Protein AF-A0A9N9BKL9-F1 (afdb_monomer_lite)

Sequence (669 aa):
MTVKQLESCEKKSRILLFSSIKIFQRNLDNLIPYDQMPFKNIQLVLSTKKLIDRSINEFRQRSFDVDIPLDIADVICKNFSDTIKSQVAELKEINELSLNSTEQEYSRTCKQLLAEYVVKLYNSLRGEPEMFETIITKCTADIMKKYDKKIASYPEFIIKEHYHVFKNKLNSKNKKFRIEYNAYLKQYMKDFKKKVKAIHKNVFHEYKLEVNVKIPNIPMSLRELDILLYDRKDKYHSLFDTKTAALSGQREASKAYIQRRKNILVESINEEQENMSRYNQDASKECCNNIWDKKVQPICDKVKKGDYDSLEKFQKELNTFEHSYRNEALGPEIDTVWKKRFKAIDSWKANIKRSFMAVPYNHKNIETIYNEIMKSTLTPIDRMAEHLGLAWAGSGHYRRTARGYTWDCTRKDVNHKNKLPSYVLYDFKSGLKDLITSDPIIEYVNPREIDISIYGPYPTDTTITRKVDYSVTEQLIWECSKKFSFNQEASASYKQGVKEIWEASISLKFGFSQELFNKDGGTKTITRTESAVSDIFIPAGKRVQVTSISYDQSVTINYIAIFNVSASLRMEGVLLWGAESPEKNYHQDFQEGGTGNHWSHDFGDITEIYDQMMQNREPWLWDECKRDNPELTSILGQLKDPKKYEFIVSGKFNGVNGVRVEDKVKILR

Structure (mmCIF, N/CA/C/O backbone):
data_AF-A0A9N9BKL9-F1
#
_entry.id   AF-A0A9N9BKL9-F1
#
loop_
_atom_site.group_PDB
_atom_site.id
_atom_site.type_symbol
_atom_site.label_atom_id
_atom_site.label_alt_id
_atom_site.label_comp_id
_atom_site.label_asym_id
_atom_site.label_entity_id
_atom_site.label_seq_id
_atom_site.pdbx_PDB_ins_code
_atom_site.Cartn_x
_atom_site.Cartn_y
_atom_site.Cartn_z
_atom_site.occupancy
_atom_site.B_iso_or_equiv
_atom_site.auth_seq_id
_atom_site.auth_comp_id
_atom_site.auth_asym_id
_atom_site.auth_atom_id
_atom_site.pdbx_PDB_model_num
ATOM 1 N N . MET A 1 1 ? -32.324 50.263 73.103 1.00 51.78 1 MET A N 1
ATOM 2 C CA . MET A 1 1 ? -33.502 50.629 73.929 1.00 51.78 1 MET A CA 1
ATOM 3 C C . MET A 1 1 ? -33.069 51.467 75.122 1.00 51.78 1 MET A C 1
ATOM 5 O O . MET A 1 1 ? -32.036 51.167 75.706 1.00 51.78 1 MET A O 1
ATOM 9 N N . THR A 1 2 ? -33.842 52.487 75.507 1.00 57.00 2 THR A N 1
ATOM 10 C CA . THR A 1 2 ? -33.661 53.164 76.807 1.00 57.00 2 THR A CA 1
ATOM 11 C C . THR A 1 2 ? -34.208 52.284 77.937 1.00 57.00 2 THR A C 1
ATOM 13 O O . THR A 1 2 ? -35.135 51.507 77.716 1.00 57.00 2 THR A O 1
ATOM 16 N N . VAL A 1 3 ? -33.672 52.403 79.158 1.00 55.34 3 VAL A N 1
ATOM 17 C CA . VAL A 1 3 ? -34.114 51.629 80.345 1.00 55.34 3 VAL A CA 1
ATOM 18 C C . VAL A 1 3 ? -35.642 51.680 80.532 1.00 55.34 3 VAL A C 1
ATOM 20 O O . VAL A 1 3 ? -36.274 50.660 80.789 1.00 55.34 3 VAL A O 1
ATOM 23 N N . LYS A 1 4 ? -36.272 52.824 80.232 1.00 58.09 4 LYS A N 1
ATOM 24 C CA . LYS A 1 4 ? -37.736 52.999 80.267 1.00 58.09 4 LYS A CA 1
ATOM 25 C C . LYS A 1 4 ? -38.508 52.137 79.254 1.00 58.09 4 LYS A C 1
ATOM 27 O O . LYS A 1 4 ? -39.652 51.764 79.504 1.00 58.09 4 LYS A O 1
ATOM 32 N N . GLN A 1 5 ? -37.919 51.817 78.101 1.00 51.38 5 GLN A N 1
ATOM 33 C CA . GLN A 1 5 ? -38.531 50.921 77.110 1.00 51.38 5 GLN A CA 1
ATOM 34 C C . GLN A 1 5 ? -38.437 49.453 77.548 1.00 51.38 5 GLN A C 1
ATOM 36 O O . GLN A 1 5 ? -39.375 48.691 77.303 1.00 51.38 5 GLN A O 1
ATOM 41 N N . LEU A 1 6 ? -37.349 49.076 78.232 1.00 52.09 6 LEU A N 1
ATOM 42 C CA . LEU A 1 6 ? -37.159 47.745 78.823 1.00 52.09 6 LEU A CA 1
ATOM 43 C C . LEU A 1 6 ? -38.160 47.510 79.960 1.00 52.09 6 LEU A C 1
ATOM 45 O O . LEU A 1 6 ? -38.879 46.516 79.937 1.00 52.09 6 LEU A O 1
ATOM 49 N N . GLU A 1 7 ? -38.317 48.479 80.863 1.00 61.16 7 GLU A N 1
ATOM 50 C CA . GLU A 1 7 ? -39.308 48.421 81.947 1.00 61.16 7 GLU A CA 1
ATOM 51 C C . GLU A 1 7 ? -40.755 48.358 81.418 1.00 61.16 7 GLU A C 1
ATOM 53 O O . GLU A 1 7 ? -41.599 47.641 81.959 1.00 61.16 7 GLU A O 1
ATOM 58 N N . SER A 1 8 ? -41.060 49.060 80.319 1.00 60.81 8 SER A N 1
ATOM 59 C CA . SER A 1 8 ? -42.380 49.015 79.667 1.00 60.81 8 SER A CA 1
ATOM 60 C C . SER A 1 8 ? -42.676 47.649 79.029 1.00 60.81 8 SER A C 1
ATOM 62 O O . SER A 1 8 ? -43.788 47.125 79.163 1.00 60.81 8 SER A O 1
ATOM 64 N N . CYS A 1 9 ? -41.683 47.035 78.377 1.00 52.88 9 CYS A N 1
ATOM 65 C CA . CYS A 1 9 ? -41.812 45.697 77.793 1.00 52.88 9 CYS A CA 1
ATOM 66 C C . CYS A 1 9 ? -41.892 44.607 78.865 1.00 52.88 9 CYS A C 1
ATOM 68 O O . CYS A 1 9 ? -42.719 43.699 78.750 1.00 52.88 9 CYS A O 1
ATOM 70 N N . GLU A 1 10 ? -41.110 44.722 79.939 1.00 59.16 10 GLU A N 1
ATOM 71 C CA . GLU A 1 10 ? -41.190 43.832 81.095 1.00 59.16 10 GLU A CA 1
ATOM 72 C C . GLU A 1 10 ? -42.573 43.920 81.751 1.00 59.16 10 GLU A C 1
ATOM 74 O O . GLU A 1 10 ? -43.209 42.898 82.011 1.00 59.16 10 GLU A O 1
ATOM 79 N N . LYS A 1 11 ? -43.109 45.133 81.930 1.00 68.50 11 LYS A N 1
ATOM 80 C CA . LYS A 1 11 ? -44.444 45.347 82.501 1.00 68.50 11 LYS A CA 1
ATOM 81 C C . LYS A 1 11 ? -45.552 44.757 81.623 1.00 68.50 11 LYS A C 1
ATOM 83 O O . LYS A 1 11 ? -46.434 44.079 82.147 1.00 68.50 11 LYS A O 1
ATOM 88 N N . LYS A 1 12 ? -45.505 44.942 80.297 1.00 61.44 12 LYS A N 1
ATOM 89 C CA . LYS A 1 12 ? -46.475 44.332 79.360 1.00 61.44 12 LYS A CA 1
ATOM 90 C C . LYS A 1 12 ? -46.374 42.804 79.327 1.00 61.44 12 LYS A C 1
ATOM 92 O O . LYS A 1 12 ? -47.404 42.132 79.312 1.00 61.44 12 LYS A O 1
ATOM 97 N N . SER A 1 13 ? -45.158 42.264 79.382 1.00 54.12 13 SER A N 1
ATOM 98 C CA . SER A 1 13 ? -44.912 40.818 79.426 1.00 54.12 13 SER A CA 1
ATOM 99 C C . SER A 1 13 ? -45.408 40.209 80.736 1.00 54.12 13 SER A C 1
ATOM 101 O O . SER A 1 13 ? -46.102 39.197 80.708 1.00 54.12 13 SER A O 1
ATOM 103 N N . ARG A 1 14 ? -45.169 40.872 81.878 1.00 59.09 14 ARG A N 1
ATOM 104 C CA . ARG A 1 14 ? -45.741 40.486 83.177 1.00 59.09 14 ARG A CA 1
ATOM 105 C C . ARG A 1 14 ? -47.270 40.536 83.154 1.00 59.09 14 ARG A C 1
ATOM 107 O O . ARG A 1 14 ? -47.890 39.616 83.665 1.00 59.09 14 ARG A O 1
ATOM 114 N N . ILE A 1 15 ? -47.898 41.538 82.532 1.00 67.44 15 ILE A N 1
ATOM 115 C CA . ILE A 1 15 ? -49.370 41.619 82.424 1.00 67.44 15 ILE A CA 1
ATOM 116 C C . ILE A 1 15 ? -49.938 40.462 81.589 1.00 67.44 15 ILE A C 1
ATOM 118 O O . ILE A 1 15 ? -50.892 39.813 82.018 1.00 67.44 15 ILE A O 1
ATOM 122 N N . LEU A 1 16 ? -49.341 40.159 80.433 1.00 57.12 16 LEU A N 1
ATOM 123 C CA . LEU A 1 16 ? -49.745 39.017 79.604 1.00 57.12 16 LEU A CA 1
ATOM 124 C C . LEU A 1 16 ? -49.544 37.686 80.343 1.00 57.12 16 LEU A C 1
ATOM 126 O O . LEU A 1 16 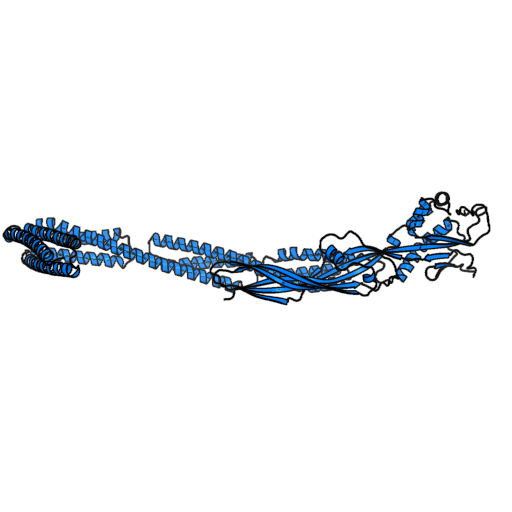? -50.441 36.839 80.338 1.00 57.12 16 LEU A O 1
ATOM 130 N N . LEU A 1 17 ? -48.425 37.540 81.054 1.00 57.09 17 LEU A N 1
ATOM 131 C CA . LEU A 1 17 ? -48.121 36.378 81.887 1.00 57.09 17 LEU A CA 1
ATOM 132 C C . LEU A 1 17 ? -49.145 36.219 83.022 1.00 57.09 17 LEU A C 1
ATOM 134 O O . LEU A 1 17 ? -49.744 35.158 83.157 1.00 57.09 17 LEU A O 1
ATOM 138 N N . PHE A 1 18 ? -49.427 37.280 83.779 1.00 59.16 18 PHE A N 1
ATOM 139 C CA . PHE A 1 18 ? -50.416 37.265 84.860 1.00 59.16 18 PHE A CA 1
ATOM 140 C C . PHE A 1 18 ? -51.839 37.023 84.351 1.00 59.16 18 PHE A C 1
ATOM 142 O O . PHE A 1 18 ? -52.613 36.349 85.025 1.00 59.16 18 PHE A O 1
ATOM 149 N N . SER A 1 19 ? -52.196 37.523 83.164 1.00 61.66 19 SER A N 1
ATOM 150 C CA . SER A 1 19 ? -53.500 37.240 82.551 1.00 61.66 19 SER A CA 1
ATOM 151 C C . SER A 1 19 ? -53.632 35.770 82.139 1.00 61.66 19 SER A C 1
ATOM 153 O O . SER A 1 19 ? -54.660 35.151 82.403 1.00 61.66 19 SER A O 1
ATOM 155 N N . SER A 1 20 ? -52.564 35.179 81.600 1.00 56.69 20 SER A N 1
ATOM 156 C CA . SER A 1 20 ? -52.519 33.765 81.214 1.00 56.69 20 SER A CA 1
ATOM 157 C C . SER A 1 20 ? -52.526 32.847 82.439 1.00 56.69 20 SER A C 1
ATOM 159 O O . SER A 1 20 ? -53.250 31.856 82.455 1.00 56.69 20 SER A O 1
ATOM 161 N N . ILE A 1 21 ? -51.799 33.219 83.500 1.00 56.69 21 ILE A N 1
ATOM 162 C CA . ILE A 1 21 ? -51.806 32.529 84.798 1.00 56.69 21 ILE A CA 1
ATOM 163 C C . ILE A 1 21 ? -53.186 32.630 85.459 1.00 56.69 21 ILE A C 1
ATOM 165 O O . ILE A 1 21 ? -53.684 31.626 85.948 1.00 56.69 21 ILE A O 1
ATOM 169 N N . LYS A 1 22 ? -53.863 33.786 85.408 1.00 61.66 22 LYS A N 1
ATOM 170 C CA . LYS A 1 22 ? -55.242 33.917 85.911 1.00 61.66 22 LYS A CA 1
ATOM 171 C C . LYS A 1 22 ? -56.245 33.087 85.117 1.00 61.66 22 LYS A C 1
ATOM 173 O O . LYS A 1 22 ? -57.156 32.532 85.716 1.00 61.66 22 LYS A O 1
ATOM 178 N N . ILE A 1 23 ? -56.108 32.994 83.793 1.00 61.50 23 ILE A N 1
ATOM 179 C CA . ILE A 1 23 ? -56.952 32.113 82.966 1.00 61.50 23 ILE A CA 1
ATOM 180 C C . ILE A 1 23 ? -56.687 30.646 83.327 1.00 61.50 23 ILE A C 1
ATOM 182 O O . ILE A 1 23 ? -57.629 29.872 83.472 1.00 61.50 23 ILE A O 1
ATOM 186 N N . PHE A 1 24 ? -55.421 30.281 83.530 1.00 57.72 24 PHE A N 1
ATOM 187 C CA . PHE A 1 24 ? -55.012 28.952 83.975 1.00 57.72 24 PHE A CA 1
ATOM 188 C C . PHE A 1 24 ? -55.580 28.603 85.359 1.00 57.72 24 PHE A C 1
ATOM 190 O O . PHE A 1 24 ? -56.231 27.572 85.494 1.00 57.72 24 PHE A O 1
ATOM 197 N N . GLN A 1 25 ? -55.422 29.485 86.350 1.00 54.31 25 GLN A N 1
ATOM 198 C CA . GLN A 1 25 ? -55.983 29.326 87.695 1.00 54.31 25 GLN A CA 1
ATOM 199 C C . GLN A 1 25 ? -57.506 29.279 87.677 1.00 54.31 25 GLN A C 1
ATOM 201 O O . GLN A 1 25 ? -58.076 28.368 88.248 1.00 54.31 25 GLN A O 1
ATOM 206 N N . ARG A 1 26 ? -58.179 30.142 86.912 1.00 59.91 26 ARG A N 1
ATOM 207 C CA . ARG A 1 26 ? -59.643 30.101 86.779 1.00 59.91 26 ARG A CA 1
ATOM 208 C C . ARG A 1 26 ? -60.143 28.805 86.131 1.00 59.91 26 ARG A C 1
ATOM 210 O O . ARG A 1 26 ? -61.238 28.355 86.440 1.00 59.91 26 ARG A O 1
ATOM 217 N N . ASN A 1 27 ? -59.364 28.198 85.236 1.00 55.91 27 ASN A N 1
ATOM 218 C CA . ASN A 1 27 ? -59.682 26.887 84.666 1.00 55.91 27 ASN A CA 1
ATOM 219 C C . ASN A 1 27 ? -59.394 25.738 85.647 1.00 55.91 27 ASN A C 1
ATOM 221 O O . ASN A 1 27 ? -60.125 24.754 85.631 1.00 55.91 27 ASN A O 1
ATOM 225 N N . LEU A 1 28 ? -58.374 25.872 86.500 1.00 54.88 28 LEU A N 1
ATOM 226 C CA . LEU A 1 28 ? -58.079 24.957 87.611 1.00 54.88 28 LEU A CA 1
ATOM 227 C C . LEU A 1 28 ? -59.150 25.020 88.709 1.00 54.88 28 LEU A C 1
ATOM 229 O O . LEU A 1 28 ? -59.608 23.983 89.169 1.00 54.88 28 LEU A O 1
ATOM 233 N N . ASP A 1 29 ? -59.605 26.218 89.069 1.00 53.97 29 ASP A N 1
ATOM 234 C CA . ASP A 1 29 ? -60.645 26.450 90.078 1.00 53.97 29 ASP A CA 1
ATOM 235 C C . ASP A 1 29 ? -62.029 25.968 89.600 1.00 53.97 29 ASP A C 1
ATOM 237 O O . ASP A 1 29 ? -62.905 25.673 90.406 1.00 53.97 29 ASP A O 1
ATOM 241 N N . ASN A 1 30 ? -62.218 25.850 88.280 1.00 55.69 30 ASN A N 1
ATOM 242 C CA . ASN A 1 30 ? -63.410 25.275 87.649 1.00 55.69 30 ASN A CA 1
ATOM 243 C C . ASN A 1 30 ? -63.300 23.755 87.411 1.00 55.69 30 ASN A C 1
ATOM 245 O O . ASN A 1 30 ? -64.164 23.180 86.738 1.00 55.69 30 ASN A O 1
ATOM 249 N N . LEU A 1 31 ? -62.249 23.090 87.909 1.00 53.22 31 LEU A N 1
ATOM 250 C CA . LEU A 1 31 ? -62.169 21.632 87.864 1.00 53.22 31 LEU A CA 1
ATOM 251 C C . LEU A 1 31 ? -63.277 21.044 88.742 1.00 53.22 31 LEU A C 1
ATOM 253 O O . LEU A 1 31 ? -63.382 21.323 89.933 1.00 53.22 31 LEU A O 1
ATOM 257 N N . ILE A 1 32 ? -64.111 20.206 88.133 1.00 52.19 32 ILE A N 1
ATOM 258 C CA . ILE A 1 32 ? -65.119 19.420 88.847 1.00 52.19 32 ILE A CA 1
ATOM 259 C C . ILE A 1 32 ? -64.369 18.406 89.735 1.00 52.19 32 ILE A C 1
ATOM 261 O O . ILE A 1 32 ? -63.353 17.874 89.258 1.00 52.19 32 ILE A O 1
ATOM 265 N N . PRO A 1 33 ? -64.842 18.108 90.970 1.00 55.56 33 PRO A N 1
ATOM 266 C CA . PRO A 1 33 ? -64.301 17.028 91.794 1.00 55.56 33 PRO A CA 1
ATOM 267 C C . PRO A 1 33 ? -64.032 15.781 90.951 1.00 55.56 33 PRO A C 1
ATOM 269 O O . PRO A 1 33 ? -64.856 15.382 90.121 1.00 55.56 33 PRO A O 1
ATOM 272 N N . TYR A 1 34 ? -62.828 15.232 91.099 1.00 44.59 34 TYR A N 1
ATOM 273 C CA . TYR A 1 34 ? -62.240 14.282 90.151 1.00 44.59 34 TYR A CA 1
ATOM 274 C C . TYR A 1 34 ? -63.094 13.012 89.980 1.00 44.59 34 TYR A C 1
ATOM 276 O O . TYR A 1 34 ? -63.165 12.426 88.901 1.00 44.59 34 TYR A O 1
ATOM 284 N N . ASP A 1 35 ? -63.813 12.670 91.037 1.00 44.88 35 ASP A N 1
ATOM 285 C CA . ASP A 1 35 ? -64.757 11.577 91.214 1.00 44.88 35 ASP A CA 1
ATOM 286 C C . ASP A 1 35 ? -66.037 11.705 90.360 1.00 44.88 35 ASP A C 1
ATOM 288 O O . ASP A 1 35 ? -66.773 10.729 90.230 1.00 44.88 35 ASP A O 1
ATOM 292 N N . GLN A 1 36 ? -66.289 12.851 89.706 1.00 46.53 36 GLN A N 1
ATOM 293 C CA . GLN A 1 36 ? -67.480 13.047 88.864 1.00 46.53 36 GLN A CA 1
ATOM 294 C C . GLN A 1 36 ? -67.221 13.055 87.344 1.00 46.53 36 GLN A C 1
ATOM 296 O O . GLN A 1 36 ? -68.094 12.596 86.612 1.00 46.53 36 GLN A O 1
ATOM 301 N N . MET A 1 37 ? -66.076 13.542 86.826 1.00 49.12 37 MET A N 1
ATOM 302 C CA . MET A 1 37 ? -65.782 13.555 85.368 1.00 49.12 37 MET A CA 1
ATOM 303 C C . MET A 1 37 ? -64.269 13.645 85.016 1.00 49.12 37 MET A C 1
ATOM 305 O O . MET A 1 37 ? -63.789 14.705 84.594 1.00 49.12 37 MET A O 1
ATOM 309 N N . PRO A 1 38 ? -63.500 12.541 85.071 1.00 51.06 38 PRO A N 1
ATOM 310 C CA . PRO A 1 38 ? -62.043 12.550 84.849 1.00 51.06 38 PRO A CA 1
ATOM 311 C C . PRO A 1 38 ? -61.618 12.931 83.414 1.00 51.06 38 PRO A C 1
ATOM 313 O O . PRO A 1 38 ? -60.630 13.642 83.210 1.00 51.06 38 PRO A O 1
ATOM 316 N N . PHE A 1 39 ? -62.396 12.558 82.392 1.00 46.53 39 PHE A N 1
ATOM 317 C CA . PHE A 1 39 ? -62.067 12.845 80.985 1.00 46.53 39 PHE A CA 1
ATOM 318 C C . PHE A 1 39 ? -62.176 14.329 80.598 1.00 46.53 39 PHE A C 1
ATOM 320 O O . PHE A 1 39 ? -61.386 14.816 79.780 1.00 46.53 39 PHE A O 1
ATOM 327 N N . LYS A 1 40 ? -63.114 15.074 81.202 1.00 51.44 40 LYS A N 1
ATOM 328 C CA . LYS A 1 40 ? -63.266 16.522 80.965 1.00 51.44 40 LYS A CA 1
ATOM 329 C C . LYS A 1 40 ? -62.047 17.289 81.472 1.00 51.44 40 LYS A C 1
ATOM 331 O O . LYS A 1 40 ? -61.558 18.180 80.781 1.00 51.44 40 LYS A O 1
ATOM 336 N N . ASN A 1 41 ? -61.501 16.870 82.612 1.00 53.19 41 ASN A N 1
ATOM 337 C CA . ASN A 1 41 ? -60.309 17.465 83.210 1.00 53.19 41 ASN A CA 1
ATOM 338 C C . ASN A 1 41 ? -59.051 17.194 82.354 1.00 53.19 41 ASN A C 1
ATOM 340 O O . ASN A 1 41 ? -58.245 18.098 82.144 1.00 53.19 41 ASN A O 1
ATOM 344 N N . ILE A 1 42 ? -58.919 16.010 81.738 1.00 52.56 42 ILE A N 1
ATOM 345 C CA . ILE A 1 42 ? -57.814 15.700 80.805 1.00 52.56 42 ILE A CA 1
ATOM 346 C C . ILE A 1 42 ? -57.912 16.516 79.507 1.00 52.56 42 ILE A C 1
ATOM 348 O O . ILE A 1 42 ? -56.902 17.041 79.026 1.00 52.56 42 ILE A O 1
ATOM 352 N N . GLN A 1 43 ? -59.111 16.658 78.927 1.00 53.81 43 GLN A N 1
ATOM 353 C CA . GLN A 1 43 ? -59.303 17.536 77.767 1.00 53.81 43 GLN A CA 1
ATOM 354 C C . GLN A 1 43 ? -59.006 18.999 78.109 1.00 53.81 43 GLN A C 1
ATOM 356 O O . GLN A 1 43 ? -58.396 19.693 77.290 1.00 53.81 43 GLN A O 1
ATOM 361 N N . LEU A 1 44 ? -59.367 19.456 79.310 1.00 58.69 44 LEU A N 1
ATOM 362 C CA . LEU A 1 44 ? -59.052 20.798 79.797 1.00 58.69 44 LEU A CA 1
ATOM 363 C C . LEU A 1 44 ? -57.533 21.002 79.923 1.00 58.69 44 LEU A C 1
ATOM 365 O O . LEU A 1 44 ? -57.004 21.985 79.415 1.00 58.69 44 LEU A O 1
ATOM 369 N N . VAL A 1 45 ? -56.796 20.037 80.479 1.00 55.84 45 VAL A N 1
ATOM 370 C CA . VAL A 1 45 ? -55.326 20.100 80.600 1.00 55.84 45 VAL A CA 1
ATOM 371 C C . VAL A 1 45 ? -54.633 20.069 79.230 1.00 55.84 45 VAL A C 1
ATOM 373 O O . VAL A 1 45 ? -53.707 20.840 78.978 1.00 55.84 45 VAL A O 1
ATOM 376 N N . LEU A 1 46 ? -55.085 19.223 78.298 1.00 55.66 46 LEU A N 1
ATOM 377 C CA . LEU A 1 46 ? -54.499 19.132 76.952 1.00 55.66 46 LEU A CA 1
ATOM 378 C C . LEU A 1 46 ? -54.816 20.353 76.075 1.00 55.66 46 LEU A C 1
ATOM 380 O O . LEU A 1 46 ? -53.960 20.783 75.295 1.00 55.66 46 LEU A O 1
ATOM 384 N N . SER A 1 47 ? -56.024 20.913 76.185 1.00 60.31 47 SER A N 1
ATOM 385 C CA . SER A 1 47 ? -56.400 22.160 75.502 1.00 60.31 47 SER A CA 1
ATOM 386 C C . SER A 1 47 ? -55.626 23.350 76.067 1.00 60.31 47 SER A C 1
ATOM 388 O O . SER A 1 47 ? -55.095 24.148 75.297 1.00 60.31 47 SER A O 1
ATOM 390 N N . THR A 1 48 ? -55.435 23.387 77.385 1.00 58.66 48 THR A N 1
ATOM 391 C CA . THR A 1 48 ? -54.604 24.374 78.079 1.00 58.66 48 THR A CA 1
ATOM 392 C C . THR A 1 48 ? -53.135 24.275 77.665 1.00 58.66 48 THR A C 1
ATOM 394 O O . THR A 1 48 ? -52.534 25.288 77.322 1.00 58.66 48 THR A O 1
ATOM 397 N N . LYS A 1 49 ? -52.570 23.064 77.551 1.00 59.84 49 LYS A N 1
ATOM 398 C CA . LYS A 1 49 ? -51.211 22.862 77.022 1.00 59.84 49 LYS A CA 1
ATOM 399 C C . LYS A 1 49 ? -51.052 23.409 75.600 1.00 59.84 49 LYS A C 1
ATOM 401 O O . LYS A 1 49 ? -50.083 24.108 75.327 1.00 59.84 49 LYS A O 1
ATOM 406 N N . LYS A 1 50 ? -52.005 23.133 74.700 1.00 63.75 50 LYS A N 1
ATOM 407 C CA . LYS A 1 50 ? -51.980 23.681 73.331 1.00 63.75 50 LYS A CA 1
ATOM 408 C C . LYS A 1 50 ? -52.072 25.207 73.315 1.00 63.75 50 LYS A C 1
ATOM 410 O O . LYS A 1 50 ? -51.418 25.834 72.487 1.00 63.75 50 LYS A O 1
ATOM 415 N N . LEU A 1 51 ? -52.884 25.789 74.200 1.00 60.12 51 LEU A N 1
ATOM 416 C CA . LEU A 1 51 ? -53.011 27.240 74.341 1.00 60.12 51 LEU A CA 1
ATOM 417 C C . LEU A 1 51 ? -51.681 27.853 74.794 1.00 60.12 51 LEU A C 1
ATOM 419 O O . LEU A 1 51 ? -51.234 28.837 74.217 1.00 60.12 51 LEU A O 1
ATOM 423 N N . ILE A 1 52 ? -51.008 27.206 75.745 1.00 60.44 52 ILE A N 1
ATOM 424 C CA . ILE A 1 52 ? -49.709 27.638 76.257 1.00 60.44 52 ILE A CA 1
ATOM 425 C C . ILE A 1 52 ? -48.598 27.490 75.207 1.00 60.44 52 ILE A C 1
ATOM 427 O O . ILE A 1 52 ? -47.850 28.438 74.989 1.00 60.44 52 ILE A O 1
ATOM 431 N N . ASP A 1 53 ? -48.511 26.357 74.502 1.00 61.25 53 ASP A N 1
ATOM 432 C CA . ASP A 1 53 ? -47.534 26.161 73.418 1.00 61.25 53 ASP A CA 1
ATOM 433 C C . ASP A 1 53 ? -47.712 27.222 72.311 1.00 61.25 53 ASP A C 1
ATOM 435 O O . ASP A 1 53 ? -46.739 27.714 71.734 1.00 61.25 53 ASP A O 1
ATOM 439 N N . ARG A 1 54 ? -48.963 27.624 72.040 1.00 65.75 54 ARG A N 1
ATOM 440 C CA . ARG A 1 54 ? -49.283 28.723 71.122 1.00 65.75 54 ARG A CA 1
ATOM 441 C C . ARG A 1 54 ? -48.830 30.075 71.673 1.00 65.75 54 ARG A C 1
ATOM 443 O O . ARG A 1 54 ? -48.174 30.807 70.943 1.00 65.75 54 ARG A O 1
ATOM 450 N N . SER A 1 55 ? -49.093 30.375 72.946 1.00 61.31 55 SER A N 1
ATOM 451 C CA . SER A 1 55 ? -48.637 31.610 73.597 1.00 61.31 55 SER A CA 1
ATOM 452 C C . SER A 1 55 ? -47.110 31.718 73.677 1.00 61.31 55 SER A C 1
ATOM 454 O O . SER A 1 55 ? -46.578 32.807 73.494 1.00 61.31 55 SER A O 1
ATOM 456 N N . ILE A 1 56 ? -46.388 30.609 73.881 1.00 60.66 56 ILE A N 1
ATOM 457 C CA . ILE A 1 56 ? -44.914 30.572 73.850 1.00 60.66 56 ILE A CA 1
ATOM 458 C C . ILE A 1 56 ? -44.397 30.857 72.435 1.00 60.66 56 ILE A C 1
ATOM 460 O O . ILE A 1 56 ? -43.447 31.619 72.267 1.00 60.66 56 ILE A O 1
ATOM 464 N N . ASN A 1 57 ? -45.017 30.274 71.405 1.00 63.25 57 ASN A N 1
ATOM 465 C CA . ASN A 1 57 ? -44.629 30.534 70.017 1.00 63.25 57 ASN A CA 1
ATOM 466 C C . ASN A 1 57 ? -44.971 31.963 69.571 1.00 63.25 57 ASN A C 1
ATOM 468 O O . ASN A 1 57 ? -44.165 32.584 68.886 1.00 63.25 57 ASN A O 1
ATOM 472 N N . GLU A 1 58 ? -46.114 32.509 69.992 1.00 63.41 58 GLU A N 1
ATOM 473 C CA . GLU A 1 58 ? -46.473 33.915 69.761 1.00 63.41 58 GLU A CA 1
ATOM 474 C C . GLU A 1 58 ? -45.538 34.867 70.517 1.00 63.41 58 GLU A C 1
ATOM 476 O O . GLU A 1 58 ? -45.143 35.892 69.968 1.00 63.41 58 GLU A O 1
ATOM 481 N N . PHE A 1 59 ? -45.125 34.520 71.742 1.00 62.56 59 PHE A N 1
ATOM 482 C CA . PHE A 1 59 ? -44.108 35.264 72.485 1.00 62.56 59 PHE A CA 1
ATOM 483 C C . PHE A 1 59 ? -42.771 35.254 71.742 1.00 62.56 59 PHE A C 1
ATOM 485 O O . PHE A 1 59 ? -42.219 36.322 71.512 1.00 62.56 59 PHE A O 1
ATOM 492 N N . ARG A 1 60 ? -42.310 34.083 71.275 1.00 62.34 60 ARG A N 1
ATOM 493 C CA . ARG A 1 60 ? -41.088 33.940 70.465 1.00 62.34 60 ARG A CA 1
ATOM 494 C C . ARG A 1 60 ? -41.139 34.753 69.174 1.00 62.34 60 ARG A C 1
ATOM 496 O O . ARG A 1 60 ? -40.166 35.423 68.846 1.00 62.34 60 ARG A O 1
ATOM 503 N N . GLN A 1 61 ? -42.266 34.722 68.464 1.00 63.12 61 GLN A N 1
ATOM 504 C CA . GLN A 1 61 ? -42.461 35.518 67.249 1.00 63.12 61 GLN A CA 1
ATOM 505 C C . GLN A 1 61 ? -42.462 37.021 67.542 1.00 63.12 61 GLN A C 1
ATOM 507 O O . GLN A 1 61 ? -41.830 37.769 66.812 1.00 63.12 61 GLN A O 1
ATOM 512 N N . ARG A 1 62 ? -43.095 37.469 68.632 1.00 57.59 62 ARG A N 1
ATOM 513 C CA . ARG A 1 62 ? -43.122 38.892 69.008 1.00 57.59 62 ARG A CA 1
ATOM 514 C C . ARG A 1 62 ? -41.819 39.389 69.631 1.00 57.59 62 ARG A C 1
ATOM 516 O O . ARG A 1 62 ? -41.542 40.577 69.556 1.00 57.59 62 ARG A O 1
ATOM 523 N N . SER A 1 63 ? -41.004 38.520 70.228 1.00 56.34 63 SER A N 1
ATOM 524 C CA . SER A 1 63 ? -39.668 38.892 70.716 1.00 56.34 63 SER A CA 1
ATOM 525 C C . SER A 1 63 ? -38.672 39.171 69.585 1.00 56.34 63 SER A C 1
ATOM 527 O O . SER A 1 63 ? -37.731 39.926 69.812 1.00 56.34 63 SER A O 1
ATOM 529 N N . PHE A 1 64 ? -38.909 38.645 68.373 1.00 55.28 64 PHE A N 1
ATOM 530 C CA . PHE A 1 64 ? -38.161 39.036 67.168 1.00 55.28 64 PHE A CA 1
ATOM 531 C C . PHE A 1 64 ? -38.435 40.490 66.743 1.00 55.28 64 PHE A C 1
ATOM 533 O O . PHE A 1 64 ? -37.559 41.109 66.152 1.00 55.28 64 PHE A O 1
ATOM 540 N N . ASP A 1 65 ? -39.596 41.057 67.088 1.00 51.56 65 ASP A N 1
ATOM 541 C CA . ASP A 1 65 ? -39.971 42.433 66.725 1.00 51.56 65 ASP A CA 1
ATOM 542 C C . ASP A 1 65 ? -39.446 43.500 67.715 1.00 51.56 65 ASP A C 1
ATOM 544 O O . ASP A 1 65 ? -39.650 44.695 67.498 1.00 51.56 65 ASP A O 1
ATOM 548 N N . VAL A 1 66 ? -38.808 43.105 68.830 1.00 49.09 66 VAL A N 1
ATOM 549 C CA . VAL A 1 66 ? -38.449 44.015 69.947 1.00 49.09 66 VAL A CA 1
ATOM 550 C C . VAL A 1 66 ? -36.958 43.939 70.345 1.00 49.09 66 VAL A C 1
ATOM 552 O O . VAL A 1 66 ? -36.584 44.429 71.405 1.00 49.09 66 VAL A O 1
ATOM 555 N N . ASP A 1 67 ? -36.079 43.370 69.509 1.00 54.03 67 ASP A N 1
ATOM 556 C CA . ASP A 1 67 ? -34.618 43.285 69.751 1.00 54.03 67 ASP A CA 1
ATOM 557 C C . ASP A 1 67 ? -34.243 42.760 71.158 1.00 54.03 67 ASP A C 1
ATOM 559 O O . ASP A 1 67 ? -33.300 43.222 71.807 1.00 54.03 67 ASP A O 1
ATOM 563 N N . ILE A 1 68 ? -34.993 41.772 71.660 1.00 56.50 68 ILE A N 1
ATOM 564 C CA . ILE A 1 68 ? -34.610 41.053 72.878 1.00 56.50 68 ILE A CA 1
ATOM 565 C C . ILE A 1 68 ? -33.517 40.045 72.492 1.00 56.50 68 ILE A C 1
ATOM 567 O O . ILE A 1 68 ? -33.756 39.229 71.598 1.00 56.50 68 ILE A O 1
ATOM 571 N N . PRO A 1 69 ? -32.346 40.046 73.159 1.00 62.84 69 PRO A N 1
ATOM 572 C CA . PRO A 1 69 ? -31.310 39.047 72.928 1.00 62.84 69 PRO A CA 1
ATOM 573 C C . PRO A 1 69 ? -31.871 37.618 73.025 1.00 62.84 69 PRO A C 1
ATOM 575 O O . PRO A 1 69 ? -32.544 37.254 73.996 1.00 62.84 69 PRO A O 1
ATOM 578 N N . LEU A 1 70 ? -31.636 36.829 71.970 1.00 57.38 70 LEU A N 1
ATOM 579 C CA . LEU A 1 70 ? -32.196 35.482 71.776 1.00 57.38 70 LEU A CA 1
ATOM 580 C C . LEU A 1 70 ? -31.892 34.534 72.945 1.00 57.38 70 LEU A C 1
ATOM 582 O O . LEU A 1 70 ? -32.719 33.695 73.294 1.00 57.38 70 LEU A O 1
ATOM 586 N N . ASP A 1 71 ? -30.741 34.708 73.585 1.00 62.62 71 ASP A N 1
ATOM 587 C CA . ASP A 1 71 ? -30.294 33.947 74.748 1.00 62.62 71 ASP A CA 1
ATOM 588 C C . ASP A 1 71 ? -31.182 34.173 75.984 1.00 62.62 71 ASP A C 1
ATOM 590 O O . ASP A 1 71 ? -31.544 33.212 76.664 1.00 62.62 71 ASP A O 1
ATOM 594 N N . ILE A 1 72 ? -31.623 35.407 76.243 1.00 62.62 72 ILE A N 1
ATOM 595 C CA . ILE A 1 72 ? -32.533 35.721 77.358 1.00 62.62 72 ILE A CA 1
ATOM 596 C C . ILE A 1 72 ? -33.943 35.183 77.077 1.00 62.62 72 ILE A C 1
ATOM 598 O O . ILE A 1 72 ? -34.575 34.588 77.958 1.00 62.62 72 ILE A O 1
ATOM 602 N N . ALA A 1 73 ? -34.436 35.348 75.846 1.00 60.62 73 ALA A N 1
ATOM 603 C CA . ALA A 1 73 ? -35.738 34.822 75.437 1.00 60.62 73 ALA A CA 1
ATOM 604 C C . ALA A 1 73 ? -35.787 33.287 75.542 1.00 60.62 73 ALA A C 1
ATOM 606 O O . ALA A 1 73 ? -36.784 32.726 76.012 1.00 60.62 73 ALA A O 1
ATOM 607 N N . ASP A 1 74 ? -34.699 32.605 75.179 1.00 65.94 74 ASP A N 1
ATOM 608 C CA . ASP A 1 74 ? -34.596 31.155 75.296 1.00 65.94 74 ASP A CA 1
ATOM 609 C C . ASP A 1 74 ? -34.475 30.675 76.743 1.00 65.94 74 ASP A C 1
ATOM 611 O O . ASP A 1 74 ? -35.082 29.656 77.078 1.00 65.94 74 ASP A O 1
ATOM 615 N N . VAL A 1 75 ? -33.796 31.409 77.632 1.00 71.19 75 VAL A N 1
ATOM 616 C CA . VAL A 1 75 ? -33.759 31.079 79.071 1.00 71.19 75 VAL A CA 1
ATOM 617 C C . VAL A 1 75 ? -35.153 31.178 79.698 1.00 71.19 75 VAL A C 1
ATOM 619 O O . VAL A 1 75 ? -35.568 30.265 80.416 1.00 71.19 75 VAL A O 1
ATOM 622 N N . ILE A 1 76 ? -35.919 32.229 79.386 1.00 64.44 76 ILE A N 1
ATOM 623 C CA . ILE A 1 76 ? -37.296 32.393 79.883 1.00 64.44 76 ILE A CA 1
ATOM 624 C C . ILE A 1 76 ? -38.205 31.289 79.326 1.00 64.44 76 ILE A C 1
ATOM 626 O O . ILE A 1 76 ? -38.931 30.645 80.087 1.00 64.44 76 ILE A O 1
ATOM 630 N N . CYS A 1 77 ? -38.130 31.010 78.019 1.00 64.88 77 CYS A N 1
ATOM 631 C CA . CYS A 1 77 ? -38.909 29.938 77.392 1.00 64.88 77 CYS A CA 1
ATOM 632 C C . CYS A 1 77 ? -38.552 28.559 77.958 1.00 64.88 77 CYS A C 1
ATOM 634 O O . CYS A 1 77 ? -39.435 27.718 78.130 1.00 64.88 77 CYS A O 1
ATOM 636 N N . LYS A 1 78 ? -37.273 28.319 78.262 1.00 72.06 78 LYS A N 1
ATOM 637 C CA . LYS A 1 78 ? -36.790 27.063 78.836 1.00 72.06 78 LYS A CA 1
ATOM 638 C C . LYS A 1 78 ? -37.282 26.877 80.269 1.00 72.06 78 LYS A C 1
ATOM 640 O O . LYS A 1 78 ? -37.920 25.865 80.536 1.00 72.06 78 LYS A O 1
ATOM 645 N N . ASN A 1 79 ? -37.103 27.867 81.146 1.00 69.56 79 ASN A N 1
ATOM 646 C CA . ASN A 1 79 ? -37.586 27.795 82.532 1.00 69.56 79 ASN A CA 1
ATOM 647 C C . ASN A 1 79 ? -39.110 27.608 82.598 1.00 69.56 79 ASN A C 1
ATOM 649 O O . ASN A 1 79 ? -39.617 26.821 83.400 1.00 69.56 79 ASN A O 1
ATOM 653 N N . PHE A 1 80 ? -39.848 28.280 81.712 1.00 63.19 80 PHE A N 1
ATOM 654 C CA . PHE A 1 80 ? -41.296 28.129 81.608 1.00 63.19 80 PHE A CA 1
ATOM 655 C C . PHE A 1 80 ? -41.697 26.747 81.070 1.00 63.19 80 PHE A C 1
ATOM 657 O O . PHE A 1 80 ? -42.564 26.081 81.639 1.00 63.19 80 PHE A O 1
ATOM 664 N N . SER A 1 81 ? -41.018 26.267 80.021 1.00 63.78 81 SER A N 1
ATOM 665 C CA . SER A 1 81 ? -41.216 24.915 79.491 1.00 63.78 81 SER A CA 1
ATOM 666 C C . SER A 1 81 ? -40.934 23.845 80.544 1.00 63.78 81 SER A C 1
ATOM 668 O O . SER A 1 81 ? -41.672 22.865 80.611 1.00 63.78 81 SER A O 1
ATOM 670 N N . ASP A 1 82 ? -39.902 24.025 81.362 1.00 72.00 82 ASP A N 1
ATOM 671 C CA . ASP A 1 82 ? -39.494 23.049 82.367 1.00 72.00 82 ASP A CA 1
ATOM 672 C C . ASP A 1 82 ? -40.434 23.061 83.583 1.00 72.00 82 ASP A C 1
ATOM 674 O O . ASP A 1 82 ? -40.832 21.992 84.043 1.00 72.00 82 ASP A O 1
ATOM 678 N N . THR A 1 83 ? -40.929 24.232 84.002 1.00 67.00 83 THR A N 1
ATOM 679 C CA . THR A 1 83 ? -41.981 24.345 85.035 1.00 67.00 83 THR A CA 1
ATOM 680 C C . THR A 1 83 ? -43.271 23.646 84.597 1.00 67.00 83 THR A C 1
ATOM 682 O O . THR A 1 83 ? -43.852 22.866 85.349 1.00 67.00 83 THR A O 1
ATOM 685 N N . ILE A 1 84 ? -43.694 23.844 83.344 1.00 60.53 84 ILE A N 1
ATOM 686 C CA . ILE A 1 84 ? -44.888 23.179 82.803 1.00 60.53 84 ILE A CA 1
ATOM 687 C C . ILE A 1 84 ? -44.663 21.680 82.642 1.00 60.53 84 ILE A C 1
ATOM 689 O O . ILE A 1 84 ? -45.564 20.895 82.924 1.00 60.53 84 ILE A O 1
ATOM 693 N N . LYS A 1 85 ? -43.481 21.249 82.188 1.00 65.44 85 LYS A N 1
ATOM 694 C CA . LYS A 1 85 ? -43.151 19.818 82.137 1.00 65.44 85 LYS A CA 1
ATOM 695 C C . LYS A 1 85 ? -43.230 19.193 83.526 1.00 65.44 85 LYS A C 1
ATOM 697 O O . LYS A 1 85 ? -43.750 18.087 83.611 1.00 65.44 85 LYS A O 1
ATOM 702 N N . SER A 1 86 ? -42.777 19.895 84.567 1.00 66.38 86 SER A N 1
ATOM 703 C CA . SER A 1 86 ? -42.878 19.452 85.962 1.00 66.38 86 SER A CA 1
ATOM 704 C C . SER A 1 86 ? -44.336 19.322 86.408 1.00 66.38 86 SER A C 1
ATOM 706 O O . SER A 1 86 ? -44.742 18.252 86.838 1.00 66.38 86 SER A O 1
ATOM 708 N N . GLN A 1 87 ? -45.168 20.346 86.193 1.00 59.75 87 GLN A N 1
ATOM 709 C CA . GLN A 1 87 ? -46.590 20.305 86.569 1.00 59.75 87 GLN A CA 1
ATOM 710 C C . GLN A 1 87 ? -47.400 19.281 85.755 1.00 59.75 87 GLN A C 1
ATOM 712 O O . GLN A 1 87 ? -48.304 18.630 86.266 1.00 59.75 87 GLN A O 1
ATOM 717 N N . VAL A 1 88 ? -47.074 19.087 84.473 1.00 56.59 88 VAL A N 1
ATOM 718 C CA . VAL A 1 88 ? -47.672 18.029 83.641 1.00 56.59 88 VAL A CA 1
ATOM 719 C C . VAL A 1 88 ? -47.178 16.643 84.065 1.00 56.59 88 VAL A C 1
ATOM 721 O O . VAL A 1 88 ? -47.910 15.672 83.883 1.00 56.59 88 VAL A O 1
ATOM 724 N N . ALA A 1 89 ? -45.956 16.527 84.591 1.00 61.00 89 ALA A N 1
ATOM 725 C CA . ALA A 1 89 ? -45.449 15.286 85.166 1.00 61.00 89 ALA A CA 1
ATOM 726 C C . ALA A 1 89 ? -46.185 14.953 86.471 1.00 61.00 89 ALA A C 1
ATOM 728 O O . ALA A 1 89 ? -46.703 13.847 86.563 1.00 61.00 89 ALA A O 1
ATOM 729 N N . GLU A 1 90 ? -46.368 15.920 87.376 1.00 55.16 90 GLU A N 1
ATOM 730 C CA . GLU A 1 90 ? -47.193 15.763 88.587 1.00 55.16 90 GLU A CA 1
ATOM 731 C C . GLU A 1 90 ? -48.646 15.403 88.243 1.00 55.16 90 GLU A C 1
ATOM 733 O O . GLU A 1 90 ? -49.200 14.456 88.790 1.00 55.16 90 GLU A O 1
ATOM 738 N N . LEU A 1 91 ? -49.269 16.073 87.265 1.00 54.59 91 LEU A N 1
ATOM 739 C CA . LEU A 1 91 ? -50.631 15.739 86.820 1.00 54.59 91 LEU A CA 1
ATOM 740 C C . LEU A 1 91 ? -50.721 14.364 86.143 1.00 54.59 91 LEU A C 1
ATOM 742 O O . LEU A 1 91 ? -51.753 13.701 86.234 1.00 54.59 91 LEU A O 1
ATOM 746 N N . LYS A 1 92 ? -49.666 13.921 85.449 1.00 54.97 92 LYS A N 1
ATOM 747 C CA . LYS A 1 92 ? -49.586 12.557 84.910 1.00 54.97 92 LYS A CA 1
ATOM 748 C C . LYS A 1 92 ? -49.431 11.526 86.013 1.00 54.97 92 LYS A C 1
ATOM 750 O O . LYS A 1 92 ? -50.028 10.467 85.885 1.00 54.97 92 LYS A O 1
ATOM 755 N N . GLU A 1 93 ? -48.664 11.830 87.049 1.00 52.94 93 GLU A N 1
ATOM 756 C CA . GLU A 1 93 ? -48.467 10.967 88.209 1.00 52.94 93 GLU A CA 1
ATOM 757 C C . GLU A 1 93 ? -49.772 10.846 89.010 1.00 52.94 93 GLU A C 1
ATOM 759 O O . GLU A 1 93 ? -50.218 9.736 89.277 1.00 52.94 93 GLU A O 1
ATOM 764 N N . ILE A 1 94 ? -50.492 11.954 89.231 1.00 51.56 94 ILE A N 1
ATOM 765 C CA . ILE A 1 94 ? -51.839 11.969 89.833 1.00 51.56 94 ILE A CA 1
ATOM 766 C C . ILE A 1 94 ? -52.850 11.185 88.976 1.00 51.56 94 ILE A C 1
ATOM 768 O O . ILE A 1 94 ? -53.657 10.431 89.510 1.00 51.56 94 ILE A O 1
ATOM 772 N N . ASN A 1 95 ? -52.795 11.305 87.647 1.00 49.69 95 ASN A N 1
ATOM 773 C CA . ASN A 1 95 ? -53.666 10.562 86.729 1.00 49.69 95 ASN A CA 1
ATOM 774 C C . ASN A 1 95 ? -53.294 9.070 86.621 1.00 49.69 95 ASN A C 1
ATOM 776 O O . ASN A 1 95 ? -54.159 8.228 86.418 1.00 49.69 95 ASN A O 1
ATOM 780 N N . GLU A 1 96 ? -52.015 8.712 86.747 1.00 49.03 96 GLU A N 1
ATOM 781 C CA . GLU A 1 96 ? -51.578 7.313 86.844 1.00 49.03 96 GLU A CA 1
ATOM 782 C C . GLU A 1 96 ? -51.903 6.702 88.215 1.00 49.03 96 GLU A C 1
ATOM 784 O O . GLU A 1 96 ? -52.002 5.484 88.305 1.00 49.03 96 GLU A O 1
ATOM 789 N N . LEU A 1 97 ? -52.146 7.521 89.245 1.00 48.34 97 LEU A N 1
ATOM 790 C CA . LEU A 1 97 ? -52.607 7.100 90.572 1.00 48.34 97 LEU A CA 1
ATOM 791 C C . LEU A 1 97 ? -54.146 7.034 90.702 1.00 48.34 97 LEU A C 1
ATOM 793 O O . LEU A 1 97 ? -54.631 6.286 91.546 1.00 48.34 97 LEU A O 1
ATOM 797 N N . SER A 1 98 ? -54.915 7.759 89.873 1.00 46.88 98 SER A N 1
ATOM 798 C CA . SER A 1 98 ? -56.391 7.853 89.952 1.00 46.88 98 SER A CA 1
ATOM 799 C C . SER A 1 98 ? -57.168 6.954 88.979 1.00 46.88 98 SER A C 1
ATOM 801 O O . SER A 1 98 ? -58.383 6.809 89.113 1.00 46.88 98 SER A O 1
ATOM 803 N N . LEU A 1 99 ? -56.501 6.343 87.994 1.00 50.72 99 LEU A N 1
ATOM 804 C CA . LEU A 1 99 ? -57.117 5.332 87.130 1.00 50.72 99 LEU A CA 1
ATOM 805 C C . LEU A 1 99 ? -57.481 4.109 87.980 1.00 50.72 99 LEU A C 1
ATOM 807 O O . LEU A 1 99 ? -56.597 3.533 88.621 1.00 50.72 99 LEU A O 1
ATOM 811 N N . ASN A 1 100 ? -58.744 3.669 87.936 1.00 58.03 100 ASN A N 1
ATOM 812 C CA . ASN A 1 100 ? -59.135 2.389 88.531 1.00 58.03 100 ASN A CA 1
ATOM 813 C C . ASN A 1 100 ? -58.204 1.284 87.999 1.00 58.03 100 ASN A C 1
ATOM 815 O O . ASN A 1 100 ? -57.808 1.305 86.829 1.00 58.03 100 ASN A O 1
ATOM 819 N N . SER A 1 101 ? -57.842 0.320 88.850 1.00 66.38 101 SER A N 1
ATOM 820 C CA . SER A 1 101 ? -56.849 -0.732 88.554 1.00 66.38 101 SER A CA 1
ATOM 821 C C . SER A 1 101 ? -57.045 -1.394 87.177 1.00 66.38 101 SER A C 1
ATOM 823 O O . SER A 1 101 ? -56.074 -1.681 86.474 1.00 66.38 101 SER A O 1
ATOM 825 N N . THR A 1 102 ? -58.299 -1.529 86.741 1.00 68.25 102 THR A N 1
ATOM 826 C CA . THR A 1 102 ? -58.717 -2.056 85.437 1.00 68.25 102 THR A CA 1
ATOM 827 C C . THR A 1 102 ? -58.261 -1.213 84.232 1.00 68.25 102 THR A C 1
ATOM 829 O O . THR A 1 102 ? -57.817 -1.770 83.227 1.00 68.25 102 THR A O 1
ATOM 832 N N . GLU A 1 103 ? -58.310 0.121 84.296 1.00 68.44 103 GLU A N 1
ATOM 833 C CA . GLU A 1 103 ? -57.872 0.994 83.190 1.00 68.44 103 GLU A CA 1
ATOM 834 C C . GLU A 1 103 ? -56.342 1.057 83.080 1.00 68.44 103 GLU A C 1
ATOM 836 O O . GLU A 1 103 ? -55.785 1.104 81.974 1.00 68.44 103 GLU A O 1
ATOM 841 N N . GLN A 1 104 ? -55.637 0.989 84.214 1.00 72.00 104 GLN A N 1
ATOM 842 C CA . GLN A 1 104 ? -54.176 0.876 84.226 1.00 72.00 104 GLN A CA 1
ATOM 843 C C . GLN A 1 104 ? -53.719 -0.430 83.571 1.00 72.00 104 GLN A C 1
ATOM 845 O O . GLN A 1 104 ? -52.792 -0.436 82.753 1.00 72.00 104 GLN A O 1
ATOM 850 N N . GLU A 1 105 ? -54.391 -1.534 83.893 1.00 77.25 105 GLU A N 1
ATOM 851 C CA . GLU A 1 105 ? -54.124 -2.846 83.314 1.00 77.25 105 GLU A CA 1
ATOM 852 C C . GLU A 1 105 ? -54.426 -2.880 81.807 1.00 77.25 105 GLU A C 1
ATOM 854 O O . GLU A 1 105 ? -53.610 -3.365 81.013 1.00 77.25 105 GLU A O 1
ATOM 859 N N . TYR A 1 106 ? -55.529 -2.261 81.380 1.00 77.50 106 TYR A N 1
ATOM 860 C CA . TYR A 1 106 ? -55.866 -2.097 79.966 1.00 77.50 106 TYR A CA 1
ATOM 861 C C . TYR A 1 106 ? -54.798 -1.280 79.208 1.00 77.50 106 TYR A C 1
ATOM 863 O O . TYR A 1 106 ? -54.328 -1.668 78.129 1.00 77.50 106 TYR A O 1
ATOM 871 N N . SER A 1 107 ? -54.345 -0.164 79.789 1.00 74.00 107 SER A N 1
ATOM 872 C CA . SER A 1 107 ? -53.288 0.687 79.227 1.00 74.00 107 SER A CA 1
ATOM 873 C C . SER A 1 107 ? -51.954 -0.061 79.101 1.00 74.00 107 SER A C 1
ATOM 875 O O . SER A 1 107 ? -51.289 0.027 78.060 1.00 74.00 107 SER A O 1
ATOM 877 N N . ARG A 1 108 ? -51.577 -0.855 80.116 1.00 80.50 108 ARG A N 1
ATOM 878 C CA . ARG A 1 108 ? -50.396 -1.739 80.076 1.00 80.50 108 ARG A CA 1
ATOM 879 C C . ARG A 1 108 ? -50.514 -2.769 78.954 1.00 80.50 108 ARG A C 1
ATOM 881 O O . ARG A 1 108 ? -49.580 -2.907 78.162 1.00 80.50 108 ARG A O 1
ATOM 888 N N . THR A 1 109 ? -51.672 -3.409 78.815 1.00 82.44 109 THR A N 1
ATOM 889 C CA . THR A 1 109 ? -51.942 -4.395 77.759 1.00 82.44 109 THR A CA 1
ATOM 890 C C . THR A 1 109 ? -51.827 -3.787 76.359 1.00 82.44 109 THR A C 1
ATOM 892 O O . THR A 1 109 ? -51.144 -4.340 75.492 1.00 82.44 109 THR A O 1
ATOM 895 N N . CYS A 1 110 ? -52.400 -2.601 76.137 1.00 76.56 110 CYS A N 1
ATOM 896 C CA . CYS A 1 110 ? -52.273 -1.877 74.870 1.00 76.56 110 CYS A CA 1
ATOM 897 C C . CYS A 1 110 ? -50.818 -1.493 74.553 1.00 76.56 110 CYS A C 1
ATOM 899 O O . CYS A 1 110 ? -50.382 -1.615 73.406 1.00 76.56 110 CYS A O 1
ATOM 901 N N . LYS A 1 111 ? -50.049 -1.034 75.554 1.00 81.06 111 LYS A N 1
ATOM 902 C CA . LYS A 1 111 ? -48.618 -0.711 75.392 1.00 81.06 111 LYS A CA 1
ATOM 903 C C . LYS A 1 111 ? -47.808 -1.955 75.004 1.00 81.06 111 LYS A C 1
ATOM 905 O O . LYS A 1 111 ? -46.987 -1.866 74.093 1.00 81.06 111 LYS A O 1
ATOM 910 N N . GLN A 1 112 ? -48.071 -3.104 75.632 1.00 84.94 112 GLN A N 1
ATOM 911 C CA . GLN A 1 112 ? -47.413 -4.377 75.310 1.00 84.94 112 GLN A CA 1
ATOM 912 C C . GLN A 1 112 ? -47.726 -4.851 73.887 1.00 84.94 112 GLN A C 1
ATOM 914 O O . GLN A 1 112 ? -46.807 -5.190 73.147 1.00 84.94 112 GLN A O 1
ATOM 919 N N . LEU A 1 113 ? -48.997 -4.821 73.468 1.00 82.38 113 LEU A N 1
ATOM 920 C CA . LEU A 1 113 ? -49.393 -5.221 72.112 1.00 82.38 113 LEU A CA 1
ATOM 921 C C . LEU A 1 113 ? -48.786 -4.307 71.039 1.00 82.38 113 LEU A C 1
ATOM 923 O O . LEU A 1 113 ? -48.330 -4.789 70.005 1.00 82.38 113 LEU A O 1
ATOM 927 N N . LEU A 1 114 ? -48.714 -2.994 71.289 1.00 79.69 114 LEU A N 1
ATOM 928 C CA . LEU A 1 114 ? -48.029 -2.062 70.387 1.00 79.69 114 LEU A CA 1
ATOM 929 C C . LEU A 1 114 ? -46.517 -2.310 70.332 1.00 79.69 114 LEU A C 1
ATOM 931 O O . LEU A 1 114 ? -45.923 -2.162 69.266 1.00 79.69 114 LEU A O 1
ATOM 935 N N . ALA A 1 115 ? -45.883 -2.672 71.449 1.00 79.19 115 ALA A N 1
ATOM 936 C CA . ALA A 1 115 ? -44.471 -3.045 71.457 1.00 79.19 115 ALA A CA 1
ATOM 937 C C . ALA A 1 115 ? -44.237 -4.339 70.660 1.00 79.19 115 ALA A C 1
ATOM 939 O O . ALA A 1 115 ? -43.343 -4.381 69.817 1.00 79.19 115 ALA A O 1
ATOM 940 N N . GLU A 1 116 ? -45.088 -5.352 70.847 1.00 85.62 116 GLU A N 1
ATOM 941 C CA . GLU A 1 116 ? -45.041 -6.606 70.089 1.00 85.62 116 GLU A CA 1
ATOM 942 C C . GLU A 1 116 ? -45.239 -6.368 68.583 1.00 85.62 116 GLU A C 1
ATOM 944 O O . GLU A 1 116 ? -44.502 -6.917 67.764 1.00 85.62 116 GLU A O 1
ATOM 949 N N . TYR A 1 117 ? -46.187 -5.500 68.214 1.00 83.94 117 TYR A N 1
ATOM 950 C CA . TYR A 1 117 ? -46.425 -5.100 66.827 1.00 83.94 117 TYR A CA 1
ATOM 951 C C . TYR A 1 117 ? -45.175 -4.507 66.179 1.00 83.94 117 TYR A C 1
ATOM 953 O O . TYR A 1 117 ? -44.781 -4.897 65.081 1.00 83.94 117 TYR A O 1
ATOM 961 N N . VAL A 1 118 ? -44.528 -3.577 66.883 1.00 77.31 118 VAL A N 1
ATOM 962 C CA . VAL A 1 118 ? -43.310 -2.919 66.413 1.00 77.31 118 VAL A CA 1
ATOM 963 C C . VAL A 1 118 ? -42.185 -3.941 66.235 1.00 77.31 118 VAL A C 1
ATOM 965 O O . VAL A 1 118 ? -41.544 -3.955 65.187 1.00 77.31 118 VAL A O 1
ATOM 968 N N . VAL A 1 119 ? -41.987 -4.845 67.199 1.00 80.69 119 VAL A N 1
ATOM 969 C CA . VAL A 1 119 ? -40.994 -5.928 67.090 1.00 80.69 119 VAL A CA 1
ATOM 970 C C . VAL A 1 119 ? -41.288 -6.829 65.886 1.00 80.69 119 VAL A C 1
ATOM 972 O O . VAL A 1 119 ? -40.375 -7.145 65.127 1.00 80.69 119 VAL A O 1
ATOM 975 N N . LYS A 1 120 ? -42.553 -7.192 65.646 1.00 83.12 120 LYS A N 1
ATOM 976 C CA . LYS A 1 120 ? -42.959 -7.990 64.477 1.00 83.12 120 LYS A CA 1
ATOM 977 C C . LYS A 1 120 ? -42.702 -7.287 63.149 1.00 83.12 120 LYS A C 1
ATOM 979 O O . LYS A 1 120 ? -42.184 -7.923 62.231 1.00 83.12 120 LYS A O 1
ATOM 984 N N . LEU A 1 121 ? -43.005 -5.993 63.050 1.00 79.75 121 LEU A N 1
ATOM 985 C CA . LEU A 1 121 ? -42.715 -5.200 61.854 1.00 79.75 121 LEU A CA 1
ATOM 986 C C . LEU A 1 121 ? -41.210 -5.180 61.543 1.00 79.75 121 LEU A C 1
ATOM 988 O O . LEU A 1 121 ? -40.813 -5.431 60.406 1.00 79.75 121 LEU A O 1
ATOM 992 N N . TYR A 1 122 ? -40.358 -4.947 62.547 1.00 76.88 122 TYR A N 1
ATOM 993 C CA . TYR A 1 122 ? -38.904 -4.930 62.346 1.00 76.88 122 TYR A CA 1
ATOM 994 C C . TYR A 1 122 ? -38.296 -6.320 62.130 1.00 76.88 122 TYR A C 1
ATOM 996 O O . TYR A 1 122 ? -37.335 -6.447 61.376 1.00 76.88 122 TYR A O 1
ATOM 1004 N N . ASN A 1 123 ? -38.844 -7.376 62.730 1.00 77.62 123 ASN A N 1
ATOM 1005 C CA . ASN A 1 123 ? -38.395 -8.739 62.440 1.00 77.62 123 ASN A CA 1
ATOM 1006 C C . ASN A 1 123 ? -38.766 -9.154 61.010 1.00 77.62 123 ASN A C 1
ATOM 1008 O O . ASN A 1 123 ? -37.970 -9.809 60.344 1.00 77.62 123 ASN A O 1
ATOM 1012 N N . SER A 1 124 ? -39.909 -8.687 60.499 1.00 76.06 124 SER A N 1
ATOM 1013 C CA . SER A 1 124 ? -40.322 -8.914 59.106 1.00 76.06 124 SER A CA 1
ATOM 1014 C C . SER A 1 124 ? -39.420 -8.196 58.090 1.00 76.06 124 SER A C 1
ATOM 1016 O O . SER A 1 124 ? -39.341 -8.614 56.942 1.00 76.06 124 SER A O 1
ATOM 1018 N N . LEU A 1 125 ? -38.687 -7.155 58.507 1.00 68.12 125 LEU A N 1
ATOM 1019 C CA . LEU A 1 125 ? -37.653 -6.499 57.692 1.00 68.12 125 LEU A CA 1
ATOM 1020 C C . LEU A 1 125 ? -36.349 -7.303 57.574 1.00 68.12 125 LEU A C 1
ATOM 1022 O O . LEU A 1 125 ? -35.549 -7.008 56.690 1.00 68.12 125 LEU A O 1
ATOM 1026 N N . ARG A 1 126 ? -36.097 -8.264 58.474 1.00 65.81 126 ARG A N 1
ATOM 1027 C CA . ARG A 1 126 ? -34.866 -9.076 58.464 1.00 65.81 126 ARG A CA 1
ATOM 1028 C C . ARG A 1 126 ? -34.930 -10.261 57.493 1.00 65.81 126 ARG A C 1
ATOM 1030 O O . ARG A 1 126 ? -33.893 -10.863 57.238 1.00 65.81 126 ARG A O 1
ATOM 1037 N N . GLY A 1 127 ? -36.116 -10.597 56.981 1.00 62.69 127 GLY A N 1
ATOM 1038 C CA . GLY A 1 127 ? -36.321 -11.624 55.956 1.00 62.69 127 GLY A CA 1
ATOM 1039 C C . GLY A 1 127 ? -36.247 -11.072 54.528 1.00 62.69 127 GLY A C 1
ATOM 1040 O O . GLY A 1 127 ? -35.906 -9.907 54.313 1.00 62.69 127 GLY A O 1
ATOM 1041 N N . GLU A 1 128 ? -36.588 -11.901 53.536 1.00 57.31 128 GLU A N 1
ATOM 1042 C CA . GLU A 1 128 ? -36.736 -11.421 52.159 1.00 57.31 128 GLU A CA 1
ATOM 1043 C C . GLU A 1 128 ? -37.800 -10.309 52.094 1.00 57.31 128 GLU A C 1
ATOM 1045 O O . GLU A 1 128 ? -38.871 -10.439 52.690 1.00 57.31 128 GLU A O 1
ATOM 1050 N N . PRO A 1 129 ? -37.526 -9.187 51.405 1.00 56.16 129 PRO A N 1
ATOM 1051 C CA . PRO A 1 129 ? -38.356 -7.996 51.501 1.00 56.16 129 PRO A CA 1
ATOM 1052 C C . PRO A 1 129 ? -39.679 -8.159 50.737 1.00 56.16 129 PRO A C 1
ATOM 1054 O O . PRO A 1 129 ? -39.796 -7.698 49.595 1.00 56.16 129 PRO A O 1
ATOM 1057 N N . GLU A 1 130 ? -40.693 -8.728 51.398 1.00 63.62 130 GLU A N 1
ATOM 1058 C CA . GLU A 1 130 ? -42.097 -8.692 50.967 1.00 63.62 130 GLU A CA 1
ATOM 1059 C C . GLU A 1 130 ? -42.558 -7.238 50.710 1.00 63.62 130 GLU A C 1
ATOM 1061 O O . GLU A 1 130 ? -41.953 -6.254 51.171 1.00 63.62 130 GLU A O 1
ATOM 1066 N N . MET A 1 131 ? -43.637 -7.072 49.936 1.00 71.94 131 MET A N 1
ATOM 1067 C CA . MET A 1 131 ? -44.247 -5.756 49.741 1.00 71.94 131 MET A CA 1
ATOM 1068 C C . MET A 1 131 ? -44.704 -5.183 51.086 1.00 71.94 131 MET A C 1
ATOM 1070 O O . MET A 1 131 ? -45.290 -5.884 51.907 1.00 71.94 131 MET A O 1
ATOM 1074 N N . PHE A 1 132 ? -44.454 -3.887 51.291 1.00 74.50 132 PHE A N 1
ATOM 1075 C CA . PHE A 1 132 ? -44.828 -3.155 52.505 1.00 74.50 132 PHE A CA 1
ATOM 1076 C C . PHE A 1 132 ? -46.271 -3.432 52.940 1.00 74.50 132 PHE A C 1
ATOM 1078 O O . PHE A 1 132 ? -46.518 -3.724 54.107 1.00 74.50 132 PHE A O 1
ATOM 1085 N N . GLU A 1 133 ? -47.203 -3.388 51.985 1.00 76.06 133 GLU A N 1
ATOM 1086 C CA . GLU A 1 133 ? -48.629 -3.600 52.238 1.00 76.06 133 GLU A CA 1
ATOM 1087 C C . GLU A 1 133 ? -48.923 -5.019 52.733 1.00 76.06 133 GLU A C 1
ATOM 1089 O O . GLU A 1 133 ? -49.756 -5.202 53.616 1.00 76.06 133 GLU A O 1
ATOM 1094 N N . THR A 1 134 ? -48.191 -6.024 52.250 1.00 80.81 134 THR A N 1
ATOM 1095 C CA . THR A 1 134 ? -48.316 -7.410 52.714 1.00 80.81 134 THR A CA 1
ATOM 1096 C C . THR A 1 134 ? -47.863 -7.547 54.167 1.00 80.81 134 THR A C 1
ATOM 1098 O O . THR A 1 134 ? -48.579 -8.136 54.977 1.00 80.81 134 THR A O 1
ATOM 1101 N N . ILE A 1 135 ? -46.720 -6.946 54.517 1.00 81.06 135 ILE A N 1
ATOM 1102 C CA . ILE A 1 135 ? -46.164 -6.968 55.878 1.00 81.06 135 ILE A CA 1
ATOM 1103 C C . ILE A 1 135 ? -47.107 -6.249 56.847 1.00 81.06 135 ILE A C 1
ATOM 1105 O O . ILE A 1 135 ? -47.488 -6.806 57.876 1.00 81.06 135 ILE A O 1
ATOM 1109 N N . ILE A 1 136 ? -47.532 -5.030 56.499 1.00 81.69 136 ILE A N 1
ATOM 1110 C CA . ILE A 1 136 ? -48.463 -4.237 57.309 1.00 81.69 136 ILE A CA 1
ATOM 1111 C C . ILE A 1 136 ? -49.773 -4.991 57.505 1.00 81.69 136 ILE A C 1
ATOM 1113 O O . ILE A 1 136 ? -50.238 -5.087 58.638 1.00 81.69 136 ILE A O 1
ATOM 1117 N N . THR A 1 137 ? -50.354 -5.542 56.436 1.00 83.19 137 THR A N 1
ATOM 1118 C CA . THR A 1 137 ? -51.641 -6.247 56.497 1.00 83.19 137 THR A CA 1
ATOM 1119 C C . THR A 1 137 ? -51.548 -7.478 57.394 1.00 83.19 137 THR A C 1
ATOM 1121 O O . THR A 1 137 ? -52.364 -7.624 58.303 1.00 83.19 137 THR A O 1
ATOM 1124 N N . LYS A 1 138 ? -50.516 -8.319 57.218 1.00 84.69 138 LYS A N 1
ATOM 1125 C CA . LYS A 1 138 ? -50.284 -9.511 58.052 1.00 84.69 138 LYS A CA 1
ATOM 1126 C C . LYS A 1 138 ? -50.076 -9.142 59.525 1.00 84.69 138 LYS A C 1
ATOM 1128 O O . LYS A 1 138 ? -50.760 -9.679 60.395 1.00 84.69 138 LYS A O 1
ATOM 1133 N N . CYS A 1 139 ? -49.164 -8.210 59.818 1.00 84.19 139 CYS A N 1
ATOM 1134 C CA . CYS A 1 139 ? -48.853 -7.826 61.196 1.00 84.19 139 CYS A CA 1
ATOM 1135 C C . CYS A 1 139 ? -50.025 -7.100 61.877 1.00 84.19 139 CYS A C 1
ATOM 1137 O O . CYS A 1 139 ? -50.253 -7.297 63.070 1.00 84.19 139 CYS A O 1
ATOM 1139 N N . THR A 1 140 ? -50.772 -6.275 61.133 1.00 84.56 140 THR A N 1
ATOM 1140 C CA . THR A 1 140 ? -51.954 -5.565 61.645 1.00 84.56 140 THR A CA 1
ATOM 1141 C C . THR A 1 140 ? -53.068 -6.551 61.970 1.00 84.56 140 THR A C 1
ATOM 1143 O O . THR A 1 140 ? -53.609 -6.495 63.069 1.00 84.56 140 THR A O 1
ATOM 1146 N N . ALA A 1 141 ? -53.381 -7.482 61.063 1.00 86.06 141 ALA A N 1
ATOM 1147 C CA . ALA A 1 141 ? -54.413 -8.492 61.290 1.00 86.06 141 ALA A CA 1
ATOM 1148 C C . ALA A 1 141 ? -54.110 -9.361 62.522 1.00 86.06 141 ALA A C 1
ATOM 1150 O O . ALA A 1 141 ? -54.986 -9.585 63.355 1.00 86.06 141 ALA A O 1
ATOM 1151 N N . ASP A 1 142 ? -52.857 -9.795 62.679 1.00 86.00 142 ASP A N 1
ATOM 1152 C CA . ASP A 1 142 ? -52.431 -10.605 63.822 1.00 86.00 142 ASP A CA 1
ATOM 1153 C C . ASP A 1 142 ? -52.530 -9.839 65.154 1.00 86.00 142 ASP A C 1
ATOM 1155 O O . ASP A 1 142 ? -53.060 -10.351 66.142 1.00 86.00 142 ASP A O 1
ATOM 1159 N N . ILE A 1 143 ? -52.094 -8.577 65.188 1.00 86.81 143 ILE A N 1
ATOM 1160 C CA . ILE A 1 143 ? -52.184 -7.761 66.406 1.00 86.81 143 ILE A CA 1
ATOM 1161 C C . ILE A 1 143 ? -53.618 -7.370 66.741 1.00 86.81 143 ILE A C 1
ATOM 1163 O O . ILE A 1 143 ? -53.965 -7.385 67.919 1.00 86.81 143 ILE A O 1
ATOM 1167 N N . MET A 1 144 ? -54.460 -7.080 65.748 1.00 85.56 144 MET A N 1
ATOM 1168 C CA . MET A 1 144 ? -55.883 -6.823 65.982 1.00 85.56 144 MET A CA 1
ATOM 1169 C C . MET A 1 144 ? -56.576 -8.065 66.549 1.00 85.56 144 MET A C 1
ATOM 1171 O O . MET A 1 144 ? -57.253 -7.964 67.564 1.00 85.56 144 MET A O 1
ATOM 1175 N N . LYS A 1 145 ? -56.286 -9.260 66.019 1.00 89.25 145 LYS A N 1
ATOM 1176 C CA . LYS A 1 145 ? -56.796 -10.526 66.570 1.00 89.25 145 LYS A CA 1
ATOM 1177 C C . LYS A 1 145 ? -56.368 -10.749 68.027 1.00 89.25 145 LYS A C 1
ATOM 1179 O O . LYS A 1 145 ? -57.158 -11.213 68.850 1.00 89.25 145 LYS A O 1
ATOM 1184 N N . LYS A 1 146 ? -55.113 -10.430 68.369 1.00 86.94 146 LYS A N 1
ATOM 1185 C CA . LYS A 1 146 ? -54.613 -10.503 69.755 1.00 86.94 146 LYS A CA 1
ATOM 1186 C C . LYS A 1 146 ? -55.243 -9.455 70.664 1.00 86.94 146 LYS A C 1
ATOM 1188 O O . LYS A 1 146 ? -55.491 -9.750 71.831 1.00 86.94 146 LYS A O 1
ATOM 1193 N N . TYR A 1 147 ? -55.464 -8.257 70.136 1.00 85.69 147 TYR A N 1
ATOM 1194 C CA . TYR A 1 147 ? -56.146 -7.177 70.827 1.00 85.69 147 TYR A CA 1
ATOM 1195 C C . TYR A 1 147 ? -57.574 -7.609 71.168 1.00 85.69 147 TYR A C 1
ATOM 1197 O O . TYR A 1 147 ? -57.872 -7.714 72.353 1.00 85.69 147 TYR A O 1
ATOM 1205 N N . ASP A 1 148 ? -58.378 -8.011 70.178 1.00 86.06 148 ASP A N 1
ATOM 1206 C CA . ASP A 1 148 ? -59.773 -8.445 70.352 1.00 86.06 148 ASP A CA 1
ATOM 1207 C C . ASP A 1 148 ? -59.904 -9.564 71.400 1.00 86.06 148 ASP A C 1
ATOM 1209 O O . ASP A 1 148 ? -60.770 -9.518 72.273 1.00 86.06 148 ASP A O 1
ATOM 1213 N N . LYS A 1 149 ? -58.978 -10.535 71.393 1.00 87.31 149 LYS A N 1
ATOM 1214 C CA . LYS A 1 149 ? -58.943 -11.622 72.385 1.00 87.31 149 LYS A CA 1
ATOM 1215 C C . LYS A 1 149 ? -58.662 -11.135 73.810 1.00 87.31 149 LYS A C 1
ATOM 1217 O O . LYS A 1 149 ? -59.236 -11.668 74.753 1.00 87.31 149 LYS A O 1
ATOM 1222 N N . LYS A 1 150 ? -57.744 -10.179 73.984 1.00 83.31 150 LYS A N 1
ATOM 1223 C CA . LYS A 1 150 ? -57.367 -9.661 75.310 1.00 83.31 150 LYS A CA 1
ATOM 1224 C C . LYS A 1 150 ? -58.381 -8.665 75.861 1.00 83.31 150 LYS A C 1
ATOM 1226 O O . LYS A 1 150 ? -58.482 -8.545 77.074 1.00 83.31 150 LYS A O 1
ATOM 1231 N N . ILE A 1 151 ? -59.096 -7.944 74.998 1.00 80.06 151 ILE A N 1
ATOM 1232 C CA . ILE A 1 151 ? -60.031 -6.906 75.438 1.00 80.06 151 ILE A CA 1
ATOM 1233 C C . ILE A 1 151 ? -61.435 -7.431 75.756 1.00 80.06 151 ILE A C 1
ATOM 1235 O O . ILE A 1 151 ? -62.186 -6.738 76.430 1.00 80.06 151 ILE A O 1
ATOM 1239 N N . ALA A 1 152 ? -61.773 -8.657 75.341 1.00 81.19 152 ALA A N 1
ATOM 1240 C CA . ALA A 1 152 ? -63.080 -9.279 75.581 1.00 81.19 152 ALA A CA 1
ATOM 1241 C C . ALA A 1 152 ? -63.467 -9.405 77.071 1.00 81.19 152 ALA A C 1
ATOM 1243 O O . ALA A 1 152 ? -64.640 -9.579 77.381 1.00 81.19 152 ALA A O 1
ATOM 1244 N N . SER A 1 153 ? -62.500 -9.312 77.990 1.00 77.75 153 SER A N 1
ATOM 1245 C CA . SER A 1 153 ? -62.720 -9.346 79.441 1.00 77.75 153 SER A CA 1
ATOM 1246 C C . SER A 1 153 ? -62.993 -7.974 80.076 1.00 77.75 153 SER A C 1
ATOM 1248 O O . SER A 1 153 ? -63.167 -7.906 81.290 1.00 77.75 153 SER A O 1
ATOM 1250 N N . TYR A 1 154 ? -62.987 -6.882 79.302 1.00 79.75 154 TYR A N 1
ATOM 1251 C CA . TYR A 1 154 ? -63.170 -5.520 79.814 1.00 79.75 154 TYR A CA 1
ATOM 1252 C C . TYR A 1 154 ? -64.596 -4.990 79.560 1.00 79.75 154 TYR A C 1
ATOM 1254 O O . TYR A 1 154 ? -65.242 -5.397 78.595 1.00 79.75 154 TYR A O 1
ATOM 1262 N N . PRO A 1 155 ? -65.098 -4.050 80.384 1.00 78.81 155 PRO A N 1
ATOM 1263 C CA . PRO A 1 155 ? -66.390 -3.398 80.165 1.00 78.81 155 PRO A CA 1
ATOM 1264 C C . PRO A 1 155 ? -66.502 -2.684 78.805 1.00 78.81 155 PRO A C 1
ATOM 1266 O O . PRO A 1 155 ? -65.566 -2.021 78.353 1.00 78.81 155 PRO A O 1
ATOM 1269 N N . GLU A 1 156 ? -67.681 -2.751 78.179 1.00 75.38 156 GLU A N 1
ATOM 1270 C CA . GLU A 1 156 ? -67.919 -2.275 76.804 1.00 75.38 156 GLU A CA 1
ATOM 1271 C C . GLU A 1 156 ? -67.620 -0.777 76.596 1.00 75.38 156 GLU A C 1
ATOM 1273 O O . GLU A 1 156 ? -67.147 -0.375 75.529 1.00 75.38 156 GLU A O 1
ATOM 1278 N N . PHE A 1 157 ? -67.845 0.058 77.616 1.00 71.44 157 PHE A N 1
ATOM 1279 C CA . PHE A 1 157 ? -67.569 1.495 77.535 1.00 71.44 157 PHE A CA 1
ATOM 1280 C C . PHE A 1 157 ? -66.061 1.792 77.424 1.00 71.44 157 PHE A C 1
ATOM 1282 O O . PHE A 1 157 ? -65.661 2.590 76.576 1.00 71.44 157 PHE A O 1
ATOM 1289 N N . ILE A 1 158 ? -65.219 1.067 78.176 1.00 70.56 158 ILE A N 1
ATOM 1290 C CA . ILE A 1 158 ? -63.748 1.154 78.105 1.00 70.56 158 ILE A CA 1
ATOM 1291 C C . ILE A 1 158 ? -63.273 0.699 76.720 1.00 70.56 158 ILE A C 1
ATOM 1293 O O . ILE A 1 158 ? -62.411 1.328 76.103 1.00 70.56 158 ILE A O 1
ATOM 1297 N N . ILE A 1 159 ? -63.873 -0.369 76.186 1.00 77.25 159 ILE A N 1
ATOM 1298 C CA . ILE A 1 159 ? -63.536 -0.889 74.858 1.00 77.25 159 ILE A CA 1
ATOM 1299 C C . ILE A 1 159 ? -63.801 0.165 73.776 1.00 77.25 159 ILE A C 1
ATOM 1301 O O . ILE A 1 159 ? -62.894 0.477 73.001 1.00 77.25 159 ILE A O 1
ATOM 1305 N N . LYS A 1 160 ? -65.010 0.741 73.719 1.00 76.38 160 LYS A N 1
ATOM 1306 C CA . LYS A 1 160 ? -65.384 1.712 72.672 1.00 76.38 160 LYS A CA 1
ATOM 1307 C C . LYS A 1 160 ? -64.508 2.962 72.701 1.00 76.38 160 LYS A C 1
ATOM 1309 O O . LYS A 1 160 ? -64.044 3.410 71.651 1.00 76.38 160 LYS A O 1
ATOM 1314 N N . GLU A 1 161 ? -64.237 3.497 73.887 1.00 73.31 161 GLU A N 1
ATOM 1315 C CA . GLU A 1 161 ? -63.468 4.732 74.035 1.00 73.31 161 GLU A CA 1
ATOM 1316 C C . GLU A 1 161 ? -61.982 4.532 73.700 1.00 73.31 161 GLU A C 1
ATOM 1318 O O . GLU A 1 161 ? -61.364 5.332 72.987 1.00 73.31 161 GLU A O 1
ATOM 1323 N N . HIS A 1 162 ? -61.401 3.405 74.114 1.00 75.19 162 HIS A N 1
ATOM 1324 C CA . HIS A 1 162 ? -59.982 3.156 73.904 1.00 75.19 162 HIS A CA 1
ATOM 1325 C C . HIS A 1 162 ? -59.632 2.451 72.584 1.00 75.19 162 HIS A C 1
ATOM 1327 O O . HIS A 1 162 ? -58.468 2.517 72.167 1.00 75.19 162 HIS A O 1
ATOM 1333 N N . TYR A 1 163 ? -60.590 1.831 71.890 1.00 80.12 163 TYR A N 1
ATOM 1334 C CA . TYR A 1 163 ? -60.374 1.208 70.577 1.00 80.12 163 TYR A CA 1
ATOM 1335 C C . TYR A 1 163 ? -59.866 2.217 69.545 1.00 80.12 163 TYR A C 1
ATOM 1337 O O . TYR A 1 163 ? -58.847 2.001 68.880 1.00 80.12 163 TYR A O 1
ATOM 1345 N N . HIS A 1 164 ? -60.527 3.373 69.451 1.00 77.00 164 HIS A N 1
ATOM 1346 C CA . HIS A 1 164 ? -60.128 4.440 68.533 1.00 77.00 164 HIS A CA 1
ATOM 1347 C C . HIS A 1 164 ? -58.727 4.973 68.855 1.00 77.00 164 HIS A C 1
ATOM 1349 O O . HIS A 1 164 ? -57.930 5.228 67.949 1.00 77.00 164 HIS A O 1
ATOM 1355 N N . VAL A 1 165 ? -58.384 5.074 70.142 1.00 79.44 165 VAL A N 1
ATOM 1356 C CA . VAL A 1 165 ? -57.052 5.493 70.598 1.00 79.44 165 VAL A CA 1
ATOM 1357 C C . VAL A 1 165 ? -55.984 4.466 70.208 1.00 79.44 165 VAL A C 1
ATOM 1359 O O . VAL A 1 165 ? -54.917 4.851 69.721 1.00 79.44 165 VAL A O 1
ATOM 1362 N N . PHE A 1 166 ? -56.253 3.169 70.382 1.00 80.31 166 PHE A N 1
ATOM 1363 C CA . PHE A 1 166 ? -55.342 2.093 69.985 1.00 80.31 166 PHE A CA 1
ATOM 1364 C C . PHE A 1 166 ? -55.139 2.060 68.465 1.00 80.31 166 PHE A C 1
ATOM 1366 O O . PHE A 1 166 ? -53.998 2.097 68.001 1.00 80.31 166 PHE A O 1
ATOM 1373 N N . LYS A 1 167 ? -56.225 2.110 67.685 1.00 83.00 167 LYS A N 1
ATOM 1374 C CA . LYS A 1 167 ? -56.191 2.137 66.214 1.00 83.00 167 LYS A CA 1
ATOM 1375 C C . LYS A 1 167 ? -55.429 3.350 65.672 1.00 83.00 167 LYS A C 1
ATOM 1377 O O . LYS A 1 167 ? -54.601 3.210 64.774 1.00 83.00 167 LYS A O 1
ATOM 1382 N N . ASN A 1 168 ? -55.622 4.532 66.259 1.00 82.94 168 ASN A N 1
ATOM 1383 C CA . ASN A 1 168 ? -54.870 5.734 65.885 1.00 82.94 168 ASN A CA 1
ATOM 1384 C C . ASN A 1 168 ? -53.371 5.608 66.203 1.00 82.94 168 ASN A C 1
ATOM 1386 O O . ASN A 1 168 ? -52.529 6.009 65.393 1.00 82.94 168 ASN A O 1
ATOM 1390 N N . LYS A 1 169 ? -53.012 5.013 67.349 1.00 84.62 169 LYS A N 1
ATOM 1391 C CA . LYS A 1 169 ? -51.610 4.720 67.691 1.00 84.62 169 LYS A CA 1
ATOM 1392 C C . LYS A 1 169 ? -50.997 3.702 66.727 1.00 84.62 169 LYS A C 1
ATOM 1394 O O . LYS A 1 169 ? -49.864 3.912 66.294 1.00 84.62 169 LYS A O 1
ATOM 1399 N N . LEU A 1 170 ? -51.739 2.662 66.349 1.00 83.75 170 LEU A N 1
ATOM 1400 C CA . LEU A 1 170 ? -51.323 1.672 65.355 1.00 83.75 170 LEU A CA 1
ATOM 1401 C C . LEU A 1 170 ? -51.062 2.334 63.990 1.00 83.75 170 LEU A C 1
ATOM 1403 O O . LEU A 1 170 ? -49.977 2.191 63.432 1.00 83.75 170 LEU A O 1
ATOM 1407 N N . ASN A 1 171 ? -51.992 3.163 63.504 1.00 83.38 171 ASN A N 1
ATOM 1408 C CA . ASN A 1 171 ? -51.844 3.915 62.252 1.00 83.38 171 ASN A CA 1
ATOM 1409 C C . ASN A 1 171 ? -50.633 4.861 62.271 1.00 83.38 171 ASN A C 1
ATOM 1411 O O . ASN A 1 171 ? -49.896 4.962 61.288 1.00 83.38 171 ASN A O 1
ATOM 1415 N N . SER A 1 172 ? -50.387 5.535 63.397 1.00 84.12 172 SER A N 1
ATOM 1416 C CA . SER A 1 172 ? -49.203 6.381 63.577 1.00 84.12 172 SER A CA 1
ATOM 1417 C C . SER A 1 172 ? -47.902 5.569 63.499 1.00 84.12 172 SER A C 1
ATOM 1419 O O . SER A 1 172 ? -46.958 5.968 62.811 1.00 84.12 172 SER A O 1
ATOM 1421 N N . LYS A 1 173 ? -47.863 4.382 64.124 1.00 84.69 173 LYS A N 1
ATOM 1422 C CA . LYS A 1 173 ? -46.732 3.447 64.009 1.00 84.69 173 LYS A CA 1
ATOM 1423 C C . LYS A 1 173 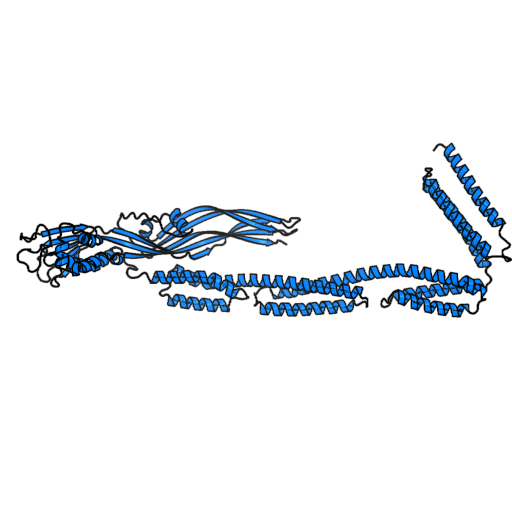? -46.553 2.945 62.573 1.00 84.69 173 LYS A C 1
ATOM 1425 O O . LYS A 1 173 ? -45.419 2.936 62.105 1.00 84.69 173 LYS A O 1
ATOM 1430 N N . ASN A 1 174 ? -47.635 2.650 61.848 1.00 82.94 174 ASN A N 1
ATOM 1431 C CA . ASN A 1 174 ? -47.596 2.265 60.429 1.00 82.94 174 ASN A CA 1
ATOM 1432 C C . ASN A 1 174 ? -46.995 3.364 59.561 1.00 82.94 174 ASN A C 1
ATOM 1434 O O . ASN A 1 174 ? -46.123 3.098 58.738 1.00 82.94 174 ASN A O 1
ATOM 1438 N N . LYS A 1 175 ? -47.415 4.616 59.775 1.00 85.12 175 LYS A N 1
ATOM 1439 C CA . LYS A 1 175 ? -46.868 5.772 59.059 1.00 85.12 175 LYS A CA 1
ATOM 1440 C C . LYS A 1 175 ? -45.372 5.941 59.331 1.00 85.12 175 LYS A C 1
ATOM 1442 O O . LYS A 1 175 ? -44.611 6.133 58.386 1.00 85.12 175 LYS A O 1
ATOM 1447 N N . LYS A 1 176 ? -44.944 5.838 60.595 1.00 86.56 176 LYS A N 1
ATOM 1448 C CA . LYS A 1 176 ? -43.521 5.907 60.966 1.00 86.56 176 LYS A CA 1
ATOM 1449 C C . LYS A 1 176 ? -42.720 4.770 60.321 1.00 86.56 176 LYS A C 1
ATOM 1451 O O . LYS A 1 176 ? -41.710 5.033 59.675 1.00 86.56 176 LYS A O 1
ATOM 1456 N N . PHE A 1 177 ? -43.215 3.537 60.414 1.00 82.31 177 PHE A N 1
ATOM 1457 C CA . PHE A 1 177 ? -42.587 2.369 59.802 1.00 82.31 177 PHE A CA 1
ATOM 1458 C C . PHE A 1 177 ? -42.498 2.493 58.275 1.00 82.31 177 PHE A C 1
ATOM 1460 O O . PHE A 1 177 ? -41.469 2.159 57.706 1.00 82.31 177 PHE A O 1
ATOM 1467 N N . ARG A 1 178 ? -43.509 3.059 57.599 1.00 83.69 178 ARG A N 1
ATOM 1468 C CA . ARG A 1 178 ? -43.468 3.334 56.150 1.00 83.69 178 ARG A CA 1
ATOM 1469 C C . ARG A 1 178 ? -42.307 4.239 55.753 1.00 83.69 178 ARG A C 1
ATOM 1471 O O . ARG A 1 178 ? -41.653 3.990 54.745 1.00 83.69 178 ARG A O 1
ATOM 1478 N N . ILE A 1 179 ? -42.060 5.292 56.531 1.00 83.56 179 ILE A N 1
ATOM 1479 C CA . ILE A 1 179 ? -40.958 6.231 56.280 1.00 83.56 179 ILE A CA 1
ATOM 1480 C C . ILE A 1 179 ? -39.616 5.505 56.411 1.00 83.56 179 ILE A C 1
ATOM 1482 O O . ILE A 1 179 ? -38.779 5.592 55.513 1.00 83.56 179 ILE A O 1
ATOM 1486 N N . GLU A 1 180 ? -39.433 4.750 57.492 1.00 83.94 180 GLU A N 1
ATOM 1487 C CA . GLU A 1 180 ? -38.201 4.000 57.751 1.00 83.94 180 GLU A CA 1
ATOM 1488 C C . GLU A 1 180 ? -37.979 2.877 56.730 1.00 83.94 180 GLU A C 1
ATOM 1490 O O . GLU A 1 180 ? -36.874 2.714 56.219 1.00 83.94 180 GLU A O 1
ATOM 1495 N N . TYR A 1 181 ? -39.039 2.165 56.351 1.00 81.62 181 TYR A N 1
ATOM 1496 C CA . TYR A 1 181 ? -39.029 1.147 55.305 1.00 81.62 181 TYR A CA 1
ATOM 1497 C C . TYR A 1 181 ? -38.627 1.729 53.945 1.00 81.62 181 TYR A C 1
ATOM 1499 O O . TYR A 1 181 ? -37.780 1.170 53.252 1.00 81.62 181 TYR A O 1
ATOM 1507 N N . ASN A 1 182 ? -39.177 2.885 53.565 1.00 81.69 182 ASN A N 1
ATOM 1508 C CA . ASN A 1 182 ? -38.796 3.565 52.327 1.00 81.69 182 ASN A CA 1
ATOM 1509 C C . ASN A 1 182 ? -37.333 4.034 52.356 1.00 81.69 182 ASN A C 1
ATOM 1511 O O . ASN A 1 182 ? -36.635 3.928 51.345 1.00 81.69 182 ASN A O 1
ATOM 1515 N N . ALA A 1 183 ? -36.852 4.528 53.502 1.00 83.81 183 ALA A N 1
ATOM 1516 C CA . ALA A 1 183 ? -35.449 4.893 53.681 1.00 83.81 183 ALA A CA 1
ATOM 1517 C C . ALA A 1 183 ? -34.531 3.666 53.548 1.00 83.81 183 ALA A C 1
ATOM 1519 O O . ALA A 1 183 ? -33.550 3.711 52.800 1.00 83.81 183 ALA A O 1
ATOM 1520 N N . TYR A 1 184 ? -34.899 2.552 54.187 1.00 84.31 184 TYR A N 1
ATOM 1521 C CA . TYR A 1 184 ? -34.215 1.267 54.060 1.00 84.31 184 TYR A CA 1
ATOM 1522 C C . TYR A 1 184 ? -34.183 0.787 52.604 1.00 84.31 184 TYR A C 1
ATOM 1524 O O . TYR A 1 184 ? -33.112 0.475 52.093 1.00 84.31 184 TYR A O 1
ATOM 1532 N N . LEU A 1 185 ? -35.313 0.809 51.890 1.00 81.75 185 LEU A N 1
ATOM 1533 C CA . LEU A 1 185 ? -35.374 0.421 50.478 1.00 81.75 185 LEU A CA 1
ATOM 1534 C C . LEU A 1 185 ? -34.495 1.293 49.584 1.00 81.75 185 LEU A C 1
ATOM 1536 O O . LEU A 1 185 ? -33.836 0.784 48.677 1.00 81.75 185 LEU A O 1
ATOM 1540 N N . LYS A 1 186 ? -34.470 2.607 49.825 1.00 85.88 186 LYS A N 1
ATOM 1541 C CA . LYS A 1 186 ? -33.615 3.530 49.074 1.00 85.88 186 LYS A CA 1
ATOM 1542 C C . LYS A 1 186 ? -32.138 3.191 49.281 1.00 85.88 186 LYS A C 1
ATOM 1544 O O . LYS A 1 186 ? -31.382 3.171 48.308 1.00 85.88 186 LYS A O 1
ATOM 1549 N N . GLN A 1 187 ? -31.742 2.890 50.518 1.00 86.00 187 GLN A N 1
ATOM 1550 C CA . GLN A 1 187 ? -30.378 2.484 50.847 1.00 86.00 187 GLN A CA 1
ATOM 1551 C C . GLN A 1 187 ? -30.038 1.102 50.264 1.00 86.00 187 GLN A C 1
ATOM 1553 O O . GLN A 1 187 ? -29.028 0.971 49.576 1.00 86.00 187 GLN A O 1
ATOM 1558 N N . TYR A 1 188 ? -30.925 0.114 50.409 1.00 86.50 188 TYR A N 1
ATOM 1559 C CA . TYR A 1 188 ? -30.796 -1.207 49.788 1.00 86.50 188 TYR A CA 1
ATOM 1560 C C . TYR A 1 188 ? -30.589 -1.099 48.272 1.00 86.50 188 TYR A C 1
ATOM 1562 O O . TYR A 1 188 ? -29.636 -1.658 47.734 1.00 86.50 188 TYR A O 1
ATOM 1570 N N . MET A 1 189 ? -31.420 -0.317 47.572 1.00 86.44 189 MET A N 1
ATOM 1571 C CA . MET A 1 189 ? -31.282 -0.122 46.125 1.00 86.44 189 MET A CA 1
ATOM 1572 C C . MET A 1 189 ? -29.980 0.591 45.753 1.00 86.44 189 MET A C 1
ATOM 1574 O O . MET A 1 189 ? -29.409 0.304 44.701 1.00 86.44 189 MET A O 1
ATOM 1578 N N . LYS A 1 190 ? -29.489 1.516 46.585 1.00 89.62 190 LYS A N 1
ATOM 1579 C CA . LYS A 1 190 ? -28.193 2.177 46.380 1.00 89.62 190 LYS A CA 1
ATOM 1580 C C . LYS A 1 190 ? -27.048 1.163 46.453 1.00 89.62 190 LYS A C 1
ATOM 1582 O O . LYS A 1 190 ? -26.218 1.121 45.542 1.00 89.62 190 LYS A O 1
ATOM 1587 N N . ASP A 1 191 ? -27.044 0.316 47.478 1.00 88.50 191 ASP A N 1
ATOM 1588 C CA . ASP A 1 191 ? -26.003 -0.693 47.690 1.00 88.50 191 ASP A CA 1
ATOM 1589 C C . ASP A 1 191 ? -26.075 -1.816 46.648 1.00 88.50 191 ASP A C 1
ATOM 1591 O O . ASP A 1 191 ? -25.051 -2.211 46.086 1.00 88.50 191 ASP A O 1
ATOM 1595 N N . PHE A 1 192 ? -27.285 -2.253 46.293 1.00 88.81 192 PHE A N 1
ATOM 1596 C CA . PHE A 1 192 ? -27.533 -3.191 45.200 1.00 88.81 192 PHE A CA 1
ATOM 1597 C C . PHE A 1 192 ? -26.983 -2.662 43.869 1.00 88.81 192 PHE A C 1
ATOM 1599 O O . PHE A 1 192 ? -26.175 -3.326 43.215 1.00 88.81 192 PHE A O 1
ATOM 1606 N N . LYS A 1 193 ? -27.333 -1.422 43.489 1.00 91.00 193 LYS A N 1
ATOM 1607 C CA . LYS A 1 193 ? -26.824 -0.791 42.260 1.00 91.00 193 LYS A CA 1
ATOM 1608 C C . LYS A 1 193 ? -25.298 -0.693 42.256 1.00 91.00 193 LYS A C 1
ATOM 1610 O O . LYS A 1 193 ? -24.692 -0.888 41.200 1.00 91.00 193 LYS A O 1
ATOM 1615 N N . LYS A 1 194 ? -24.676 -0.401 43.407 1.00 93.50 194 LYS A N 1
ATOM 1616 C CA . LYS A 1 194 ? -23.212 -0.354 43.566 1.00 93.50 194 LYS A CA 1
ATOM 1617 C C . LYS A 1 194 ? -22.579 -1.727 43.318 1.00 93.50 194 LYS A C 1
ATOM 1619 O O . LYS A 1 194 ? -21.635 -1.809 42.535 1.00 93.50 194 LYS A O 1
ATOM 1624 N N . LYS A 1 195 ? -23.127 -2.798 43.907 1.00 92.75 195 LYS A N 1
ATOM 1625 C CA . LYS A 1 195 ? -22.644 -4.178 43.711 1.00 92.75 195 LYS A CA 1
ATOM 1626 C C . LYS A 1 195 ? -22.769 -4.635 42.254 1.00 92.75 195 LYS A C 1
ATOM 1628 O O . LYS A 1 195 ? -21.783 -5.079 41.676 1.00 92.75 195 LYS A O 1
ATOM 1633 N N . VAL A 1 196 ? -23.928 -4.437 41.618 1.00 91.94 196 VAL A N 1
ATOM 1634 C CA . VAL A 1 196 ? -24.132 -4.806 40.201 1.00 91.94 196 VAL A CA 1
ATOM 1635 C C . VAL A 1 196 ? -23.203 -4.009 39.270 1.00 91.94 196 VAL A C 1
ATOM 1637 O O . VAL A 1 196 ? -22.663 -4.560 38.312 1.00 91.94 196 VAL A O 1
ATOM 1640 N N . LYS A 1 197 ? -22.953 -2.717 39.548 1.00 93.31 197 LYS A N 1
ATOM 1641 C CA . LYS A 1 197 ? -21.961 -1.925 38.791 1.00 93.31 197 LYS A CA 1
ATOM 1642 C C . LYS A 1 197 ? -20.546 -2.492 38.918 1.00 93.31 197 LYS A C 1
ATOM 1644 O O . LYS A 1 197 ? -19.842 -2.529 37.911 1.00 93.31 197 LYS A O 1
ATOM 1649 N N . ALA A 1 198 ? -20.149 -2.923 40.115 1.00 93.50 198 ALA A N 1
ATOM 1650 C CA . ALA A 1 198 ? -18.845 -3.538 40.346 1.00 93.50 198 ALA A CA 1
ATOM 1651 C C . ALA A 1 198 ? -18.705 -4.871 39.594 1.00 93.50 198 ALA A C 1
ATOM 1653 O O . ALA A 1 198 ? -17.705 -5.066 38.911 1.00 93.50 198 ALA A O 1
ATOM 1654 N N . ILE A 1 199 ? -19.735 -5.730 39.623 1.00 93.62 199 ILE A N 1
ATOM 1655 C CA . ILE A 1 199 ? -19.758 -6.982 38.844 1.00 93.62 199 ILE A CA 1
ATOM 1656 C C . ILE A 1 199 ? -19.581 -6.691 37.355 1.00 93.62 199 ILE A C 1
ATOM 1658 O O . ILE A 1 199 ? -18.679 -7.247 36.743 1.00 93.62 199 ILE A O 1
ATOM 1662 N N . HIS A 1 200 ? -20.379 -5.779 36.789 1.00 95.25 200 HIS A N 1
ATOM 1663 C CA . HIS A 1 200 ? -20.250 -5.374 35.386 1.00 95.25 200 HIS A CA 1
ATOM 1664 C C . HIS A 1 200 ? -18.822 -4.932 35.040 1.00 95.25 200 HIS A C 1
ATOM 1666 O O . HIS A 1 200 ? -18.258 -5.387 34.052 1.00 95.25 200 HIS A O 1
ATOM 1672 N N . LYS A 1 201 ? -18.235 -4.039 35.852 1.00 94.44 201 LYS A N 1
ATOM 1673 C CA . LYS A 1 201 ? -16.879 -3.523 35.619 1.00 94.44 201 LYS A CA 1
ATOM 1674 C C . LYS A 1 201 ? -15.845 -4.652 35.632 1.00 94.44 201 LYS A C 1
ATOM 1676 O O . LYS A 1 201 ? -14.988 -4.679 34.759 1.00 94.44 201 LYS A O 1
ATOM 1681 N N . ASN A 1 202 ? -15.941 -5.571 36.591 1.00 94.31 202 ASN A N 1
ATOM 1682 C CA . ASN A 1 202 ? -14.994 -6.674 36.731 1.00 94.31 202 ASN A CA 1
ATOM 1683 C C . ASN A 1 202 ? -15.136 -7.693 35.594 1.00 94.31 202 ASN A C 1
ATOM 1685 O O . ASN A 1 202 ? -14.137 -8.052 34.990 1.00 94.31 202 ASN A O 1
ATOM 1689 N N . VAL A 1 203 ? -16.365 -8.096 35.253 1.00 94.56 203 VAL A N 1
ATOM 1690 C CA . VAL A 1 203 ? -16.640 -9.031 34.145 1.00 94.56 203 VAL A CA 1
ATOM 1691 C C . VAL A 1 203 ? -16.126 -8.466 32.819 1.00 94.56 203 VAL A C 1
ATOM 1693 O O . VAL A 1 203 ? -15.437 -9.166 32.086 1.00 94.56 203 VAL A O 1
ATOM 1696 N N . PHE A 1 204 ? -16.391 -7.188 32.534 1.00 95.44 204 PHE A N 1
ATOM 1697 C CA . PHE A 1 204 ? -15.886 -6.555 31.316 1.00 95.44 204 PHE A CA 1
ATOM 1698 C C . PHE A 1 204 ? -14.356 -6.419 31.311 1.00 95.44 204 PHE A C 1
ATOM 1700 O O . PHE A 1 204 ? -13.717 -6.616 30.283 1.00 95.44 204 PHE A O 1
ATOM 1707 N N . HIS A 1 205 ? -13.747 -6.112 32.459 1.00 92.81 205 HIS A N 1
ATOM 1708 C CA . HIS A 1 205 ? -12.291 -6.049 32.574 1.00 92.81 205 HIS A CA 1
ATOM 1709 C C . HIS A 1 205 ? -11.629 -7.416 32.344 1.00 92.81 205 HIS A C 1
ATOM 1711 O O . HIS A 1 205 ? -10.647 -7.495 31.612 1.00 92.81 205 HIS A O 1
ATOM 1717 N N . GLU A 1 206 ? -12.188 -8.486 32.915 1.00 92.44 206 GLU A N 1
ATOM 1718 C CA . GLU A 1 206 ? -11.734 -9.860 32.685 1.00 92.44 206 GLU A CA 1
ATOM 1719 C C . GLU A 1 206 ? -11.844 -10.236 31.195 1.00 92.44 206 GLU A C 1
ATOM 1721 O O . GLU A 1 206 ? -10.890 -10.781 30.644 1.00 92.44 206 GLU A O 1
ATOM 1726 N N . TYR A 1 207 ? -12.951 -9.876 30.528 1.00 93.12 207 TYR A N 1
ATOM 1727 C CA . TYR A 1 207 ? -13.116 -10.053 29.080 1.00 93.12 207 TYR A CA 1
ATOM 1728 C C . TYR A 1 207 ? -12.006 -9.345 28.292 1.00 93.12 207 TYR A C 1
ATOM 1730 O O . TYR A 1 207 ? -11.324 -9.979 27.486 1.00 93.12 207 TYR A O 1
ATOM 1738 N N . LYS A 1 208 ? -11.760 -8.056 28.573 1.00 90.88 208 LYS A N 1
ATOM 1739 C CA . LYS A 1 208 ? -10.687 -7.297 27.912 1.00 90.88 208 LYS A CA 1
ATOM 1740 C C . LYS A 1 208 ? -9.325 -7.954 28.095 1.00 90.88 208 LYS A C 1
ATOM 1742 O O . LYS A 1 208 ? -8.556 -8.016 27.143 1.00 90.88 208 LYS A O 1
ATOM 1747 N N . LEU A 1 209 ? -8.999 -8.417 29.300 1.00 88.25 209 LEU A N 1
ATOM 1748 C CA . LEU A 1 209 ? -7.716 -9.073 29.557 1.00 88.25 209 LEU A CA 1
ATOM 1749 C C . LEU A 1 209 ? -7.577 -10.368 28.750 1.00 88.25 209 LEU A C 1
ATOM 1751 O O . LEU A 1 209 ? -6.550 -10.574 28.114 1.00 88.25 209 LEU A O 1
ATOM 1755 N N . GLU A 1 210 ? -8.601 -11.221 28.734 1.00 87.31 210 GLU A N 1
ATOM 1756 C CA . GLU A 1 210 ? -8.532 -12.509 28.036 1.00 87.31 210 GLU A CA 1
ATOM 1757 C C . GLU A 1 210 ? -8.408 -12.346 26.513 1.00 87.31 210 GLU A C 1
ATOM 1759 O O . GLU A 1 210 ? -7.663 -13.090 25.871 1.00 87.31 210 GLU A O 1
ATOM 1764 N N . VAL A 1 211 ? -9.100 -11.359 25.942 1.00 85.44 211 VAL A N 1
ATOM 1765 C CA . VAL A 1 211 ? -9.048 -11.068 24.505 1.00 85.44 211 VAL A CA 1
ATOM 1766 C C . VAL A 1 211 ? -7.715 -10.405 24.121 1.00 85.44 211 VAL A C 1
ATOM 1768 O O . VAL A 1 211 ? -7.086 -10.818 23.148 1.00 85.44 211 VAL A O 1
ATOM 1771 N N . ASN A 1 212 ? -7.206 -9.471 24.934 1.00 80.69 212 ASN A N 1
ATOM 1772 C CA . ASN A 1 212 ? -5.925 -8.798 24.674 1.00 80.69 212 ASN A CA 1
ATOM 1773 C C . ASN A 1 212 ? -4.693 -9.700 24.867 1.00 80.69 212 ASN A C 1
ATOM 1775 O O . ASN A 1 212 ? -3.681 -9.489 24.208 1.00 80.69 212 ASN A O 1
ATOM 1779 N N . VAL A 1 213 ? -4.746 -10.704 25.752 1.00 76.12 213 VAL A N 1
ATOM 1780 C CA . VAL A 1 213 ? -3.614 -11.625 25.989 1.00 76.12 213 VAL A CA 1
ATOM 1781 C C . VAL A 1 213 ? -3.446 -12.650 24.861 1.00 76.12 213 VAL A C 1
ATOM 1783 O O . VAL A 1 213 ? -2.333 -13.124 24.642 1.00 76.12 213 VAL A O 1
ATOM 1786 N N . LYS A 1 214 ? -4.513 -12.994 24.123 1.00 63.38 214 LYS A N 1
ATOM 1787 C CA . LYS A 1 214 ? -4.455 -13.998 23.040 1.00 63.38 214 LYS A CA 1
ATOM 1788 C C . LYS A 1 214 ? -4.228 -13.430 21.640 1.00 63.38 214 LYS A C 1
ATOM 1790 O O . LYS A 1 214 ? -3.658 -14.131 20.813 1.00 63.38 214 LYS A O 1
ATOM 1795 N N . ILE A 1 215 ? -4.613 -12.182 21.387 1.00 63.12 215 ILE A N 1
ATOM 1796 C CA . ILE A 1 215 ? -4.431 -11.532 20.082 1.00 63.12 215 ILE A CA 1
ATOM 1797 C C . ILE A 1 215 ? -3.026 -10.895 19.851 1.00 63.12 215 ILE A C 1
ATOM 1799 O O . ILE A 1 215 ? -2.779 -10.426 18.743 1.00 63.12 215 ILE A O 1
ATOM 1803 N N . PRO A 1 216 ? -2.032 -10.868 20.772 1.00 52.72 216 PRO A N 1
ATOM 1804 C CA . PRO A 1 216 ? -1.031 -9.814 20.685 1.00 52.72 216 PRO A CA 1
ATOM 1805 C C . PRO A 1 216 ? 0.124 -10.016 19.696 1.00 52.72 216 PRO A C 1
ATOM 1807 O O . PRO A 1 216 ? 0.960 -9.131 19.672 1.00 52.72 216 PRO A O 1
ATOM 1810 N N . ASN A 1 217 ? 0.238 -11.078 18.884 1.00 59.84 217 ASN A N 1
ATOM 1811 C CA . ASN A 1 217 ? 1.449 -11.214 18.040 1.00 59.84 217 ASN A CA 1
ATOM 1812 C C . ASN A 1 217 ? 1.271 -11.804 16.640 1.00 59.84 217 ASN A C 1
ATOM 1814 O O . ASN A 1 217 ? 2.162 -11.633 15.811 1.00 59.84 217 ASN A O 1
ATOM 1818 N N . ILE A 1 218 ? 0.183 -12.521 16.364 1.00 74.44 218 ILE A N 1
ATOM 1819 C CA . ILE A 1 218 ? 0.013 -13.201 15.080 1.00 74.44 218 ILE A CA 1
ATOM 1820 C C . ILE A 1 218 ? -1.374 -12.852 14.549 1.00 74.44 218 ILE A C 1
ATOM 1822 O O . ILE A 1 218 ? -2.361 -13.247 15.174 1.00 74.44 218 ILE A O 1
ATOM 1826 N N . PRO A 1 219 ? -1.471 -12.101 13.438 1.00 82.00 219 PRO A N 1
ATOM 1827 C CA . PRO A 1 219 ? -2.756 -11.823 12.829 1.00 82.00 219 PRO A CA 1
ATOM 1828 C C . PRO A 1 219 ? -3.403 -13.135 12.394 1.00 82.00 219 PRO A C 1
ATOM 1830 O O . PRO A 1 219 ? -2.761 -14.008 11.814 1.00 82.00 219 PRO A O 1
ATOM 1833 N N . MET A 1 220 ? -4.684 -13.274 12.697 1.00 86.06 220 MET A N 1
ATOM 1834 C CA . MET A 1 220 ? -5.461 -14.486 12.449 1.00 86.06 220 MET A CA 1
ATOM 1835 C C . MET A 1 220 ? -6.551 -14.216 11.415 1.00 86.06 220 MET A C 1
ATOM 1837 O O . MET A 1 220 ? -6.871 -13.056 11.124 1.00 86.06 220 MET A O 1
ATOM 1841 N N . SER A 1 221 ? -7.103 -15.267 10.806 1.00 86.50 221 SER A N 1
ATOM 1842 C CA . SER A 1 221 ? -8.184 -15.078 9.835 1.00 86.50 221 SER A CA 1
ATOM 1843 C C . SER A 1 221 ? -9.415 -14.462 10.514 1.00 86.50 221 SER A C 1
ATOM 1845 O O . SER A 1 221 ? -9.664 -14.701 11.698 1.00 86.50 221 SER A O 1
ATOM 1847 N N . LEU A 1 222 ? -10.212 -13.683 9.768 1.00 82.44 222 LEU A N 1
ATOM 1848 C CA . LEU A 1 222 ? -11.445 -13.081 10.308 1.00 82.44 222 LEU A CA 1
ATOM 1849 C C . LEU A 1 222 ? -12.372 -14.142 10.907 1.00 82.44 222 LEU A C 1
ATOM 1851 O O . LEU A 1 222 ? -12.900 -13.952 11.992 1.00 82.44 222 LEU A O 1
ATOM 1855 N N . ARG A 1 223 ? -12.476 -15.304 10.256 1.00 84.44 223 ARG A N 1
ATOM 1856 C CA . ARG A 1 223 ? -13.289 -16.420 10.742 1.00 84.44 223 ARG A CA 1
ATOM 1857 C C . ARG A 1 223 ? -12.817 -16.949 12.097 1.00 84.44 223 ARG A C 1
ATOM 1859 O O . ARG A 1 223 ? -13.643 -17.218 12.961 1.00 84.44 223 ARG A O 1
ATOM 1866 N N . GLU A 1 224 ? -11.513 -17.135 12.285 1.00 87.31 224 GLU A N 1
ATOM 1867 C CA . GLU A 1 224 ? -10.973 -17.604 13.568 1.00 87.31 224 GLU A CA 1
ATOM 1868 C C . GLU A 1 224 ? -11.152 -16.555 14.666 1.00 87.31 224 GLU A C 1
ATOM 1870 O O . GLU A 1 224 ? -11.462 -16.908 15.806 1.00 87.31 224 GLU A O 1
ATOM 1875 N N . LEU A 1 225 ? -10.977 -15.272 14.325 1.00 87.50 225 LEU A N 1
ATOM 1876 C CA . LEU A 1 225 ? -11.198 -14.170 15.254 1.00 87.50 225 LEU A CA 1
ATOM 1877 C C . LEU A 1 225 ? -12.668 -14.110 15.680 1.00 87.50 225 LEU A C 1
ATOM 1879 O O . LEU A 1 225 ? -12.943 -14.041 16.874 1.00 87.50 225 LEU A O 1
ATOM 1883 N N . ASP A 1 226 ? -13.600 -14.207 14.732 1.00 87.06 226 ASP A N 1
ATOM 1884 C CA . ASP A 1 226 ? -15.039 -14.193 14.997 1.00 87.06 226 ASP A CA 1
ATOM 1885 C C . ASP A 1 226 ? -15.454 -15.345 15.914 1.00 87.06 226 ASP A C 1
ATOM 1887 O O . ASP A 1 226 ? -16.159 -15.120 16.898 1.00 87.06 226 ASP A O 1
ATOM 1891 N N . ILE A 1 227 ? -14.968 -16.566 15.651 1.00 89.12 227 ILE A N 1
ATOM 1892 C CA . ILE A 1 227 ? -15.223 -17.736 16.508 1.00 89.12 227 ILE A CA 1
ATOM 1893 C C . ILE A 1 227 ? -14.707 -17.476 17.927 1.00 89.12 227 ILE A C 1
ATOM 1895 O O . ILE A 1 227 ? -15.440 -17.652 18.901 1.00 89.12 227 ILE A O 1
ATOM 1899 N N . LEU A 1 228 ? -13.465 -16.999 18.057 1.00 88.50 228 LEU A N 1
ATOM 1900 C CA . LEU A 1 228 ? -12.866 -16.711 19.356 1.00 88.50 228 LEU A CA 1
ATOM 1901 C C . LEU A 1 228 ? -13.651 -15.631 20.112 1.00 88.50 228 LEU A C 1
ATOM 1903 O O . LEU A 1 228 ? -13.941 -15.795 21.297 1.00 88.50 228 LEU A O 1
ATOM 1907 N N . LEU A 1 229 ? -14.006 -14.533 19.448 1.00 90.38 229 LEU A N 1
ATOM 1908 C CA . LEU A 1 229 ? -14.738 -13.422 20.050 1.00 90.38 229 LEU A CA 1
ATOM 1909 C C . LEU A 1 229 ? -16.163 -13.828 20.449 1.00 90.38 229 LEU A C 1
ATOM 1911 O O . LEU A 1 229 ? -16.632 -13.405 21.512 1.00 90.38 229 LEU A O 1
ATOM 1915 N N . TYR A 1 230 ? -16.830 -14.660 19.647 1.00 91.69 230 TYR A N 1
ATOM 1916 C CA . TYR A 1 230 ? -18.166 -15.181 19.930 1.00 91.69 230 TYR A CA 1
ATOM 1917 C C . TYR A 1 230 ? -18.166 -16.111 21.153 1.00 91.69 230 TYR A C 1
ATOM 1919 O O . TYR A 1 230 ? -18.901 -15.864 22.112 1.00 91.69 230 TYR A O 1
ATOM 1927 N N . ASP A 1 231 ? -17.257 -17.090 21.200 1.00 91.31 231 ASP A N 1
ATOM 1928 C CA . ASP A 1 231 ? -17.119 -18.012 22.336 1.00 91.31 231 ASP A CA 1
ATOM 1929 C C . ASP A 1 231 ? -16.848 -17.266 23.655 1.00 91.31 231 ASP A C 1
ATOM 1931 O O . ASP A 1 231 ? -17.358 -17.622 24.725 1.00 91.31 231 ASP A O 1
ATOM 1935 N N . ARG A 1 232 ? -16.045 -16.191 23.609 1.00 92.06 232 ARG A N 1
ATOM 1936 C CA . ARG A 1 232 ? -15.789 -15.355 24.793 1.00 92.06 232 ARG A CA 1
ATOM 1937 C C . ARG A 1 232 ? -17.007 -14.544 25.201 1.00 92.06 232 ARG A C 1
ATOM 1939 O O . ARG A 1 232 ? -17.287 -14.458 26.397 1.00 92.06 232 ARG A O 1
ATOM 1946 N N . LYS A 1 233 ? -17.734 -13.960 24.252 1.00 92.88 233 LYS A N 1
ATOM 1947 C CA . LYS A 1 233 ? -18.949 -13.193 24.542 1.00 92.88 233 LYS A CA 1
ATOM 1948 C C . LYS A 1 233 ? -19.953 -14.028 25.338 1.00 92.88 233 LYS A C 1
ATOM 1950 O O . LYS A 1 233 ? -20.390 -13.590 26.405 1.00 92.88 233 LYS A O 1
ATOM 1955 N N . ASP A 1 234 ? -20.224 -15.253 24.898 1.00 93.06 234 ASP A N 1
ATOM 1956 C CA . ASP A 1 234 ? -21.162 -16.152 25.576 1.00 93.06 234 ASP A CA 1
ATOM 1957 C C . ASP A 1 234 ? -20.679 -16.553 26.978 1.00 93.06 234 ASP A C 1
ATOM 1959 O O . ASP A 1 234 ? -21.441 -16.480 27.951 1.00 93.06 234 ASP A O 1
ATOM 1963 N N . LYS A 1 235 ? -19.383 -16.864 27.126 1.00 95.06 235 LYS A N 1
ATOM 1964 C CA . LYS A 1 235 ? -18.755 -17.133 28.432 1.00 95.06 235 LYS A CA 1
ATOM 1965 C C . LYS A 1 235 ? -18.972 -15.981 29.421 1.00 95.06 235 LYS A C 1
ATOM 1967 O O . LYS A 1 235 ? -19.357 -16.214 30.569 1.00 95.06 235 LYS A O 1
ATOM 1972 N N . TYR A 1 236 ? -18.730 -14.737 29.007 1.00 95.06 236 TYR A N 1
ATOM 1973 C CA . TYR A 1 236 ? -18.813 -13.581 29.908 1.00 95.06 236 TYR A CA 1
ATOM 1974 C C . TYR A 1 236 ? -20.246 -13.099 30.160 1.00 95.06 236 TYR A C 1
ATOM 1976 O O . TYR A 1 236 ? -20.528 -12.591 31.249 1.00 95.06 236 TYR A O 1
ATOM 1984 N N . HIS A 1 237 ? -21.174 -13.333 29.228 1.00 93.75 237 HIS A N 1
ATOM 1985 C CA . HIS A 1 237 ? -22.607 -13.195 29.491 1.00 93.75 237 HIS A CA 1
ATOM 1986 C C . HIS A 1 237 ? -23.069 -14.160 30.589 1.00 93.75 237 HIS A C 1
ATOM 1988 O O . HIS A 1 237 ? -23.676 -13.726 31.570 1.00 93.75 237 HIS A O 1
ATOM 1994 N N . SER A 1 238 ? -22.709 -15.443 30.477 1.00 94.25 238 SER A N 1
ATOM 1995 C CA . SER A 1 238 ? -23.034 -16.457 31.489 1.00 94.25 238 SER A CA 1
ATOM 1996 C C . SER A 1 238 ? -22.405 -16.138 32.854 1.00 94.25 238 SER A C 1
ATOM 1998 O O . SER A 1 238 ? -23.045 -16.273 33.903 1.00 94.25 238 SER A O 1
ATOM 2000 N N . LEU A 1 239 ? -21.171 -15.618 32.864 1.00 94.12 239 LEU A N 1
ATOM 2001 C CA . LEU A 1 239 ? -20.495 -15.190 34.091 1.00 94.12 239 LEU A CA 1
ATOM 2002 C C . LEU A 1 239 ? -21.204 -14.010 34.771 1.00 94.12 239 LEU A C 1
ATOM 2004 O O . LEU A 1 239 ? -21.303 -13.978 36.002 1.00 94.12 239 LEU A O 1
ATOM 2008 N N . PHE A 1 240 ? -21.699 -13.041 33.995 1.00 95.50 240 PHE A N 1
ATOM 2009 C CA . PHE A 1 240 ? -22.493 -11.933 34.526 1.00 95.50 240 PHE A CA 1
ATOM 2010 C C . PHE A 1 240 ? -23.801 -12.433 35.147 1.00 95.50 240 PHE A C 1
ATOM 2012 O O . PHE A 1 240 ? -24.129 -12.041 36.271 1.00 95.50 240 PHE A O 1
ATOM 2019 N N . ASP A 1 241 ? -24.512 -13.328 34.459 1.00 93.25 241 ASP A N 1
ATOM 2020 C CA . ASP A 1 241 ? -25.754 -13.925 34.958 1.00 93.25 241 ASP A CA 1
ATOM 2021 C C . ASP A 1 241 ? -25.504 -14.702 36.260 1.00 93.25 241 ASP A C 1
ATOM 2023 O O . ASP A 1 241 ? -26.174 -14.463 37.263 1.00 93.25 241 ASP A O 1
ATOM 2027 N N . THR A 1 242 ? -24.459 -15.531 36.308 1.00 93.56 242 THR A N 1
ATOM 2028 C CA . THR A 1 242 ? -24.076 -16.296 37.509 1.00 93.56 242 THR A CA 1
ATOM 2029 C C . THR A 1 242 ? -23.730 -15.379 38.689 1.00 93.56 242 THR A C 1
ATOM 2031 O O . THR A 1 242 ? -24.242 -15.556 39.796 1.00 93.56 242 THR A O 1
ATOM 2034 N N . LYS A 1 243 ? -22.896 -14.347 38.469 1.00 92.94 243 LYS A N 1
ATOM 2035 C CA . LYS A 1 243 ? -22.500 -13.398 39.530 1.00 92.94 243 LYS A CA 1
ATOM 2036 C C . LYS A 1 243 ? -23.684 -12.550 40.019 1.00 92.94 243 LYS A C 1
ATOM 2038 O O . LYS A 1 243 ? -23.695 -12.135 41.178 1.00 92.94 243 LYS A O 1
ATOM 2043 N N . THR A 1 244 ? -24.672 -12.273 39.167 1.00 91.62 244 THR A N 1
ATOM 2044 C CA . THR A 1 244 ? -25.861 -11.485 39.540 1.00 91.62 244 THR A CA 1
ATOM 2045 C C . THR A 1 244 ? -27.003 -12.325 40.111 1.00 91.62 244 THR A C 1
ATOM 2047 O O . THR A 1 244 ? -27.763 -11.797 40.922 1.00 91.62 244 THR A O 1
ATOM 2050 N N . ALA A 1 245 ? -27.085 -13.624 39.804 1.00 88.19 245 ALA A N 1
ATOM 2051 C CA . ALA A 1 245 ? -28.042 -14.550 40.414 1.00 88.19 245 ALA A CA 1
ATOM 2052 C C . ALA A 1 245 ? -27.892 -14.603 41.946 1.00 88.19 245 ALA A C 1
ATOM 2054 O O . ALA A 1 245 ? -28.887 -14.590 42.670 1.00 88.19 245 ALA A O 1
ATOM 2055 N N . ALA A 1 246 ? -26.654 -14.521 42.448 1.00 83.44 246 ALA A N 1
ATOM 2056 C CA . ALA A 1 246 ? -26.350 -14.438 43.880 1.00 83.44 246 ALA A CA 1
ATOM 2057 C C . ALA A 1 246 ? -26.813 -13.125 44.552 1.00 83.44 246 ALA A C 1
ATOM 2059 O O . ALA A 1 246 ? -26.835 -13.025 45.776 1.00 83.44 246 ALA A O 1
ATOM 2060 N N . LEU A 1 247 ? -27.167 -12.098 43.769 1.00 82.06 247 LEU A N 1
ATOM 2061 C CA . LEU A 1 247 ? -27.693 -10.823 44.268 1.00 82.06 247 LEU A CA 1
ATOM 2062 C C . LEU A 1 247 ? -29.224 -10.753 44.235 1.00 82.06 247 LEU A C 1
ATOM 2064 O O . LEU A 1 247 ? -29.775 -9.700 44.567 1.00 82.06 247 LEU A O 1
ATOM 2068 N N . SER A 1 248 ? -29.904 -11.811 43.786 1.00 59.25 248 SER A N 1
ATOM 2069 C CA . SER A 1 248 ? -31.331 -11.773 43.473 1.00 59.25 248 SER A CA 1
ATOM 2070 C C . SER A 1 248 ? -32.195 -11.461 44.703 1.00 59.25 248 SER A C 1
ATOM 2072 O O . SER A 1 248 ? -32.542 -12.311 45.509 1.00 59.25 248 SER A O 1
ATOM 2074 N N . GLY A 1 249 ? -32.589 -10.193 44.835 1.00 59.94 249 GLY A N 1
ATOM 2075 C CA . GLY A 1 249 ? -33.818 -9.831 45.532 1.00 59.94 249 GLY A CA 1
ATOM 2076 C C . GLY A 1 249 ? -34.990 -10.000 44.567 1.00 59.94 249 GLY A C 1
ATOM 2077 O O . GLY A 1 249 ? -34.898 -9.553 43.424 1.00 59.94 249 GLY A O 1
ATOM 2078 N N . GLN A 1 250 ? -36.106 -10.582 45.015 1.00 57.62 250 GLN A N 1
ATOM 2079 C CA . GLN A 1 250 ? -37.292 -10.900 44.195 1.00 57.62 250 GLN A CA 1
ATOM 2080 C C . GLN A 1 250 ? -37.987 -9.694 43.515 1.00 57.62 250 GLN A C 1
ATOM 2082 O O . GLN A 1 250 ? -39.007 -9.849 42.847 1.00 57.62 250 GLN A O 1
ATOM 2087 N N . ARG A 1 251 ? -37.470 -8.469 43.663 1.00 70.75 251 ARG A N 1
ATOM 2088 C CA . ARG A 1 251 ? -38.140 -7.243 43.216 1.00 70.75 251 ARG A CA 1
ATOM 2089 C C . ARG A 1 251 ? -37.903 -6.938 41.745 1.00 70.75 251 ARG A C 1
ATOM 2091 O O . ARG A 1 251 ? -36.763 -6.881 41.287 1.00 70.75 251 ARG A O 1
ATOM 2098 N N . GLU A 1 252 ? -38.979 -6.566 41.060 1.00 79.88 252 GLU A N 1
ATOM 2099 C CA . GLU A 1 252 ? -38.963 -6.150 39.652 1.00 79.88 252 GLU A CA 1
ATOM 2100 C C . GLU A 1 252 ? -37.975 -5.012 39.361 1.00 79.88 252 GLU A C 1
ATOM 2102 O O . GLU A 1 252 ? -37.241 -5.058 38.378 1.00 79.88 252 GLU A O 1
ATOM 2107 N N . ALA A 1 253 ? -37.843 -4.033 40.263 1.00 77.88 253 ALA A N 1
ATOM 2108 C CA . ALA A 1 253 ? -36.874 -2.945 40.096 1.00 77.88 253 ALA A CA 1
ATOM 2109 C C . ALA A 1 253 ? -35.407 -3.429 40.088 1.00 77.88 253 ALA A C 1
ATOM 2111 O O . ALA A 1 253 ? -34.566 -2.850 39.394 1.00 77.88 253 ALA A O 1
ATOM 2112 N N . SER A 1 254 ? -35.091 -4.483 40.849 1.00 84.25 254 SER A N 1
ATOM 2113 C CA . SER A 1 254 ? -33.760 -5.098 40.873 1.00 84.25 254 SER A CA 1
ATOM 2114 C C . SER A 1 254 ? -33.501 -5.884 39.588 1.00 84.25 254 SER A C 1
ATOM 2116 O O . SER A 1 254 ? -32.443 -5.706 38.980 1.00 84.25 254 SER A O 1
ATOM 2118 N N . LYS A 1 255 ? -34.486 -6.673 39.132 1.00 88.19 255 LYS A N 1
ATOM 2119 C CA . LYS A 1 255 ? -34.429 -7.421 37.863 1.00 88.19 255 LYS A CA 1
ATOM 2120 C C . LYS A 1 255 ? -34.244 -6.487 36.665 1.00 88.19 255 LYS A C 1
ATOM 2122 O O . LYS A 1 255 ? -33.311 -6.670 35.887 1.00 88.19 255 LYS A O 1
ATOM 2127 N N . ALA A 1 256 ? -35.046 -5.424 36.575 1.00 87.88 256 ALA A N 1
ATOM 2128 C CA . ALA A 1 256 ? -34.945 -4.427 35.510 1.00 87.88 256 ALA A CA 1
ATOM 2129 C C . ALA A 1 256 ? -33.569 -3.737 35.483 1.00 87.88 256 ALA A C 1
ATOM 2131 O O . ALA A 1 256 ? -33.009 -3.485 34.415 1.00 87.88 256 ALA A O 1
ATOM 2132 N N . TYR A 1 257 ? -32.982 -3.454 36.653 1.00 89.75 257 TYR A N 1
ATOM 2133 C CA . TYR A 1 257 ? -31.644 -2.865 36.721 1.00 89.75 257 TYR A CA 1
ATOM 2134 C C . TYR A 1 257 ? -30.536 -3.849 36.313 1.00 89.75 257 TYR A C 1
ATOM 2136 O O . TYR A 1 257 ? -29.608 -3.436 35.615 1.00 89.75 257 TYR A O 1
ATOM 2144 N N . ILE A 1 258 ? -30.625 -5.127 36.709 1.00 91.06 258 ILE A N 1
ATOM 2145 C CA . ILE A 1 258 ? -29.706 -6.180 36.237 1.00 91.06 258 ILE A CA 1
ATOM 2146 C C . ILE A 1 258 ? -29.791 -6.289 34.714 1.00 91.06 258 ILE A C 1
ATOM 2148 O O . ILE A 1 258 ? -28.758 -6.195 34.056 1.00 91.06 258 ILE A O 1
ATOM 2152 N N . GLN A 1 259 ? -31.002 -6.377 34.154 1.00 92.56 259 GLN A N 1
ATOM 2153 C CA . GLN A 1 259 ? -31.203 -6.477 32.709 1.00 92.56 259 GLN A CA 1
ATOM 2154 C C . GLN A 1 259 ? -30.615 -5.273 31.964 1.00 92.56 259 GLN A C 1
ATOM 2156 O O . GLN A 1 259 ? -29.878 -5.440 30.996 1.00 92.56 259 GLN A O 1
ATOM 2161 N N . ARG A 1 260 ? -30.846 -4.046 32.452 1.00 93.06 260 ARG A N 1
ATOM 2162 C CA . ARG A 1 260 ? -30.236 -2.846 31.860 1.00 93.06 260 ARG A CA 1
ATOM 2163 C C . ARG A 1 260 ? -28.706 -2.911 31.872 1.00 93.06 260 ARG A C 1
ATOM 2165 O O . ARG A 1 260 ? -28.068 -2.474 30.921 1.00 93.06 260 ARG A O 1
ATOM 2172 N N . ARG A 1 261 ? -28.097 -3.425 32.946 1.00 93.81 261 ARG A N 1
ATOM 2173 C CA . ARG A 1 261 ? -26.633 -3.568 33.034 1.00 93.81 261 ARG A CA 1
ATOM 2174 C C . ARG A 1 261 ? -26.100 -4.700 32.161 1.00 93.81 261 ARG A C 1
ATOM 2176 O O . ARG A 1 261 ? -24.997 -4.547 31.653 1.00 93.81 261 ARG A O 1
ATOM 2183 N N . LYS A 1 262 ? -26.874 -5.766 31.954 1.00 94.19 262 LYS A N 1
ATOM 2184 C CA . LYS A 1 262 ? -26.565 -6.823 30.986 1.00 94.19 262 LYS A CA 1
ATOM 2185 C C . LYS A 1 262 ? -26.521 -6.269 29.563 1.00 94.19 262 LYS A C 1
ATOM 2187 O O . LYS A 1 262 ? -25.551 -6.512 28.863 1.00 94.19 262 LYS A O 1
ATOM 2192 N N . ASN A 1 263 ? -27.502 -5.453 29.173 1.00 94.31 263 ASN A N 1
ATOM 2193 C CA . ASN A 1 263 ? -27.515 -4.826 27.847 1.00 94.31 263 ASN A CA 1
ATOM 2194 C C . ASN A 1 263 ? -26.283 -3.924 27.630 1.00 94.31 263 ASN A C 1
ATOM 2196 O O . ASN A 1 263 ? -25.610 -4.056 26.617 1.00 94.31 263 ASN A O 1
ATOM 2200 N N . ILE A 1 264 ? -25.923 -3.095 28.620 1.00 94.31 264 ILE A N 1
ATOM 2201 C CA . ILE A 1 264 ? -24.711 -2.252 28.552 1.00 94.31 264 ILE A CA 1
ATOM 2202 C C . ILE A 1 264 ? -23.433 -3.104 28.439 1.00 94.31 264 ILE A C 1
ATOM 2204 O O . ILE A 1 264 ? -22.497 -2.717 27.741 1.00 94.31 264 ILE A O 1
ATOM 2208 N N . LEU A 1 265 ? -23.377 -4.261 29.114 1.00 94.12 265 LEU A N 1
ATOM 2209 C CA . LEU A 1 265 ? -22.252 -5.191 28.983 1.00 94.12 265 LEU A CA 1
ATOM 2210 C C . LEU A 1 265 ? -22.145 -5.726 27.552 1.00 94.12 265 LEU A C 1
ATOM 2212 O O . LEU A 1 265 ? -21.048 -5.746 27.007 1.00 94.12 265 LEU A O 1
ATOM 2216 N N . VAL A 1 266 ? -23.272 -6.132 26.957 1.00 93.75 266 VAL A N 1
ATOM 2217 C CA . VAL A 1 266 ? -23.331 -6.640 25.578 1.00 93.75 266 VAL A CA 1
ATOM 2218 C C . VAL A 1 266 ? -22.840 -5.576 24.595 1.00 93.75 266 VAL A C 1
ATOM 2220 O O . VAL A 1 266 ? -22.003 -5.875 23.750 1.00 93.75 266 VAL A O 1
ATOM 2223 N N . GLU A 1 267 ? -23.311 -4.334 24.737 1.00 94.19 267 GLU A N 1
ATOM 2224 C CA . GLU A 1 267 ? -22.863 -3.192 23.925 1.00 94.19 267 GLU A CA 1
ATOM 2225 C C . GLU A 1 267 ? -21.351 -2.965 24.065 1.00 94.19 267 GLU A C 1
ATOM 2227 O O . GLU A 1 267 ? -20.647 -2.891 23.062 1.00 94.19 267 GLU A O 1
ATOM 2232 N N . SER A 1 268 ? -20.837 -2.953 25.301 1.00 93.12 268 SER A N 1
ATOM 2233 C CA . SER A 1 268 ? -19.404 -2.754 25.572 1.00 93.12 268 SER A CA 1
ATOM 2234 C C . SER A 1 268 ? -18.539 -3.887 25.000 1.00 93.12 268 SER A C 1
ATOM 2236 O O . SER A 1 268 ? -17.416 -3.651 24.560 1.00 93.12 268 SER A O 1
ATOM 2238 N N . ILE A 1 269 ? -19.036 -5.130 25.023 1.00 93.81 269 ILE A N 1
ATOM 2239 C CA . ILE A 1 269 ? -18.360 -6.287 24.421 1.00 93.81 269 ILE A CA 1
ATOM 2240 C C . ILE A 1 269 ? -18.327 -6.151 22.898 1.00 93.81 269 ILE A C 1
ATOM 2242 O O . ILE A 1 269 ? -17.261 -6.340 22.322 1.00 93.81 269 ILE A O 1
ATOM 2246 N N . ASN A 1 270 ? -19.448 -5.800 22.261 1.00 91.94 270 ASN A N 1
ATOM 2247 C CA . ASN A 1 270 ? -19.512 -5.626 20.807 1.00 91.94 270 ASN A CA 1
ATOM 2248 C C . ASN A 1 270 ? -18.561 -4.513 20.327 1.00 91.94 270 ASN A C 1
ATOM 2250 O O . ASN A 1 270 ? -17.811 -4.725 19.380 1.00 91.94 270 ASN A O 1
ATOM 2254 N N . GLU A 1 271 ? -18.529 -3.366 21.014 1.00 92.00 271 GLU A N 1
ATOM 2255 C CA . GLU A 1 271 ? -17.598 -2.271 20.697 1.00 92.00 271 GLU A CA 1
ATOM 2256 C C . GLU A 1 271 ? -16.133 -2.740 20.774 1.00 92.00 271 GLU A C 1
ATOM 2258 O O . GLU A 1 271 ? -15.317 -2.447 19.899 1.00 92.00 271 GLU A O 1
ATOM 2263 N N . GLU A 1 272 ? -15.788 -3.536 21.790 1.00 90.50 272 GLU A N 1
ATOM 2264 C CA . GLU A 1 272 ? -14.444 -4.101 21.900 1.00 90.50 272 GLU A CA 1
ATOM 2265 C C . GLU A 1 272 ? -14.148 -5.128 20.793 1.00 90.50 272 GLU A C 1
ATOM 2267 O O . GLU A 1 272 ? -13.024 -5.174 20.304 1.00 90.50 272 GLU A O 1
ATOM 2272 N N . GLN A 1 273 ? -15.129 -5.929 20.358 1.00 90.25 273 GLN A N 1
ATOM 2273 C CA . GLN A 1 273 ? -14.970 -6.860 19.229 1.00 90.25 273 GLN A CA 1
ATOM 2274 C C . GLN A 1 273 ? -14.642 -6.119 17.923 1.00 90.25 273 GLN A C 1
ATOM 2276 O O . GLN A 1 273 ? -13.750 -6.537 17.180 1.00 90.25 273 GLN A O 1
ATOM 2281 N N . GLU A 1 274 ? -15.304 -4.989 17.666 1.00 88.62 274 GLU A N 1
ATOM 2282 C CA . GLU A 1 274 ? -15.002 -4.124 16.519 1.00 88.62 274 GLU A CA 1
ATOM 2283 C C . GLU A 1 274 ? -13.593 -3.525 16.611 1.00 88.62 274 GLU A C 1
ATOM 2285 O O . GLU A 1 274 ? -12.865 -3.471 15.616 1.00 88.62 274 GLU A O 1
ATOM 2290 N N . ASN A 1 275 ? -13.176 -3.097 17.807 1.00 85.06 275 ASN A N 1
ATOM 2291 C CA . ASN A 1 275 ? -11.818 -2.599 18.040 1.00 85.06 275 ASN A CA 1
ATOM 2292 C C . ASN A 1 275 ? -10.764 -3.691 17.800 1.00 85.06 275 ASN A C 1
ATOM 2294 O O . ASN A 1 275 ? -9.753 -3.431 17.149 1.00 85.06 275 ASN A O 1
ATOM 2298 N N . MET A 1 276 ? -11.015 -4.922 18.256 1.00 84.81 276 MET A N 1
ATOM 2299 C CA . MET A 1 276 ? -10.110 -6.051 18.021 1.00 84.81 276 MET A CA 1
ATOM 2300 C C . MET A 1 276 ? -10.043 -6.461 16.552 1.00 84.81 276 MET A C 1
ATOM 2302 O O . MET A 1 276 ? -8.969 -6.815 16.069 1.00 84.81 276 MET A O 1
ATOM 2306 N N . SER A 1 277 ? -11.156 -6.370 15.826 1.00 85.12 277 SER A N 1
ATOM 2307 C CA . SER A 1 277 ? -11.190 -6.636 14.384 1.00 85.12 277 SER A CA 1
ATOM 2308 C C . SER A 1 277 ? -10.337 -5.631 13.610 1.00 85.12 277 SER A C 1
ATOM 2310 O O . SER A 1 277 ? -9.533 -6.034 12.770 1.00 85.12 277 SER A O 1
ATOM 2312 N N . ARG A 1 278 ? -10.436 -4.337 13.953 1.00 84.75 278 ARG A N 1
ATOM 2313 C CA . ARG A 1 278 ? -9.576 -3.279 13.393 1.00 84.75 278 ARG A CA 1
ATOM 2314 C C . ARG A 1 278 ? -8.101 -3.513 13.711 1.00 84.75 278 ARG A C 1
ATOM 2316 O O . ARG A 1 278 ? -7.274 -3.505 12.807 1.00 84.75 278 ARG A O 1
ATOM 2323 N N . TYR A 1 279 ? -7.780 -3.814 14.969 1.00 85.50 279 TYR A N 1
ATOM 2324 C CA . TYR A 1 279 ? -6.408 -4.128 15.373 1.00 85.50 279 TYR A CA 1
ATOM 2325 C C . TYR A 1 279 ? -5.834 -5.332 14.605 1.00 85.50 279 TYR A C 1
ATOM 2327 O O . TYR A 1 279 ? -4.696 -5.286 14.143 1.00 85.50 279 TYR A O 1
ATOM 2335 N N . ASN A 1 280 ? -6.625 -6.394 14.412 1.00 86.38 280 ASN A N 1
ATOM 2336 C CA . ASN A 1 280 ? -6.206 -7.574 13.651 1.00 86.38 280 ASN A CA 1
ATOM 2337 C C . ASN A 1 280 ? -5.981 -7.266 12.159 1.00 86.38 280 ASN A C 1
ATOM 2339 O O . ASN A 1 280 ? -5.054 -7.809 11.561 1.00 86.38 280 ASN A O 1
ATOM 2343 N N . GLN A 1 281 ? -6.789 -6.385 11.557 1.00 86.19 281 GLN A N 1
ATOM 2344 C CA . GLN A 1 281 ? -6.574 -5.911 10.183 1.00 86.19 281 GLN A CA 1
ATOM 2345 C C . GLN A 1 281 ? -5.268 -5.121 10.055 1.00 86.19 281 GLN A C 1
ATOM 2347 O O . GLN A 1 281 ? -4.469 -5.408 9.163 1.00 86.19 281 GLN A O 1
ATOM 2352 N N . ASP A 1 282 ? -5.010 -4.181 10.966 1.00 82.88 282 ASP A N 1
ATOM 2353 C CA . ASP A 1 282 ? -3.778 -3.385 10.957 1.00 82.88 282 ASP A CA 1
ATOM 2354 C C . ASP A 1 282 ? -2.535 -4.267 11.154 1.00 82.88 282 ASP A C 1
ATOM 2356 O O . ASP A 1 282 ? -1.580 -4.176 10.378 1.00 82.88 282 ASP A O 1
ATOM 2360 N N . ALA A 1 283 ? -2.579 -5.197 12.115 1.00 81.62 283 ALA A N 1
ATOM 2361 C CA . ALA A 1 283 ? -1.509 -6.168 12.343 1.00 81.62 283 ALA A CA 1
ATOM 2362 C C . ALA A 1 283 ? -1.299 -7.102 11.135 1.00 81.62 283 ALA A C 1
ATOM 2364 O O . ALA A 1 283 ? -0.161 -7.389 10.757 1.00 81.62 283 ALA A O 1
ATOM 2365 N N . SER A 1 284 ? -2.382 -7.552 10.486 1.00 87.19 284 SER A N 1
ATOM 2366 C CA . SER A 1 284 ? -2.320 -8.354 9.255 1.00 87.19 284 SER A CA 1
ATOM 2367 C C . SER A 1 284 ? -1.656 -7.584 8.126 1.00 87.19 284 SER A C 1
ATOM 2369 O O . SER A 1 284 ? -0.758 -8.109 7.469 1.00 87.19 284 SER A O 1
ATOM 2371 N N . LYS A 1 285 ? -2.028 -6.318 7.939 1.00 86.44 285 LYS A N 1
ATOM 2372 C CA . LYS A 1 285 ? -1.437 -5.444 6.929 1.00 86.44 285 LYS A CA 1
ATOM 2373 C C . LYS A 1 285 ? 0.054 -5.228 7.173 1.00 86.44 285 LYS A C 1
ATOM 2375 O O . LYS A 1 285 ? 0.830 -5.296 6.221 1.00 86.44 285 LYS A O 1
ATOM 2380 N N . GLU A 1 286 ? 0.471 -4.979 8.410 1.00 83.38 286 GLU A N 1
ATOM 2381 C CA . GLU A 1 286 ? 1.887 -4.829 8.766 1.00 83.38 286 GLU A CA 1
ATOM 2382 C C . GLU A 1 286 ? 2.673 -6.122 8.499 1.00 83.38 286 GLU A C 1
ATOM 2384 O O . GLU A 1 286 ? 3.675 -6.098 7.783 1.00 83.38 286 GLU A O 1
ATOM 2389 N N . CYS A 1 287 ? 2.172 -7.266 8.977 1.00 86.62 287 CYS A N 1
ATOM 2390 C CA . CYS A 1 287 ? 2.765 -8.585 8.740 1.00 86.62 287 CYS A CA 1
ATOM 2391 C C . CYS A 1 287 ? 2.911 -8.888 7.239 1.00 86.62 287 CYS A C 1
ATOM 2393 O O . CYS A 1 287 ? 3.998 -9.237 6.770 1.00 86.62 287 CYS A O 1
ATOM 2395 N N . CYS A 1 288 ? 1.842 -8.677 6.468 1.00 88.81 288 CYS A N 1
ATOM 2396 C CA . CYS A 1 288 ? 1.822 -8.871 5.023 1.00 88.81 288 CYS A CA 1
ATOM 2397 C C . CYS A 1 288 ? 2.831 -7.966 4.303 1.00 88.81 288 CYS A C 1
ATOM 2399 O O . CYS A 1 288 ? 3.516 -8.434 3.398 1.00 88.81 288 CYS A O 1
ATOM 2401 N N . ASN A 1 289 ? 2.952 -6.690 4.686 1.00 86.19 289 ASN A N 1
ATOM 2402 C CA . ASN A 1 289 ? 3.947 -5.794 4.085 1.00 86.19 289 ASN A CA 1
ATOM 2403 C C . ASN A 1 289 ? 5.378 -6.242 4.409 1.00 86.19 289 ASN A C 1
ATOM 2405 O O . ASN A 1 289 ? 6.194 -6.334 3.500 1.00 86.19 289 ASN A O 1
ATOM 2409 N N . ASN A 1 290 ? 5.665 -6.604 5.662 1.00 84.50 290 ASN A N 1
ATOM 2410 C CA . ASN A 1 290 ? 7.000 -7.052 6.067 1.00 84.50 290 ASN A CA 1
ATOM 2411 C C . ASN A 1 290 ? 7.441 -8.316 5.310 1.00 84.50 290 ASN A C 1
ATOM 2413 O O . ASN A 1 290 ? 8.587 -8.418 4.870 1.00 84.50 290 ASN A O 1
ATOM 2417 N N . ILE A 1 291 ? 6.531 -9.279 5.133 1.00 89.38 291 ILE A N 1
ATOM 2418 C CA . ILE A 1 291 ? 6.810 -10.510 4.380 1.00 89.38 291 ILE A CA 1
ATOM 2419 C C . ILE A 1 291 ? 6.976 -10.204 2.893 1.00 89.38 291 ILE A C 1
ATOM 2421 O O . ILE A 1 291 ? 7.912 -10.714 2.278 1.00 89.38 291 ILE A O 1
ATOM 2425 N N . TRP A 1 292 ? 6.110 -9.357 2.326 1.00 91.25 292 TRP A N 1
ATOM 2426 C CA . TRP A 1 292 ? 6.238 -8.898 0.944 1.00 91.25 292 TRP A CA 1
ATOM 2427 C C . TRP A 1 292 ? 7.617 -8.285 0.699 1.00 91.25 292 TRP A C 1
ATOM 2429 O O . TRP A 1 292 ? 8.349 -8.774 -0.158 1.00 91.25 292 TRP A O 1
ATOM 2439 N N . ASP A 1 293 ? 7.987 -7.264 1.476 1.00 85.38 293 ASP A N 1
ATOM 2440 C CA . ASP A 1 293 ? 9.224 -6.503 1.291 1.00 85.38 293 ASP A CA 1
ATOM 2441 C C . ASP A 1 293 ? 10.449 -7.426 1.428 1.00 85.38 293 ASP A C 1
ATOM 2443 O O . ASP A 1 293 ? 11.327 -7.437 0.565 1.00 85.38 293 AS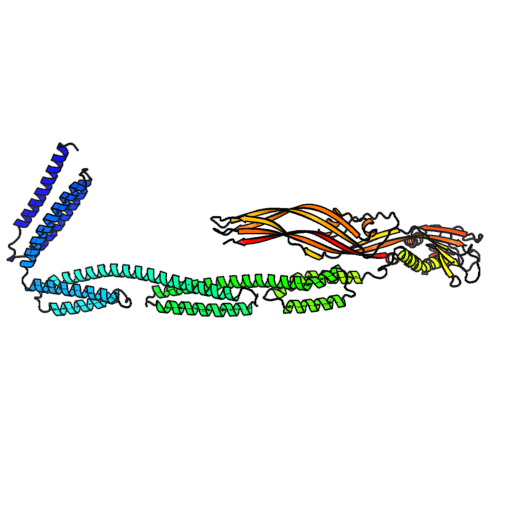P A O 1
ATOM 2447 N N . LYS A 1 294 ? 10.455 -8.322 2.426 1.00 87.94 294 LYS A N 1
ATOM 2448 C CA . LYS A 1 294 ? 11.517 -9.328 2.605 1.00 87.94 294 LYS A CA 1
ATOM 2449 C C . LYS A 1 294 ? 11.669 -10.267 1.402 1.00 87.94 294 LYS A C 1
ATOM 2451 O O . LYS A 1 294 ? 12.785 -10.655 1.061 1.00 87.94 294 LYS A O 1
ATOM 2456 N N . LYS A 1 295 ? 10.557 -10.705 0.807 1.00 89.25 295 LYS A N 1
ATOM 2457 C CA . LYS A 1 295 ? 10.541 -11.753 -0.227 1.00 89.25 295 LYS A CA 1
ATOM 2458 C C . LYS A 1 295 ? 10.684 -11.202 -1.642 1.00 89.25 295 LYS A C 1
ATOM 2460 O O . LYS A 1 295 ? 11.206 -11.907 -2.501 1.00 89.25 295 LYS A O 1
ATOM 2465 N N . VAL A 1 296 ? 10.240 -9.971 -1.886 1.00 89.75 296 VAL A N 1
ATOM 2466 C CA . VAL A 1 296 ? 10.332 -9.319 -3.198 1.00 89.75 296 VAL A CA 1
ATOM 2467 C C . VAL A 1 296 ? 11.721 -8.725 -3.445 1.00 89.75 296 VAL A C 1
ATOM 2469 O O . VAL A 1 296 ? 12.139 -8.644 -4.599 1.00 89.75 296 VAL A O 1
ATOM 2472 N N . GLN A 1 297 ? 12.459 -8.352 -2.389 1.00 83.69 297 GLN A N 1
ATOM 2473 C CA . GLN A 1 297 ? 13.755 -7.678 -2.517 1.00 83.69 297 GLN A CA 1
ATOM 2474 C C . GLN A 1 297 ? 14.758 -8.419 -3.422 1.00 83.69 297 GLN A C 1
ATOM 2476 O O . GLN A 1 297 ? 15.309 -7.778 -4.314 1.00 83.69 297 GLN A O 1
ATOM 2481 N N . PRO A 1 298 ? 14.946 -9.754 -3.322 1.00 88.00 298 PRO A N 1
ATOM 2482 C CA . PRO A 1 298 ? 15.874 -10.467 -4.202 1.00 88.00 298 PRO A CA 1
ATOM 2483 C C . PRO A 1 298 ? 15.488 -10.397 -5.686 1.00 88.00 298 PRO A C 1
ATOM 2485 O O . PRO A 1 298 ? 16.361 -10.378 -6.552 1.00 88.00 298 PRO A O 1
ATOM 2488 N N . ILE A 1 299 ? 14.183 -10.365 -5.985 1.00 88.94 299 ILE A N 1
ATOM 2489 C CA . ILE A 1 299 ? 13.677 -10.190 -7.352 1.00 88.94 299 ILE A CA 1
ATOM 2490 C C . ILE A 1 299 ? 13.966 -8.759 -7.806 1.00 88.94 299 ILE A C 1
ATOM 2492 O O . ILE A 1 299 ? 14.528 -8.568 -8.882 1.00 88.94 299 ILE A O 1
ATOM 2496 N N . CYS A 1 300 ? 13.645 -7.764 -6.973 1.00 80.88 300 CYS A N 1
ATOM 2497 C CA . CYS A 1 300 ? 13.922 -6.356 -7.255 1.00 80.88 300 CYS A CA 1
ATOM 2498 C C . CYS A 1 300 ? 15.409 -6.123 -7.574 1.00 80.88 300 CYS A C 1
ATOM 2500 O O . CYS A 1 300 ? 15.742 -5.526 -8.599 1.00 80.88 300 CYS A O 1
ATOM 2502 N N . ASP A 1 301 ? 16.308 -6.679 -6.759 1.00 80.44 301 ASP A N 1
ATOM 2503 C CA . ASP A 1 301 ? 17.756 -6.563 -6.935 1.00 80.44 301 ASP A CA 1
ATOM 2504 C C . ASP A 1 301 ? 18.223 -7.136 -8.281 1.00 80.44 301 ASP A C 1
ATOM 2506 O O . ASP A 1 301 ? 19.034 -6.514 -8.970 1.00 80.44 301 ASP A O 1
ATOM 2510 N N . LYS A 1 302 ? 17.683 -8.289 -8.699 1.00 83.00 302 LYS A N 1
ATOM 2511 C CA . LYS A 1 302 ? 17.977 -8.881 -10.015 1.00 83.00 302 LYS A CA 1
ATOM 2512 C C . LYS A 1 302 ? 17.431 -8.038 -11.163 1.00 83.00 302 LYS A C 1
ATOM 2514 O O . LYS A 1 302 ? 18.128 -7.849 -12.158 1.00 83.00 302 LYS A O 1
ATOM 2519 N N . VAL A 1 303 ? 16.217 -7.492 -11.031 1.00 78.69 303 VAL A N 1
ATOM 2520 C CA . VAL A 1 303 ? 15.639 -6.581 -12.036 1.00 78.69 303 VAL A CA 1
ATOM 2521 C C . VAL A 1 303 ? 16.511 -5.334 -12.199 1.00 78.69 303 VAL A C 1
ATOM 2523 O O . VAL A 1 303 ? 16.799 -4.936 -13.324 1.00 78.69 303 VAL A O 1
ATOM 2526 N N . LYS A 1 304 ? 16.994 -4.751 -11.096 1.00 70.19 304 LYS A N 1
ATOM 2527 C CA . LYS A 1 304 ? 17.891 -3.582 -11.099 1.00 70.19 304 LYS A CA 1
ATOM 2528 C C . LYS A 1 304 ? 19.260 -3.859 -11.716 1.00 70.19 304 LYS A C 1
ATOM 2530 O O . LYS A 1 304 ? 19.876 -2.968 -12.308 1.00 70.19 304 LYS A O 1
ATOM 2535 N N . LYS A 1 305 ? 19.780 -5.070 -11.530 1.00 73.12 305 LYS A N 1
ATOM 2536 C CA . LYS A 1 305 ? 21.054 -5.496 -12.119 1.00 73.12 305 LYS A CA 1
ATOM 2537 C C . LYS A 1 305 ? 20.918 -5.916 -13.582 1.00 73.12 305 LYS A C 1
ATOM 2539 O O . LYS A 1 305 ? 21.913 -5.898 -14.293 1.00 73.12 305 LYS A O 1
ATOM 2544 N N . GLY A 1 306 ? 19.699 -6.206 -14.042 1.00 70.31 306 GLY A N 1
ATOM 2545 C CA . GLY A 1 306 ? 19.472 -6.794 -15.359 1.00 70.31 306 GLY A CA 1
ATOM 2546 C C . GLY A 1 306 ? 19.892 -8.266 -15.415 1.00 70.31 306 GLY A C 1
ATOM 2547 O O . GLY A 1 306 ? 20.243 -8.754 -16.480 1.00 70.31 306 GLY A O 1
ATOM 2548 N N . ASP A 1 307 ? 19.855 -8.973 -14.280 1.00 78.62 307 ASP A N 1
ATOM 2549 C CA . ASP A 1 307 ? 20.369 -10.346 -14.127 1.00 78.62 307 ASP A CA 1
ATOM 2550 C C . ASP A 1 307 ? 19.427 -11.426 -14.693 1.00 78.62 307 ASP A C 1
ATOM 2552 O O . ASP A 1 307 ? 19.708 -12.624 -14.608 1.00 78.62 307 ASP A O 1
ATOM 2556 N N . TYR A 1 308 ? 18.281 -11.031 -15.249 1.00 80.75 308 TYR A N 1
ATOM 2557 C CA . TYR A 1 308 ? 17.406 -11.958 -15.954 1.00 80.75 308 TYR A CA 1
ATOM 2558 C C . TYR A 1 308 ? 17.901 -12.125 -17.390 1.00 80.75 308 TYR A C 1
ATOM 2560 O O . TYR A 1 308 ? 18.151 -11.145 -18.083 1.00 80.75 308 TYR A O 1
ATOM 2568 N N . ASP A 1 309 ? 17.987 -13.374 -17.850 1.00 77.44 309 ASP A N 1
ATOM 2569 C CA . ASP A 1 309 ? 18.369 -13.754 -19.220 1.00 77.44 309 ASP A CA 1
ATOM 2570 C C . ASP A 1 309 ? 17.165 -14.105 -20.111 1.00 77.44 309 ASP A C 1
ATOM 2572 O O . ASP A 1 309 ? 17.293 -14.234 -21.326 1.00 77.44 309 ASP A O 1
ATOM 2576 N N . SER A 1 310 ? 15.979 -14.245 -19.512 1.00 82.25 310 SER A N 1
ATOM 2577 C CA . SER A 1 310 ? 14.714 -14.453 -20.209 1.00 82.25 310 SER A CA 1
ATOM 2578 C C . SER A 1 310 ? 13.520 -13.998 -19.365 1.00 82.25 310 SER A C 1
ATOM 2580 O O . SER A 1 310 ? 13.557 -13.991 -18.130 1.00 82.25 310 SER A O 1
ATOM 2582 N N . LEU A 1 311 ? 12.412 -13.672 -20.038 1.00 84.75 311 LEU A N 1
ATOM 2583 C CA . LEU A 1 311 ? 11.131 -13.385 -19.381 1.00 84.75 311 LEU A CA 1
ATOM 2584 C C . LEU A 1 311 ? 10.579 -14.616 -18.634 1.00 84.75 311 LEU A C 1
ATOM 2586 O O . LEU A 1 311 ? 9.891 -14.474 -17.624 1.00 84.75 311 LEU A O 1
ATOM 2590 N N . GLU A 1 312 ? 10.896 -15.820 -19.113 1.00 90.12 312 GLU A N 1
ATOM 2591 C CA . GLU A 1 312 ? 10.456 -17.083 -18.517 1.00 90.12 312 GLU A CA 1
ATOM 2592 C C . GLU A 1 312 ? 11.094 -17.320 -17.140 1.00 90.12 312 GLU A C 1
ATOM 2594 O O . GLU A 1 312 ? 10.382 -17.653 -16.188 1.00 90.12 312 GLU A O 1
ATOM 2599 N N . LYS A 1 313 ? 12.405 -17.060 -16.983 1.00 91.12 313 LYS A N 1
ATOM 2600 C CA . LYS A 1 313 ? 13.061 -17.139 -15.665 1.00 91.12 313 LYS A CA 1
ATOM 2601 C C . LYS A 1 313 ? 12.471 -16.150 -14.665 1.00 91.12 313 LYS A C 1
ATOM 2603 O O . LYS A 1 313 ? 12.213 -16.538 -13.526 1.00 91.12 313 LYS A O 1
ATOM 2608 N N . PHE A 1 314 ? 12.207 -14.913 -15.090 1.00 90.50 314 PHE A N 1
ATOM 2609 C CA . PHE A 1 314 ? 11.543 -13.920 -14.242 1.00 90.50 314 PHE A CA 1
ATOM 2610 C C . PHE A 1 314 ? 10.164 -14.407 -13.779 1.00 90.50 314 PHE A C 1
ATOM 2612 O O . PHE A 1 314 ? 9.870 -14.387 -12.586 1.00 90.50 314 PHE A O 1
ATOM 2619 N N . GLN A 1 315 ? 9.340 -14.927 -14.695 1.00 92.38 315 GLN A N 1
ATOM 2620 C CA . GLN A 1 315 ? 8.009 -15.433 -14.355 1.00 92.38 315 GLN A CA 1
ATOM 2621 C C . GLN A 1 315 ? 8.066 -16.627 -13.386 1.00 92.38 315 GLN A C 1
ATOM 2623 O O . GLN A 1 315 ? 7.239 -16.726 -12.480 1.00 92.38 315 GLN A O 1
ATOM 2628 N N . LYS A 1 316 ? 9.046 -17.525 -13.538 1.00 94.06 316 LYS A N 1
ATOM 2629 C CA . LYS A 1 316 ? 9.229 -18.673 -12.638 1.00 94.06 316 LYS A CA 1
ATOM 2630 C C . LYS A 1 316 ? 9.584 -18.243 -11.211 1.00 94.06 316 LYS A C 1
ATOM 2632 O O . LYS A 1 316 ? 9.023 -18.776 -10.250 1.00 94.06 316 LYS A O 1
ATOM 2637 N N . GLU A 1 317 ? 10.489 -17.277 -11.061 1.00 93.81 317 GLU A N 1
ATOM 2638 C CA . GLU A 1 317 ? 10.816 -16.706 -9.749 1.00 93.81 317 GLU A CA 1
ATOM 2639 C C . GLU A 1 317 ? 9.621 -15.968 -9.144 1.00 93.81 317 GLU A C 1
ATOM 2641 O O . GLU A 1 317 ? 9.350 -16.130 -7.957 1.00 93.81 317 GLU A O 1
ATOM 2646 N N . LEU A 1 318 ? 8.847 -15.253 -9.965 1.00 92.50 318 LEU A N 1
ATOM 2647 C CA . LEU A 1 318 ? 7.627 -14.581 -9.529 1.00 92.50 318 LEU A CA 1
ATOM 2648 C C . LEU A 1 318 ? 6.592 -15.548 -8.943 1.00 92.50 318 LEU A C 1
ATOM 2650 O O . LEU A 1 318 ? 6.037 -15.292 -7.878 1.00 92.50 318 LEU A O 1
ATOM 2654 N N . ASN A 1 319 ? 6.361 -16.678 -9.614 1.00 93.06 319 ASN A N 1
ATOM 2655 C CA . ASN A 1 319 ? 5.427 -17.700 -9.142 1.00 93.06 319 ASN A CA 1
ATOM 2656 C C . ASN A 1 319 ? 5.919 -18.336 -7.827 1.00 93.06 319 ASN A C 1
ATOM 2658 O O . ASN A 1 319 ? 5.127 -18.636 -6.935 1.00 93.06 319 ASN A O 1
ATOM 2662 N N . THR A 1 320 ? 7.238 -18.511 -7.687 1.00 94.56 320 THR A N 1
ATOM 2663 C CA . THR A 1 320 ? 7.865 -19.005 -6.448 1.00 94.56 320 THR A CA 1
ATOM 2664 C C . THR A 1 320 ? 7.688 -18.002 -5.306 1.00 94.56 320 THR A C 1
ATOM 2666 O O . THR A 1 320 ? 7.364 -18.386 -4.181 1.00 94.56 320 THR A O 1
ATOM 2669 N N . PHE A 1 321 ? 7.853 -16.711 -5.603 1.00 94.00 321 PHE A N 1
ATOM 2670 C CA . PHE A 1 321 ? 7.592 -15.613 -4.680 1.00 94.00 321 PHE A CA 1
ATOM 2671 C C . PHE A 1 321 ? 6.125 -15.575 -4.247 1.00 94.00 321 PHE A C 1
ATOM 2673 O O . PHE A 1 321 ? 5.872 -15.525 -3.046 1.00 94.00 321 PHE A O 1
ATOM 2680 N N . GLU A 1 322 ? 5.173 -15.674 -5.181 1.00 94.38 322 GLU A N 1
ATOM 2681 C CA . GLU A 1 322 ? 3.742 -15.712 -4.856 1.00 94.38 322 GLU A CA 1
ATOM 2682 C C . GLU A 1 322 ? 3.421 -16.847 -3.889 1.00 94.38 322 GLU A C 1
ATOM 2684 O O . GLU A 1 322 ? 2.786 -16.629 -2.857 1.00 94.38 322 GLU A O 1
ATOM 2689 N N . HIS A 1 323 ? 3.902 -18.052 -4.193 1.00 93.25 323 HIS A N 1
ATOM 2690 C CA . HIS A 1 323 ? 3.651 -19.211 -3.351 1.00 93.25 323 HIS A CA 1
ATOM 2691 C C . HIS A 1 323 ? 4.253 -19.038 -1.949 1.00 93.25 323 HIS A C 1
ATOM 2693 O O . HIS A 1 323 ? 3.577 -19.275 -0.950 1.00 93.25 323 HIS A O 1
ATOM 2699 N N . SER A 1 324 ? 5.497 -18.557 -1.851 1.00 93.06 324 SER A N 1
ATOM 2700 C CA . SER A 1 324 ? 6.139 -18.299 -0.557 1.00 93.06 324 SER A CA 1
ATOM 2701 C C . SER A 1 324 ? 5.440 -17.193 0.235 1.00 93.06 324 SER A C 1
ATOM 2703 O O . SER A 1 324 ? 5.265 -17.346 1.441 1.00 93.06 324 SER A O 1
ATOM 2705 N N . TYR A 1 325 ? 5.029 -16.106 -0.420 1.00 93.94 325 TYR A N 1
ATOM 2706 C CA . TYR A 1 325 ? 4.283 -15.020 0.208 1.00 93.94 325 TYR A CA 1
ATOM 2707 C C . TYR A 1 325 ? 2.955 -15.522 0.775 1.00 93.94 325 TYR A C 1
ATOM 2709 O O . TYR A 1 325 ? 2.679 -15.305 1.949 1.00 93.94 325 TYR A O 1
ATOM 2717 N N . ARG A 1 326 ? 2.159 -16.240 -0.026 1.00 92.69 326 ARG A N 1
ATOM 2718 C CA . ARG A 1 326 ? 0.848 -16.752 0.400 1.00 92.69 326 ARG A CA 1
ATOM 2719 C C . ARG A 1 326 ? 0.937 -17.790 1.520 1.00 92.69 326 ARG A C 1
ATOM 2721 O O . ARG A 1 326 ? -0.012 -17.909 2.283 1.00 92.69 326 ARG A O 1
ATOM 2728 N N . ASN A 1 327 ? 2.052 -18.513 1.625 1.00 92.06 327 ASN A N 1
ATOM 2729 C CA . ASN A 1 327 ? 2.271 -19.490 2.694 1.00 92.06 327 ASN A CA 1
ATOM 2730 C C . ASN A 1 327 ? 2.718 -18.852 4.021 1.00 92.06 327 ASN A C 1
ATOM 2732 O O . ASN A 1 327 ? 2.477 -19.429 5.077 1.00 92.06 327 ASN A O 1
ATOM 2736 N N . GLU A 1 328 ? 3.404 -17.706 3.980 1.00 90.44 328 GLU A N 1
ATOM 2737 C CA . GLU A 1 328 ? 3.950 -17.049 5.178 1.00 90.44 328 GLU A CA 1
ATOM 2738 C C . GLU A 1 328 ? 3.100 -15.868 5.658 1.00 90.44 328 GLU A C 1
ATOM 2740 O O . GLU A 1 328 ? 3.100 -15.573 6.851 1.00 90.44 328 GLU A O 1
ATOM 2745 N N . ALA A 1 329 ? 2.407 -15.171 4.752 1.00 90.50 329 ALA A N 1
ATOM 2746 C CA . ALA A 1 329 ? 1.555 -14.035 5.081 1.00 90.50 329 ALA A CA 1
ATOM 2747 C C . ALA A 1 329 ? 0.306 -14.482 5.848 1.00 90.50 329 ALA A C 1
ATOM 2749 O O . ALA A 1 329 ? -0.265 -15.536 5.574 1.00 90.50 329 ALA A O 1
ATOM 2750 N N . LEU A 1 330 ? -0.120 -13.665 6.814 1.00 89.25 330 LEU A N 1
ATOM 2751 C CA . LEU A 1 330 ? -1.168 -14.029 7.763 1.00 89.25 330 LEU A CA 1
ATOM 2752 C C . LEU A 1 330 ? -2.249 -12.950 7.887 1.00 89.25 330 LEU A C 1
ATOM 2754 O O . LEU A 1 330 ? -1.992 -11.743 7.804 1.00 89.25 330 LEU A O 1
ATOM 2758 N N . GLY A 1 331 ? -3.469 -13.415 8.153 1.00 89.56 331 GLY A N 1
ATOM 2759 C CA . GLY A 1 331 ? -4.646 -12.591 8.411 1.00 89.56 331 GLY A CA 1
ATOM 2760 C C . GLY A 1 331 ? -5.441 -12.190 7.159 1.00 89.56 331 GLY A C 1
ATOM 2761 O O . GLY A 1 331 ? -5.216 -12.718 6.072 1.00 89.56 331 GLY A O 1
ATOM 2762 N N . PRO A 1 332 ? -6.434 -11.298 7.306 1.00 88.44 332 PRO A N 1
ATOM 2763 C CA . PRO A 1 332 ? -7.377 -10.979 6.232 1.00 88.44 332 PRO A CA 1
ATOM 2764 C C . PRO A 1 332 ? -6.822 -10.113 5.097 1.00 88.44 332 PRO A C 1
ATOM 2766 O O . PRO A 1 332 ? -7.434 -10.061 4.034 1.00 88.44 332 PRO A O 1
ATOM 2769 N N . GLU A 1 333 ? -5.689 -9.433 5.285 1.00 91.62 333 GLU A N 1
ATOM 2770 C CA . GLU A 1 333 ? -5.193 -8.437 4.323 1.00 91.62 333 GLU A CA 1
ATOM 2771 C C . GLU A 1 333 ? -4.266 -9.012 3.238 1.00 91.62 333 GLU A C 1
ATOM 2773 O O . GLU A 1 333 ? -3.773 -8.258 2.396 1.00 91.62 333 GLU A O 1
ATOM 2778 N N . ILE A 1 334 ? -4.050 -10.335 3.210 1.00 91.88 334 ILE A N 1
ATOM 2779 C CA . ILE A 1 334 ? -3.130 -11.015 2.277 1.00 91.88 334 ILE A CA 1
ATOM 2780 C C . ILE A 1 334 ? -3.438 -10.642 0.819 1.00 91.88 334 ILE A C 1
ATOM 2782 O O . ILE A 1 334 ? -2.569 -10.149 0.099 1.00 91.88 334 ILE A O 1
ATOM 2786 N N . ASP A 1 335 ? -4.685 -10.822 0.374 1.00 91.81 335 ASP A N 1
ATOM 2787 C CA . ASP A 1 335 ? -5.065 -10.557 -1.019 1.00 91.81 335 ASP A CA 1
ATOM 2788 C C . ASP A 1 335 ? -5.102 -9.063 -1.354 1.00 91.81 335 ASP A C 1
ATOM 2790 O O . ASP A 1 335 ? -4.782 -8.671 -2.481 1.00 91.81 335 ASP A O 1
ATOM 2794 N N . THR A 1 336 ? -5.481 -8.218 -0.393 1.00 91.06 336 THR A N 1
ATOM 2795 C CA . THR A 1 336 ? -5.514 -6.760 -0.562 1.00 91.06 336 THR A CA 1
ATOM 2796 C C . THR A 1 336 ? -4.105 -6.216 -0.776 1.00 91.06 336 THR A C 1
ATOM 2798 O O . THR A 1 336 ? -3.862 -5.471 -1.732 1.00 91.06 336 THR A O 1
ATOM 2801 N N . VAL A 1 337 ? -3.160 -6.610 0.087 1.00 89.44 337 VAL A N 1
ATOM 2802 C CA . VAL A 1 337 ? -1.749 -6.220 -0.021 1.00 89.44 337 VAL A CA 1
ATOM 2803 C C . VAL A 1 337 ? -1.147 -6.787 -1.302 1.00 89.44 337 VAL A C 1
ATOM 2805 O O . VAL A 1 337 ? -0.537 -6.020 -2.050 1.00 89.44 337 VAL A O 1
ATOM 2808 N N . TRP A 1 338 ? -1.391 -8.069 -1.604 1.00 92.06 338 TRP A N 1
ATOM 2809 C CA . TRP A 1 338 ? -0.939 -8.705 -2.842 1.00 92.06 338 TRP A CA 1
ATOM 2810 C C . TRP A 1 338 ? -1.389 -7.923 -4.074 1.00 92.06 338 TRP A C 1
ATOM 2812 O O . TRP A 1 338 ? -0.550 -7.422 -4.812 1.00 92.06 338 TRP A O 1
ATOM 2822 N N . LYS A 1 339 ? -2.699 -7.726 -4.279 1.00 90.06 339 LYS A N 1
ATOM 2823 C CA . LYS A 1 339 ? -3.232 -7.023 -5.463 1.00 90.06 339 LYS A CA 1
ATOM 2824 C C . LYS A 1 339 ? -2.673 -5.609 -5.600 1.00 90.06 339 LYS A C 1
ATOM 2826 O O . LYS A 1 339 ? -2.325 -5.185 -6.701 1.00 90.06 339 LYS A O 1
ATOM 2831 N N . LYS A 1 340 ? -2.577 -4.872 -4.487 1.00 87.06 340 LYS A N 1
ATOM 2832 C CA . LYS A 1 340 ? -2.069 -3.496 -4.490 1.00 87.06 340 LYS A CA 1
ATOM 2833 C C . LYS A 1 340 ? -0.593 -3.436 -4.881 1.00 87.06 340 LYS A C 1
ATOM 2835 O O . LYS A 1 340 ? -0.212 -2.570 -5.665 1.00 87.06 340 LYS A O 1
ATOM 2840 N N . ARG A 1 341 ? 0.235 -4.320 -4.320 1.00 84.19 341 ARG A N 1
ATOM 2841 C CA . ARG A 1 341 ? 1.690 -4.318 -4.525 1.00 84.19 341 ARG A CA 1
ATOM 2842 C C . ARG A 1 341 ? 2.097 -5.005 -5.829 1.00 84.19 341 ARG A C 1
ATOM 2844 O O . ARG A 1 341 ? 3.015 -4.536 -6.491 1.00 84.19 341 ARG A O 1
ATOM 2851 N N . PHE A 1 342 ? 1.382 -6.046 -6.247 1.00 86.06 342 PHE A N 1
ATOM 2852 C CA . PHE A 1 342 ? 1.651 -6.788 -7.479 1.00 86.06 342 PHE A CA 1
ATOM 2853 C C . PHE A 1 342 ? 1.520 -5.920 -8.734 1.00 86.06 342 PHE A C 1
ATOM 2855 O O . PHE A 1 342 ? 2.251 -6.122 -9.694 1.00 86.06 342 PHE A O 1
ATOM 2862 N N . LYS A 1 343 ? 0.697 -4.865 -8.702 1.00 79.62 343 LYS A N 1
ATOM 2863 C CA . LYS A 1 343 ? 0.638 -3.875 -9.788 1.00 79.62 343 LYS A CA 1
ATOM 2864 C C . LYS A 1 343 ? 2.004 -3.232 -10.095 1.00 79.62 343 LYS A C 1
ATOM 2866 O O . LYS A 1 343 ? 2.261 -2.867 -11.236 1.00 79.62 343 LYS A O 1
ATOM 2871 N N . ALA A 1 344 ? 2.894 -3.113 -9.104 1.00 70.31 344 ALA A N 1
ATOM 2872 C CA . ALA A 1 344 ? 4.259 -2.622 -9.317 1.00 70.31 344 ALA A CA 1
ATOM 2873 C C . ALA A 1 344 ? 5.160 -3.647 -10.031 1.00 70.31 344 ALA A C 1
ATOM 2875 O O . ALA A 1 344 ? 6.148 -3.272 -10.645 1.00 70.31 344 ALA A O 1
ATOM 2876 N N . ILE A 1 345 ? 4.818 -4.934 -9.981 1.00 81.81 345 ILE A N 1
ATOM 2877 C CA . ILE A 1 345 ? 5.552 -6.007 -10.660 1.00 81.81 345 ILE A CA 1
ATOM 2878 C C . ILE A 1 345 ? 5.196 -6.053 -12.151 1.00 81.81 345 ILE A C 1
ATOM 2880 O O . ILE A 1 345 ? 6.055 -6.363 -12.979 1.00 81.81 345 ILE A O 1
ATOM 2884 N N . ASP A 1 346 ? 3.960 -5.711 -12.524 1.00 78.56 346 ASP A N 1
ATOM 2885 C CA . ASP A 1 346 ? 3.551 -5.654 -13.934 1.00 78.56 346 ASP A CA 1
ATOM 2886 C C . ASP A 1 346 ? 4.427 -4.685 -14.742 1.00 78.56 346 ASP A C 1
ATOM 2888 O O . ASP A 1 346 ? 4.814 -4.992 -15.876 1.00 78.56 346 ASP A O 1
ATOM 2892 N N . SER A 1 347 ? 4.824 -3.557 -14.141 1.00 71.50 347 SER A N 1
ATOM 2893 C CA . SER A 1 347 ? 5.764 -2.635 -14.780 1.00 71.50 347 SER A CA 1
ATOM 2894 C C . SER A 1 347 ? 7.153 -3.261 -14.933 1.00 71.50 347 SER A C 1
ATOM 2896 O O . SER A 1 347 ? 7.753 -3.153 -16.002 1.00 71.50 347 SER A O 1
ATOM 2898 N N . TRP A 1 348 ? 7.643 -4.015 -13.941 1.00 80.06 348 TRP A N 1
ATOM 2899 C CA . TRP A 1 348 ? 8.914 -4.747 -14.044 1.00 80.06 348 TRP A CA 1
ATOM 2900 C C . TRP A 1 348 ? 8.885 -5.764 -15.183 1.00 80.06 348 TRP A C 1
ATOM 2902 O O . TRP A 1 348 ? 9.822 -5.829 -15.977 1.00 80.06 348 TRP A O 1
ATOM 2912 N N . LYS A 1 349 ? 7.781 -6.505 -15.327 1.00 80.62 349 LYS A N 1
ATOM 2913 C CA . LYS A 1 349 ? 7.585 -7.460 -16.423 1.00 80.62 349 LYS A CA 1
ATOM 2914 C C . LYS A 1 349 ? 7.655 -6.774 -17.788 1.00 80.62 349 LYS A C 1
ATOM 2916 O O . LYS A 1 349 ? 8.318 -7.276 -18.698 1.00 80.62 349 LYS A O 1
ATOM 2921 N N . ALA A 1 350 ? 7.003 -5.620 -17.932 1.00 73.12 350 ALA A N 1
ATOM 2922 C CA . ALA A 1 350 ? 7.071 -4.818 -19.150 1.00 73.12 350 ALA A CA 1
ATOM 2923 C C . ALA A 1 350 ? 8.498 -4.311 -19.424 1.00 73.12 350 ALA A C 1
ATOM 2925 O O . ALA A 1 350 ? 8.933 -4.299 -20.574 1.00 73.12 350 ALA A O 1
ATOM 2926 N N . ASN A 1 351 ? 9.245 -3.940 -18.384 1.00 66.06 351 ASN A N 1
ATOM 2927 C CA . ASN A 1 351 ? 10.624 -3.459 -18.500 1.00 66.06 351 ASN A CA 1
ATOM 2928 C C . ASN A 1 351 ? 11.577 -4.557 -18.967 1.00 66.06 351 ASN A C 1
ATOM 2930 O O . ASN A 1 351 ? 12.320 -4.351 -19.919 1.00 66.06 351 ASN A O 1
ATOM 2934 N N . ILE A 1 352 ? 11.492 -5.734 -18.351 1.00 72.69 352 ILE A N 1
ATOM 2935 C CA . ILE A 1 352 ? 12.281 -6.911 -18.724 1.00 72.69 352 ILE A CA 1
ATOM 2936 C C . ILE A 1 352 ? 11.957 -7.331 -20.163 1.00 72.69 352 ILE A C 1
ATOM 2938 O O . ILE A 1 352 ? 12.843 -7.615 -20.965 1.00 72.69 352 ILE A O 1
ATOM 2942 N N . LYS A 1 353 ? 10.674 -7.321 -20.545 1.00 75.81 353 LYS A N 1
ATOM 2943 C CA . LYS A 1 353 ? 10.275 -7.606 -21.928 1.00 75.81 353 LYS A CA 1
ATOM 2944 C C . LYS A 1 353 ? 10.878 -6.593 -22.909 1.00 75.81 353 LYS A C 1
ATOM 2946 O O . LYS A 1 353 ? 11.390 -6.999 -23.949 1.00 75.81 353 LYS A O 1
ATOM 2951 N N . ARG A 1 354 ? 10.844 -5.298 -22.578 1.00 65.31 354 ARG A N 1
ATOM 2952 C CA . ARG A 1 354 ? 11.441 -4.231 -23.396 1.00 65.31 354 ARG A CA 1
ATOM 2953 C C . ARG A 1 354 ? 12.960 -4.383 -23.522 1.00 65.31 354 ARG A C 1
ATOM 2955 O O . ARG A 1 354 ? 13.466 -4.253 -24.631 1.00 65.31 354 ARG A O 1
ATOM 2962 N N . SER A 1 355 ? 13.671 -4.725 -22.444 1.00 62.47 355 SER A N 1
ATOM 2963 C CA . SER A 1 355 ? 15.125 -4.933 -22.491 1.00 62.47 355 SER A CA 1
ATOM 2964 C C . SER A 1 355 ? 15.523 -6.125 -23.365 1.00 62.47 355 SER A C 1
ATOM 2966 O O . SER A 1 355 ? 16.527 -6.047 -24.061 1.00 62.47 355 SER A O 1
ATOM 2968 N N . PHE A 1 356 ? 14.725 -7.199 -23.396 1.00 63.44 356 PHE A N 1
ATOM 2969 C CA . PHE A 1 356 ? 14.974 -8.332 -24.300 1.00 63.44 356 PHE A CA 1
ATOM 2970 C C . PHE A 1 356 ? 14.579 -8.075 -25.752 1.00 63.44 356 PHE A C 1
ATOM 2972 O O . PHE A 1 356 ? 15.166 -8.663 -26.655 1.00 63.44 356 PHE A O 1
ATOM 2979 N N . MET A 1 357 ? 13.590 -7.213 -25.994 1.00 59.75 357 MET A N 1
ATOM 2980 C CA . MET A 1 357 ? 13.204 -6.816 -27.352 1.00 59.75 357 MET A CA 1
ATOM 2981 C C . MET A 1 357 ? 14.250 -5.913 -28.028 1.00 59.75 357 MET A C 1
ATOM 2983 O O . MET A 1 357 ? 14.198 -5.729 -29.242 1.00 59.75 357 MET A O 1
ATOM 2987 N N . ALA A 1 358 ? 15.222 -5.388 -27.280 1.00 53.53 358 ALA A N 1
ATOM 2988 C CA . ALA A 1 358 ? 16.344 -4.621 -27.807 1.00 53.53 358 ALA A CA 1
ATOM 2989 C C . ALA A 1 358 ? 17.496 -5.536 -28.294 1.00 53.53 358 ALA A C 1
ATOM 2991 O O . ALA A 1 358 ? 18.475 -5.730 -27.579 1.00 53.53 358 ALA A O 1
ATOM 2992 N N . VAL A 1 359 ? 17.417 -6.101 -29.512 1.00 53.12 359 VAL A N 1
ATOM 2993 C CA . VAL A 1 359 ? 18.542 -6.807 -30.193 1.00 53.12 359 VAL A CA 1
ATOM 2994 C C . VAL A 1 359 ? 18.461 -6.552 -31.715 1.00 53.12 359 VAL A C 1
ATOM 2996 O O . VAL A 1 359 ? 17.372 -6.726 -32.264 1.00 53.12 359 VAL A O 1
ATOM 2999 N N . PRO A 1 360 ? 19.540 -6.058 -32.393 1.00 48.25 360 PRO A N 1
ATOM 3000 C CA . PRO A 1 360 ? 20.757 -6.834 -32.731 1.00 48.25 360 PRO A CA 1
ATOM 3001 C C . PRO A 1 360 ? 22.133 -6.194 -32.447 1.00 48.25 360 PRO A C 1
ATOM 3003 O O . PRO A 1 360 ? 23.153 -6.862 -32.629 1.00 48.25 360 PRO A O 1
ATOM 3006 N N . TYR A 1 361 ? 22.211 -4.950 -31.968 1.00 53.28 361 TYR A N 1
ATOM 3007 C CA . TYR A 1 361 ? 23.498 -4.255 -31.749 1.00 53.28 361 TYR A CA 1
ATOM 3008 C C . TYR A 1 361 ? 23.956 -4.226 -30.292 1.00 53.28 361 TYR A C 1
ATOM 3010 O O . TYR A 1 361 ? 24.814 -3.426 -29.915 1.00 53.28 361 TYR A O 1
ATOM 3018 N N . ASN A 1 362 ? 23.406 -5.121 -29.470 1.00 49.75 362 ASN A N 1
ATOM 3019 C CA . ASN A 1 362 ? 23.797 -5.219 -28.077 1.00 49.75 362 ASN A CA 1
ATOM 3020 C C . ASN A 1 362 ? 25.309 -5.495 -28.007 1.00 49.75 362 ASN A C 1
ATOM 3022 O O . ASN A 1 362 ? 25.808 -6.442 -28.613 1.00 49.75 362 ASN A O 1
ATOM 3026 N N . HIS A 1 363 ? 26.038 -4.634 -27.295 1.00 50.31 363 HIS A N 1
ATOM 3027 C CA . HIS A 1 363 ? 27.476 -4.743 -27.033 1.00 50.31 363 HIS A CA 1
ATOM 3028 C C . HIS A 1 363 ? 28.475 -4.420 -28.164 1.00 50.31 363 HIS A C 1
ATOM 3030 O O . HIS A 1 363 ? 29.669 -4.685 -27.963 1.00 50.31 363 HIS A O 1
ATOM 3036 N N . LYS A 1 364 ? 28.044 -3.833 -29.288 1.00 63.09 364 LYS A N 1
ATOM 3037 C CA . LYS A 1 364 ? 28.925 -3.410 -30.397 1.00 63.09 364 LYS A CA 1
ATOM 3038 C C . LYS A 1 364 ? 29.361 -1.947 -30.239 1.00 63.09 364 LYS A C 1
ATOM 3040 O O . LYS A 1 364 ? 28.573 -1.122 -29.797 1.00 63.09 364 LYS A O 1
ATOM 3045 N N . ASN A 1 365 ? 30.613 -1.621 -30.573 1.00 68.31 365 ASN A N 1
ATOM 3046 C CA . ASN A 1 365 ? 31.075 -0.226 -30.599 1.00 68.31 365 ASN A CA 1
ATOM 3047 C C . ASN A 1 365 ? 30.531 0.504 -31.847 1.00 68.31 365 ASN A C 1
ATOM 3049 O O . ASN A 1 365 ? 30.075 -0.139 -32.796 1.00 68.31 365 ASN A O 1
ATOM 3053 N N . ILE A 1 366 ? 30.592 1.841 -31.854 1.00 73.00 366 ILE A N 1
ATOM 3054 C CA . ILE A 1 366 ? 30.047 2.663 -32.950 1.00 73.00 366 ILE A CA 1
ATOM 3055 C C . ILE A 1 366 ? 30.673 2.320 -34.310 1.00 73.00 366 ILE A C 1
ATOM 3057 O O . ILE A 1 366 ? 29.981 2.261 -35.318 1.00 73.00 366 ILE A O 1
ATOM 3061 N N . GLU A 1 367 ? 31.960 1.974 -34.328 1.00 75.50 367 GLU A N 1
ATOM 3062 C CA . GLU A 1 367 ? 32.672 1.556 -35.536 1.00 75.50 367 GLU A CA 1
ATOM 3063 C C . GLU A 1 367 ? 32.123 0.239 -36.109 1.00 75.50 367 GLU A C 1
ATOM 3065 O O . GLU A 1 367 ? 31.983 0.084 -37.320 1.00 75.50 367 GLU A O 1
ATOM 3070 N N . THR A 1 368 ? 31.748 -0.715 -35.254 1.00 80.25 368 THR A N 1
ATOM 3071 C CA . THR A 1 368 ? 31.102 -1.964 -35.685 1.00 80.25 368 THR A CA 1
ATOM 3072 C C . THR A 1 368 ? 29.713 -1.685 -36.257 1.00 80.25 368 THR A C 1
ATOM 3074 O O . THR A 1 368 ? 29.337 -2.295 -37.255 1.00 80.25 368 THR A O 1
ATOM 3077 N N . ILE A 1 369 ? 28.969 -0.745 -35.665 1.00 79.69 369 ILE A N 1
ATOM 3078 C CA . ILE A 1 369 ? 27.659 -0.317 -36.175 1.00 79.69 369 ILE A CA 1
ATOM 3079 C C . ILE A 1 369 ? 27.821 0.318 -37.557 1.00 79.69 369 ILE A C 1
ATOM 3081 O O . ILE A 1 369 ? 27.152 -0.108 -38.495 1.00 79.69 369 ILE A O 1
ATOM 3085 N N . TYR A 1 370 ? 28.759 1.254 -37.721 1.00 84.50 370 TYR A N 1
ATOM 3086 C CA . TYR A 1 370 ? 29.052 1.869 -39.018 1.00 84.50 370 TYR A CA 1
ATOM 3087 C C . TYR A 1 370 ? 29.444 0.818 -40.057 1.00 84.50 370 TYR A C 1
ATOM 3089 O O . TYR A 1 370 ? 28.881 0.798 -41.147 1.00 84.50 370 TYR A O 1
ATOM 3097 N N . ASN A 1 371 ? 30.311 -0.130 -39.700 1.00 83.44 371 ASN A N 1
ATOM 3098 C CA . ASN A 1 371 ? 30.683 -1.234 -40.583 1.00 83.44 371 ASN A CA 1
ATOM 3099 C C . ASN A 1 371 ? 29.492 -2.123 -40.983 1.00 83.44 371 ASN A C 1
ATOM 3101 O O . ASN A 1 371 ? 29.450 -2.632 -42.102 1.00 83.44 371 ASN A O 1
ATOM 3105 N N . GLU A 1 372 ? 28.528 -2.349 -40.092 1.00 85.62 372 GLU A N 1
ATOM 3106 C CA . GLU A 1 372 ? 27.325 -3.126 -40.408 1.00 85.62 372 GLU A CA 1
ATOM 3107 C C . GLU A 1 372 ? 26.349 -2.350 -41.291 1.00 85.62 372 GLU A C 1
ATOM 3109 O O . GLU A 1 372 ? 25.844 -2.926 -42.257 1.00 85.62 372 GLU A O 1
ATOM 3114 N N . ILE A 1 373 ? 26.171 -1.049 -41.044 1.00 85.62 373 ILE A N 1
ATOM 3115 C CA . ILE A 1 373 ? 25.419 -0.153 -41.933 1.00 85.62 373 ILE A CA 1
ATOM 3116 C C . ILE A 1 373 ? 26.045 -0.200 -43.325 1.00 85.62 373 ILE A C 1
ATOM 3118 O O . ILE A 1 373 ? 25.366 -0.572 -44.279 1.00 85.62 373 ILE A O 1
ATOM 3122 N N . MET A 1 374 ? 27.356 0.037 -43.423 1.00 86.88 374 MET A N 1
ATOM 3123 C CA . MET A 1 374 ? 28.116 -0.025 -44.672 1.00 86.88 374 MET A CA 1
ATOM 3124 C C . MET A 1 374 ? 27.947 -1.350 -45.423 1.00 86.88 374 MET A C 1
ATOM 3126 O O . MET A 1 374 ? 27.853 -1.355 -46.647 1.00 86.88 374 MET A O 1
ATOM 3130 N N . LYS A 1 375 ? 27.945 -2.490 -44.720 1.00 87.00 375 LYS A N 1
ATOM 3131 C CA . LYS A 1 375 ? 27.732 -3.809 -45.340 1.00 87.00 375 LYS A CA 1
ATOM 3132 C C . LYS A 1 375 ? 26.295 -3.980 -45.826 1.00 87.00 375 LYS A C 1
ATOM 3134 O O . LYS A 1 375 ? 26.082 -4.536 -46.899 1.00 87.00 375 LYS A O 1
ATOM 3139 N N . SER A 1 376 ? 25.320 -3.518 -45.044 1.00 87.38 376 SER A N 1
ATOM 3140 C CA . SER A 1 376 ? 23.893 -3.658 -45.355 1.00 87.38 376 SER A CA 1
ATOM 3141 C C . SER A 1 376 ? 23.429 -2.760 -46.510 1.00 87.38 376 SER A C 1
ATOM 3143 O O . SER A 1 376 ? 22.464 -3.099 -47.200 1.00 87.38 376 SER A O 1
ATOM 3145 N N . THR A 1 377 ? 24.116 -1.636 -46.740 1.00 89.81 377 THR A N 1
ATOM 3146 C CA . THR A 1 377 ? 23.809 -0.673 -47.808 1.00 89.81 377 THR A CA 1
ATOM 3147 C C . THR A 1 377 ? 24.599 -0.924 -49.088 1.00 89.81 377 THR A C 1
ATOM 3149 O O . THR A 1 377 ? 24.168 -0.477 -50.148 1.00 89.81 377 THR A O 1
ATOM 3152 N N . LEU A 1 378 ? 25.696 -1.690 -49.032 1.00 89.88 378 LEU A N 1
ATOM 3153 C CA . LEU A 1 378 ? 26.555 -1.958 -50.188 1.00 89.88 378 LEU A CA 1
ATOM 3154 C C . LEU A 1 378 ? 25.785 -2.528 -51.381 1.00 89.88 378 LEU A C 1
ATOM 3156 O O . LEU A 1 378 ? 25.945 -2.031 -52.486 1.00 89.88 378 LEU A O 1
ATOM 3160 N N . THR A 1 379 ? 24.957 -3.558 -51.189 1.00 90.50 379 THR A N 1
ATOM 3161 C CA . THR A 1 379 ? 24.242 -4.181 -52.316 1.00 90.50 379 THR A CA 1
ATOM 3162 C C . THR A 1 379 ? 23.241 -3.224 -52.974 1.00 90.50 379 THR A C 1
ATOM 3164 O O . THR A 1 379 ? 23.282 -3.111 -54.197 1.00 90.50 379 THR A O 1
ATOM 3167 N N . PRO A 1 380 ? 22.379 -2.498 -52.233 1.00 92.00 380 PRO A N 1
ATOM 3168 C CA . PRO A 1 380 ? 21.550 -1.462 -52.843 1.00 92.00 380 PRO A CA 1
ATOM 3169 C C . PRO A 1 380 ? 22.346 -0.351 -53.547 1.00 92.00 380 PRO A C 1
ATOM 3171 O O . PRO A 1 380 ? 21.976 0.020 -54.655 1.00 92.00 380 PRO A O 1
ATOM 3174 N N . ILE A 1 381 ? 23.449 0.136 -52.956 1.00 92.75 381 ILE A N 1
ATOM 3175 C CA . ILE A 1 381 ? 24.326 1.143 -53.587 1.00 92.75 381 ILE A CA 1
ATOM 3176 C C . ILE A 1 381 ? 24.912 0.601 -54.894 1.00 92.75 381 ILE A C 1
ATOM 3178 O O . ILE A 1 381 ? 24.896 1.285 -55.910 1.00 92.75 381 ILE A O 1
ATOM 3182 N N . ASP A 1 382 ? 25.400 -0.638 -54.884 1.00 90.19 382 ASP A N 1
ATOM 3183 C CA . ASP A 1 382 ? 26.066 -1.248 -56.034 1.00 90.19 382 ASP A CA 1
ATOM 3184 C C . ASP A 1 382 ? 25.102 -1.476 -57.207 1.00 90.19 382 ASP A C 1
ATOM 3186 O O . ASP A 1 382 ? 25.465 -1.248 -58.356 1.00 90.19 382 ASP A O 1
ATOM 3190 N N . ARG A 1 383 ? 23.852 -1.864 -56.920 1.00 91.19 383 ARG A N 1
ATOM 3191 C CA . ARG A 1 383 ? 22.801 -1.998 -57.945 1.00 91.19 383 ARG A CA 1
ATOM 3192 C C . ARG A 1 383 ? 22.299 -0.643 -58.431 1.00 91.19 383 ARG A C 1
ATOM 3194 O O . ARG A 1 383 ? 22.048 -0.473 -59.615 1.00 91.19 383 ARG A O 1
ATOM 3201 N N . MET A 1 384 ? 22.180 0.340 -57.538 1.00 92.56 384 MET A N 1
ATOM 3202 C CA . MET A 1 384 ? 21.886 1.717 -57.942 1.00 92.56 384 MET A CA 1
ATOM 3203 C C . MET A 1 384 ? 22.955 2.228 -58.915 1.00 92.56 384 MET A C 1
ATOM 3205 O O . MET A 1 384 ? 22.612 2.768 -59.959 1.00 92.56 384 MET A O 1
ATOM 3209 N N . ALA A 1 385 ? 24.236 2.027 -58.603 1.00 90.69 385 ALA A N 1
ATOM 3210 C CA . ALA A 1 385 ? 25.342 2.435 -59.460 1.00 90.69 385 ALA A CA 1
ATOM 3211 C C . ALA A 1 385 ? 25.308 1.747 -60.836 1.00 90.69 385 ALA A C 1
ATOM 3213 O O . ALA A 1 385 ? 25.535 2.409 -61.846 1.00 90.69 385 ALA A O 1
ATOM 3214 N N . GLU A 1 386 ? 24.972 0.454 -60.884 1.00 88.25 386 GLU A N 1
ATOM 3215 C CA . GLU A 1 386 ? 24.757 -0.297 -62.130 1.00 88.25 386 GLU A CA 1
ATOM 3216 C C . GLU A 1 386 ? 23.647 0.338 -62.980 1.00 88.25 386 GLU A C 1
ATOM 3218 O O . GLU A 1 386 ? 23.889 0.692 -64.131 1.00 88.25 386 GLU A O 1
ATOM 3223 N N . HIS A 1 387 ? 22.468 0.590 -62.398 1.00 89.75 387 HIS A N 1
ATOM 3224 C CA . HIS A 1 387 ? 21.343 1.196 -63.122 1.00 89.75 387 HIS A CA 1
ATOM 3225 C C . HIS A 1 387 ? 21.598 2.636 -63.566 1.00 89.75 387 HIS A C 1
ATOM 3227 O O . HIS A 1 387 ? 21.063 3.058 -64.585 1.00 89.75 387 HIS A O 1
ATOM 3233 N N . LEU A 1 388 ? 22.408 3.395 -62.825 1.00 89.50 388 LEU A N 1
ATOM 3234 C CA . LEU A 1 388 ? 22.809 4.745 -63.220 1.00 89.50 388 LEU A CA 1
ATOM 3235 C C . LEU A 1 388 ? 23.808 4.743 -64.390 1.00 89.50 388 LEU A C 1
ATOM 3237 O O . LEU A 1 388 ? 23.982 5.766 -65.048 1.00 89.50 388 LEU A O 1
ATOM 3241 N N . GLY A 1 389 ? 24.417 3.598 -64.701 1.00 86.56 389 GLY A N 1
ATOM 3242 C CA . GLY A 1 389 ? 25.373 3.458 -65.795 1.00 86.56 389 GLY A CA 1
ATOM 3243 C C . GLY A 1 389 ? 26.827 3.617 -65.352 1.00 86.56 389 GLY A C 1
ATOM 3244 O O . GLY A 1 389 ? 27.673 4.034 -66.145 1.00 86.56 389 GLY A O 1
ATOM 3245 N N . LEU A 1 390 ? 27.143 3.302 -64.092 1.00 86.19 390 LEU A N 1
ATOM 3246 C CA . LEU A 1 390 ? 28.521 3.209 -63.617 1.00 86.19 390 LEU A CA 1
ATOM 3247 C C . LEU A 1 390 ? 29.123 1.866 -64.054 1.00 86.19 390 LEU A C 1
ATOM 3249 O O . LEU A 1 390 ? 28.659 0.791 -63.671 1.00 86.19 390 LEU A O 1
ATOM 3253 N N . ALA A 1 391 ? 30.187 1.920 -64.849 1.00 81.19 391 ALA A N 1
ATOM 3254 C CA . ALA A 1 391 ? 30.811 0.742 -65.428 1.00 81.19 391 ALA A CA 1
ATOM 3255 C C . ALA A 1 391 ? 31.311 -0.223 -64.345 1.00 81.19 391 ALA A C 1
ATOM 3257 O O . ALA A 1 391 ? 31.958 0.176 -63.372 1.00 81.19 391 ALA A O 1
ATOM 3258 N N . TRP A 1 392 ? 31.052 -1.518 -64.548 1.00 80.38 392 TRP A N 1
ATOM 3259 C CA . TRP A 1 392 ? 31.496 -2.604 -63.663 1.00 80.38 392 TRP A CA 1
ATOM 3260 C C . TRP A 1 392 ? 30.912 -2.561 -62.231 1.00 80.38 392 TRP A C 1
ATOM 3262 O O . TRP A 1 392 ? 31.374 -3.291 -61.342 1.00 80.38 392 TRP A O 1
ATOM 3272 N N . ALA A 1 393 ? 29.884 -1.744 -61.989 1.00 81.31 393 ALA A N 1
ATOM 3273 C CA . ALA A 1 393 ? 29.016 -1.869 -60.819 1.00 81.31 393 ALA A CA 1
ATOM 3274 C C . ALA A 1 393 ? 28.135 -3.132 -60.935 1.00 81.31 393 ALA A C 1
ATOM 3276 O O . ALA A 1 393 ? 28.015 -3.701 -62.017 1.00 81.31 393 ALA A O 1
ATOM 3277 N N . GLY A 1 394 ? 27.627 -3.652 -59.812 1.00 72.12 394 GLY A N 1
ATOM 3278 C CA . GLY A 1 394 ? 26.665 -4.775 -59.762 1.00 72.12 394 GLY A CA 1
ATOM 3279 C C . GLY A 1 394 ? 27.147 -6.174 -60.203 1.00 72.12 394 GLY A C 1
ATOM 3280 O O . GLY A 1 394 ? 26.601 -7.193 -59.778 1.00 72.12 394 GLY A O 1
ATOM 3281 N N . SER A 1 395 ? 28.219 -6.272 -60.990 1.00 65.12 395 SER A N 1
ATOM 3282 C CA . SER A 1 395 ? 28.679 -7.539 -61.569 1.00 65.12 395 SER A CA 1
ATOM 3283 C C . SER A 1 395 ? 29.399 -8.452 -60.556 1.00 65.12 395 SER A C 1
ATOM 3285 O O . SER A 1 395 ? 30.426 -8.114 -59.962 1.00 65.12 395 SER A O 1
ATOM 3287 N N . GLY A 1 396 ? 28.909 -9.691 -60.407 1.00 62.16 396 GLY A N 1
ATOM 3288 C CA . GLY A 1 396 ? 29.449 -10.712 -59.485 1.00 62.16 396 GLY A CA 1
ATOM 3289 C C . GLY A 1 396 ? 30.890 -11.182 -59.773 1.00 62.16 396 GLY A C 1
ATOM 3290 O O . GLY A 1 396 ? 31.455 -12.006 -59.042 1.00 62.16 396 GLY A O 1
ATOM 3291 N N . HIS A 1 397 ? 31.508 -10.654 -60.830 1.00 62.09 397 HIS A N 1
ATOM 3292 C CA . HIS A 1 397 ? 32.897 -10.904 -61.211 1.00 62.09 397 HIS A CA 1
ATOM 3293 C C . HIS A 1 397 ? 33.915 -10.116 -60.368 1.00 62.09 397 HIS A C 1
ATOM 3295 O O . HIS A 1 397 ? 35.103 -10.451 -60.375 1.00 62.09 397 HIS A O 1
ATOM 3301 N N . TYR A 1 398 ? 33.472 -9.127 -59.588 1.00 68.75 398 TYR A N 1
ATOM 3302 C CA . TYR A 1 398 ? 34.347 -8.269 -58.791 1.00 68.75 398 TYR A CA 1
ATOM 3303 C C . TYR A 1 398 ? 34.223 -8.546 -57.292 1.00 68.75 398 TYR A C 1
ATOM 3305 O O . TYR A 1 398 ? 33.161 -8.886 -56.774 1.00 68.75 398 TYR A O 1
ATOM 3313 N N . ARG A 1 399 ? 35.338 -8.411 -56.567 1.00 72.12 399 ARG A N 1
ATOM 3314 C CA . ARG A 1 399 ? 35.368 -8.467 -55.101 1.00 72.12 399 ARG A CA 1
ATOM 3315 C C . ARG A 1 399 ? 35.351 -7.037 -54.567 1.00 72.12 399 ARG A C 1
ATOM 3317 O O . ARG A 1 399 ? 36.254 -6.256 -54.871 1.00 72.12 399 ARG A O 1
ATOM 3324 N N . ARG A 1 400 ? 34.356 -6.709 -53.743 1.00 77.88 400 ARG A N 1
ATOM 3325 C CA . ARG A 1 400 ? 34.327 -5.459 -52.971 1.00 77.88 400 ARG A CA 1
ATOM 3326 C C . ARG A 1 400 ? 35.239 -5.624 -51.754 1.00 77.88 400 ARG A C 1
ATOM 3328 O O . ARG A 1 400 ? 35.095 -6.588 -51.003 1.00 77.88 400 ARG A O 1
ATOM 3335 N N . THR A 1 401 ? 36.198 -4.722 -51.585 1.00 77.62 401 THR A N 1
ATOM 3336 C CA . THR A 1 401 ? 37.130 -4.728 -50.451 1.00 77.62 401 THR A CA 1
ATOM 3337 C C . THR A 1 401 ? 36.908 -3.468 -49.628 1.00 77.62 401 THR A C 1
ATOM 3339 O O . THR A 1 401 ? 37.045 -2.367 -50.155 1.00 77.62 401 THR A O 1
ATOM 3342 N N . ALA A 1 402 ? 36.580 -3.625 -48.345 1.00 78.00 402 ALA A N 1
ATOM 3343 C CA . ALA A 1 402 ? 36.476 -2.495 -47.428 1.00 78.00 402 ALA A CA 1
ATOM 3344 C C . ALA A 1 402 ? 37.867 -1.913 -47.130 1.00 78.00 402 ALA A C 1
ATOM 3346 O O . ALA A 1 402 ? 38.810 -2.657 -46.843 1.00 78.00 402 ALA A O 1
ATOM 3347 N N . ARG A 1 403 ? 37.985 -0.585 -47.162 1.00 76.12 403 ARG A N 1
ATOM 3348 C CA . ARG A 1 403 ? 39.132 0.192 -46.680 1.00 76.12 403 ARG A CA 1
ATOM 3349 C C . ARG A 1 403 ? 38.612 1.367 -45.857 1.00 76.12 403 ARG A C 1
ATOM 3351 O O . ARG A 1 403 ? 38.215 2.383 -46.415 1.00 76.12 403 ARG A O 1
ATOM 3358 N N . GLY A 1 404 ? 38.588 1.218 -44.533 1.00 80.31 404 GLY A N 1
ATOM 3359 C CA . GLY A 1 404 ? 37.919 2.190 -43.663 1.00 80.31 404 GLY A CA 1
ATOM 3360 C C . GLY A 1 404 ? 36.452 2.342 -44.069 1.00 80.31 404 GLY A C 1
ATOM 3361 O O . GLY A 1 404 ? 35.760 1.339 -44.226 1.00 80.31 404 GLY A O 1
ATOM 3362 N N . TYR A 1 405 ? 36.017 3.577 -44.322 1.00 78.31 405 TYR A N 1
ATOM 3363 C CA . TYR A 1 405 ? 34.655 3.878 -44.766 1.00 78.31 405 TYR A CA 1
ATOM 3364 C C . TYR A 1 405 ? 34.443 3.819 -46.294 1.00 78.31 405 TYR A C 1
ATOM 3366 O O . TYR A 1 405 ? 33.463 4.335 -46.827 1.00 78.31 405 TYR A O 1
ATOM 3374 N N . THR A 1 406 ? 35.351 3.168 -47.023 1.00 77.50 406 THR A N 1
ATOM 3375 C CA . THR A 1 406 ? 35.299 3.041 -48.485 1.00 77.50 406 THR A CA 1
ATOM 3376 C C . THR A 1 406 ? 35.156 1.587 -48.919 1.00 77.50 406 THR A C 1
ATOM 3378 O O . THR A 1 406 ? 35.829 0.699 -48.393 1.00 77.50 406 THR A O 1
ATOM 3381 N N . TRP A 1 407 ? 34.311 1.340 -49.915 1.00 77.38 407 TRP A N 1
ATOM 3382 C CA . TRP A 1 407 ? 34.227 0.076 -50.635 1.00 77.38 407 TRP A CA 1
ATOM 3383 C C . TRP A 1 407 ? 34.868 0.216 -52.007 1.00 77.38 407 TRP A C 1
ATOM 3385 O O . TRP A 1 407 ? 34.267 0.765 -52.926 1.00 77.38 407 TRP A O 1
ATOM 3395 N N . ASP A 1 408 ? 36.060 -0.353 -52.159 1.00 77.69 408 ASP A N 1
ATOM 3396 C CA . ASP A 1 408 ? 36.735 -0.403 -53.450 1.00 77.69 408 ASP A CA 1
ATOM 3397 C C . ASP A 1 408 ? 36.346 -1.670 -54.206 1.00 77.69 408 ASP A C 1
ATOM 3399 O O . ASP A 1 408 ? 36.447 -2.796 -53.695 1.00 77.69 408 ASP A O 1
ATOM 3403 N N . CYS A 1 409 ? 35.978 -1.510 -55.470 1.00 71.31 409 CYS A N 1
ATOM 3404 C CA . CYS A 1 409 ? 35.940 -2.618 -56.400 1.00 71.31 409 CYS A CA 1
ATOM 3405 C C . CYS A 1 409 ? 37.358 -3.104 -56.728 1.00 71.31 409 CYS A C 1
ATOM 3407 O O . CYS A 1 409 ? 38.238 -2.332 -57.107 1.00 71.31 409 CYS A O 1
ATOM 3409 N N . THR A 1 410 ? 37.577 -4.413 -56.633 1.00 65.88 410 THR A N 1
ATOM 3410 C CA . THR A 1 410 ? 38.799 -5.063 -57.111 1.00 65.88 410 THR A CA 1
ATOM 3411 C C . THR A 1 410 ? 38.438 -6.221 -58.031 1.00 65.88 410 THR A C 1
ATOM 3413 O O . THR A 1 410 ? 37.558 -7.028 -57.725 1.00 65.88 410 THR A O 1
ATOM 3416 N N . ARG A 1 411 ? 39.105 -6.311 -59.184 1.00 63.50 411 ARG A N 1
ATOM 3417 C CA . ARG A 1 411 ? 38.957 -7.445 -60.102 1.00 63.50 411 ARG A CA 1
ATOM 3418 C C . ARG A 1 411 ? 39.705 -8.648 -59.523 1.00 63.50 411 ARG A C 1
ATOM 3420 O O . ARG A 1 411 ? 40.829 -8.483 -59.056 1.00 63.50 411 ARG A O 1
ATOM 3427 N N . LYS A 1 412 ? 39.102 -9.843 -59.559 1.00 59.56 412 LYS A N 1
ATOM 3428 C CA . LYS A 1 412 ? 39.703 -11.071 -58.997 1.00 59.56 412 LYS A CA 1
ATOM 3429 C C . LYS A 1 412 ? 41.062 -11.426 -59.625 1.00 59.56 412 LYS A C 1
ATOM 3431 O O . LYS A 1 412 ? 41.883 -12.036 -58.948 1.00 59.56 412 LYS A O 1
ATOM 3436 N N . ASP A 1 413 ? 41.317 -10.959 -60.853 1.00 54.53 413 ASP A N 1
ATOM 3437 C CA . ASP A 1 413 ? 42.394 -11.495 -61.694 1.00 54.53 413 ASP A CA 1
ATOM 3438 C C . ASP A 1 413 ? 43.400 -10.434 -62.195 1.00 54.53 413 ASP A C 1
ATOM 3440 O O . ASP A 1 413 ? 44.364 -10.788 -62.868 1.00 54.53 413 ASP A O 1
ATOM 3444 N N . VAL A 1 414 ? 43.211 -9.130 -61.909 1.00 54.16 414 VAL A N 1
ATOM 3445 C CA . VAL A 1 414 ? 44.102 -8.064 -62.427 1.00 54.16 414 VAL A CA 1
ATOM 3446 C C . VAL A 1 414 ? 44.195 -6.847 -61.491 1.00 54.16 414 VAL A C 1
ATOM 3448 O O . VAL A 1 414 ? 43.180 -6.317 -61.042 1.00 54.16 414 VAL A O 1
ATOM 3451 N N . ASN A 1 415 ? 45.413 -6.331 -61.278 1.00 53.56 415 ASN A N 1
ATOM 3452 C CA . ASN A 1 415 ? 45.748 -5.145 -60.464 1.00 53.56 415 ASN A CA 1
ATOM 3453 C C . ASN A 1 415 ? 45.347 -3.782 -61.093 1.00 53.56 415 ASN A C 1
ATOM 3455 O O . ASN A 1 415 ? 46.006 -2.767 -60.870 1.00 53.56 415 ASN A O 1
ATOM 3459 N N . HIS A 1 416 ? 44.260 -3.705 -61.864 1.00 54.75 416 HIS A N 1
ATOM 3460 C CA . HIS A 1 416 ? 43.764 -2.435 -62.415 1.00 54.75 416 HIS A CA 1
ATOM 3461 C C . HIS A 1 416 ? 42.751 -1.780 -61.467 1.00 54.75 416 HIS A C 1
ATOM 3463 O O . HIS A 1 416 ? 41.548 -1.887 -61.672 1.00 54.75 416 HIS A O 1
ATOM 3469 N N . LYS A 1 417 ? 43.233 -1.107 -60.413 1.00 56.72 417 LYS A N 1
ATOM 3470 C CA . LYS A 1 417 ? 42.367 -0.402 -59.443 1.00 56.72 417 LYS A CA 1
ATOM 3471 C C . LYS A 1 417 ? 41.797 0.921 -59.978 1.00 56.72 417 LYS A C 1
ATOM 3473 O O . LYS A 1 417 ? 40.680 1.277 -59.639 1.00 56.72 417 LYS A O 1
ATOM 3478 N N . ASN A 1 418 ? 42.522 1.617 -60.856 1.00 56.44 418 ASN A N 1
ATOM 3479 C CA . ASN A 1 418 ? 42.280 3.038 -61.168 1.00 56.44 418 ASN A CA 1
ATOM 3480 C C . ASN A 1 418 ? 41.046 3.340 -62.045 1.00 56.44 418 ASN A C 1
ATOM 3482 O O . ASN A 1 418 ? 40.885 4.474 -62.480 1.00 56.44 418 ASN A O 1
ATOM 3486 N N . LYS A 1 419 ? 40.211 2.348 -62.369 1.00 69.62 419 LYS A N 1
ATOM 3487 C CA . LYS A 1 419 ? 39.015 2.535 -63.214 1.00 69.62 419 LYS A CA 1
ATOM 3488 C C . LYS A 1 419 ? 37.767 1.830 -62.684 1.00 69.62 419 LYS A C 1
ATOM 3490 O O . LYS A 1 419 ? 36.728 1.895 -63.324 1.00 69.62 419 LYS A O 1
ATOM 3495 N N . LEU A 1 420 ? 37.869 1.129 -61.558 1.00 79.50 420 LEU A N 1
ATOM 3496 C CA . LEU A 1 420 ? 36.751 0.373 -61.005 1.00 79.50 420 LEU A CA 1
ATOM 3497 C C . LEU A 1 420 ? 35.920 1.260 -60.065 1.00 79.50 420 LEU A C 1
ATOM 3499 O O . LEU A 1 420 ? 36.475 2.206 -59.503 1.00 79.50 420 LEU A O 1
ATOM 3503 N N . PRO A 1 421 ? 34.622 0.970 -59.875 1.00 84.12 421 PRO A N 1
ATOM 3504 C CA . PRO A 1 421 ? 33.775 1.794 -59.028 1.00 84.12 421 PRO A CA 1
ATOM 3505 C C . PRO A 1 421 ? 34.221 1.745 -57.562 1.00 84.12 421 PRO A C 1
ATOM 3507 O O . PRO A 1 421 ? 34.584 0.684 -57.041 1.00 84.12 421 PRO A O 1
ATOM 3510 N N . SER A 1 422 ? 34.181 2.892 -56.896 1.00 86.69 422 SER A N 1
ATOM 3511 C CA . SER A 1 422 ? 34.421 3.042 -55.465 1.00 86.69 422 SER A CA 1
ATOM 3512 C C . SER A 1 422 ? 33.246 3.770 -54.822 1.00 86.69 422 SER A C 1
ATOM 3514 O O . SER A 1 422 ? 32.720 4.740 -55.371 1.00 86.69 422 SER A O 1
ATOM 3516 N N . TYR A 1 423 ? 32.817 3.277 -53.663 1.00 90.44 423 TYR A N 1
ATOM 3517 C CA . TYR A 1 423 ? 31.731 3.863 -52.883 1.00 90.44 423 TYR A CA 1
ATOM 3518 C C . TYR A 1 423 ? 32.288 4.319 -51.544 1.00 90.44 423 TYR A C 1
ATOM 3520 O O . TYR A 1 423 ? 32.718 3.500 -50.727 1.00 90.44 423 TYR A O 1
ATOM 3528 N N . VAL A 1 424 ? 32.288 5.624 -51.311 1.00 89.38 424 VAL A N 1
ATOM 3529 C CA . VAL A 1 424 ? 32.786 6.225 -50.078 1.00 89.38 424 VAL A CA 1
ATOM 3530 C C . VAL A 1 424 ? 31.587 6.642 -49.242 1.00 89.38 424 VAL A C 1
ATOM 3532 O O . VAL A 1 424 ? 30.830 7.526 -49.637 1.00 89.38 424 VAL A O 1
ATOM 3535 N N . LEU A 1 425 ? 31.423 6.013 -48.080 1.00 89.00 425 LEU A N 1
ATOM 3536 C CA . LEU A 1 425 ? 30.527 6.516 -47.048 1.00 89.00 425 LEU A CA 1
ATOM 3537 C C . LEU A 1 425 ? 31.335 7.424 -46.124 1.00 89.00 425 LEU A C 1
ATOM 3539 O O . LEU A 1 425 ? 32.432 7.070 -45.702 1.00 89.00 425 LEU A O 1
ATOM 3543 N N . TYR A 1 426 ? 30.845 8.622 -45.844 1.00 85.88 426 TYR A N 1
ATOM 3544 C CA . TYR A 1 426 ? 31.575 9.600 -45.041 1.00 85.88 426 TYR A CA 1
ATOM 3545 C C . TYR A 1 426 ? 30.610 10.467 -44.226 1.00 85.88 426 TYR A C 1
ATOM 3547 O O . TYR A 1 426 ? 29.399 10.304 -44.327 1.00 85.88 426 TYR A O 1
ATOM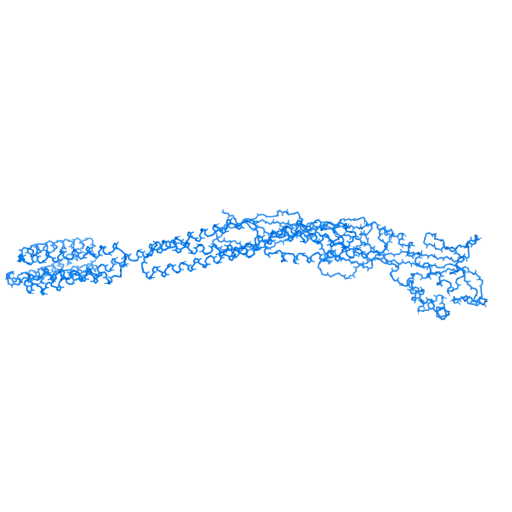 3555 N N . ASP A 1 427 ? 31.144 11.347 -43.372 1.00 84.12 427 ASP A N 1
ATOM 3556 C CA . ASP A 1 427 ? 30.343 12.244 -42.518 1.00 84.12 427 ASP A CA 1
ATOM 3557 C C . ASP A 1 427 ? 29.294 11.501 -41.664 1.00 84.12 427 ASP A C 1
ATOM 3559 O O . ASP A 1 427 ? 28.140 11.907 -41.548 1.00 84.12 427 ASP A O 1
ATOM 3563 N N . PHE A 1 428 ? 29.699 10.365 -41.082 1.00 83.25 428 PHE A N 1
ATOM 3564 C CA . PHE A 1 428 ? 28.834 9.597 -40.193 1.00 83.25 428 PHE A CA 1
ATOM 3565 C C . PHE A 1 428 ? 28.441 10.434 -38.976 1.00 83.25 428 PHE A C 1
ATOM 3567 O O . PHE A 1 428 ? 29.290 10.789 -38.152 1.00 83.25 428 PHE A O 1
ATOM 3574 N N . LYS A 1 429 ? 27.142 10.675 -38.829 1.00 80.69 429 LYS A N 1
ATOM 3575 C CA . LYS A 1 429 ? 26.547 11.404 -37.711 1.00 80.69 429 LYS A CA 1
ATOM 3576 C C . LYS A 1 429 ? 25.554 10.504 -37.008 1.00 80.69 429 LYS A C 1
ATOM 3578 O O . LYS A 1 429 ? 24.765 9.818 -37.643 1.00 80.69 429 LYS A O 1
ATOM 3583 N N . SER A 1 430 ? 25.560 10.528 -35.682 1.00 76.00 430 SER A N 1
ATOM 3584 C CA . SER A 1 430 ? 24.588 9.795 -34.874 1.00 76.00 430 SER A CA 1
ATOM 3585 C C . SER A 1 430 ? 23.785 10.757 -34.008 1.00 76.00 430 SER A C 1
ATOM 3587 O O . SER A 1 430 ? 24.351 11.497 -33.200 1.00 76.00 430 SER A O 1
ATOM 3589 N N . GLY A 1 431 ? 22.465 10.727 -34.150 1.00 73.12 431 GLY A N 1
ATOM 3590 C CA . GLY A 1 431 ? 21.532 11.528 -33.363 1.00 73.12 431 GLY A CA 1
ATOM 3591 C C . GLY A 1 431 ? 20.651 10.650 -32.484 1.00 73.12 431 GLY A C 1
ATOM 3592 O O . GLY A 1 431 ? 20.242 9.569 -32.903 1.00 73.12 431 GLY A O 1
ATOM 3593 N N . LEU A 1 432 ? 20.332 11.113 -31.273 1.00 73.62 432 LEU A N 1
ATOM 3594 C CA . LEU A 1 432 ? 19.292 10.481 -30.460 1.00 73.62 432 LEU A CA 1
ATOM 3595 C C . LEU A 1 432 ? 17.943 10.725 -31.148 1.00 73.62 432 LEU A C 1
ATOM 3597 O O . LEU A 1 432 ? 17.525 11.872 -31.289 1.00 73.62 432 LEU A O 1
ATOM 3601 N N . LYS A 1 433 ? 17.290 9.650 -31.584 1.00 74.12 433 LYS A N 1
ATOM 3602 C CA . LYS A 1 433 ? 15.970 9.676 -32.217 1.00 74.12 433 LYS A CA 1
ATOM 3603 C C . LYS A 1 433 ? 14.857 9.623 -31.175 1.00 74.12 433 LYS A C 1
ATOM 3605 O O . LYS A 1 433 ? 13.902 10.383 -31.274 1.00 74.12 433 LYS A O 1
ATOM 3610 N N . ASP A 1 434 ? 14.974 8.714 -30.210 1.00 70.75 434 ASP A N 1
ATOM 3611 C CA . ASP A 1 434 ? 13.949 8.483 -29.190 1.00 70.75 434 ASP A CA 1
ATOM 3612 C C . ASP A 1 434 ? 14.577 7.971 -27.885 1.00 70.75 434 ASP A C 1
ATOM 3614 O O . ASP A 1 434 ? 15.643 7.351 -27.898 1.00 70.75 434 ASP A O 1
ATOM 3618 N N . LEU A 1 435 ? 13.917 8.219 -26.756 1.00 70.88 435 LEU A N 1
ATOM 3619 C CA . LEU A 1 435 ? 14.315 7.727 -25.441 1.00 70.88 435 LEU A CA 1
ATOM 3620 C C . LEU A 1 435 ? 13.099 7.139 -24.731 1.00 70.88 435 LEU A C 1
ATOM 3622 O O . LEU A 1 435 ? 12.243 7.853 -24.219 1.00 70.88 435 LEU A O 1
ATOM 3626 N N . ILE A 1 436 ? 13.070 5.816 -24.643 1.00 70.25 436 ILE A N 1
ATOM 3627 C CA . ILE A 1 436 ? 11.998 5.075 -23.991 1.00 70.25 436 ILE A CA 1
ATOM 3628 C C . ILE A 1 436 ? 12.440 4.734 -22.571 1.00 70.25 436 ILE A C 1
ATOM 3630 O O . ILE A 1 436 ? 13.402 3.991 -22.366 1.00 70.25 436 ILE A O 1
ATOM 3634 N N . THR A 1 437 ? 11.715 5.241 -21.582 1.00 67.19 437 THR A N 1
ATOM 3635 C CA . THR A 1 437 ? 11.944 4.985 -20.157 1.00 67.19 437 THR A CA 1
ATOM 3636 C C . THR A 1 437 ? 11.007 3.906 -19.618 1.00 67.19 437 THR A C 1
ATOM 3638 O O . THR A 1 437 ? 9.916 3.629 -20.138 1.00 67.19 437 THR A O 1
ATOM 3641 N N . SER A 1 438 ? 11.460 3.241 -18.560 1.00 60.50 438 SER A N 1
ATOM 3642 C CA . SER A 1 438 ? 10.606 2.418 -17.722 1.00 60.50 438 SER A CA 1
ATOM 3643 C C . SER A 1 438 ? 9.845 3.246 -16.696 1.00 60.50 438 SER A C 1
ATOM 3645 O O . SER A 1 438 ? 10.284 4.329 -16.317 1.00 60.50 438 SER A O 1
ATOM 3647 N N . ASP A 1 439 ? 8.787 2.659 -16.133 1.00 63.81 439 ASP A N 1
ATOM 3648 C CA . ASP A 1 439 ? 8.250 3.158 -14.869 1.00 63.81 439 ASP A CA 1
ATOM 3649 C C . ASP A 1 439 ? 9.348 3.114 -13.787 1.00 63.81 439 ASP A C 1
ATOM 3651 O O . ASP A 1 439 ? 10.181 2.191 -13.795 1.00 63.81 439 ASP A O 1
ATOM 3655 N N . PRO A 1 440 ? 9.371 4.086 -12.860 1.00 66.12 440 PRO A N 1
ATOM 3656 C CA . PRO A 1 440 ? 10.369 4.142 -11.802 1.00 66.12 440 PRO A CA 1
ATOM 3657 C C . PRO A 1 440 ? 10.170 3.016 -10.783 1.00 66.12 440 PRO A C 1
ATOM 3659 O O . PRO A 1 440 ? 9.067 2.783 -10.284 1.00 66.12 440 PRO A O 1
ATOM 3662 N N . ILE A 1 441 ? 11.264 2.348 -10.421 1.00 67.81 441 ILE A N 1
ATOM 3663 C CA . ILE A 1 441 ? 11.326 1.427 -9.284 1.00 67.81 441 ILE A CA 1
ATOM 3664 C C . ILE A 1 441 ? 11.753 2.245 -8.068 1.00 67.81 441 ILE A C 1
ATOM 3666 O O . ILE A 1 441 ? 12.914 2.633 -7.981 1.00 67.81 441 ILE A O 1
ATOM 3670 N N . ILE A 1 442 ? 10.814 2.532 -7.164 1.00 70.00 442 ILE A N 1
ATOM 3671 C CA . ILE A 1 442 ? 11.049 3.342 -5.961 1.00 70.00 442 ILE A CA 1
ATOM 3672 C C . ILE A 1 442 ? 11.229 2.423 -4.753 1.00 70.00 442 ILE A C 1
ATOM 3674 O O . ILE A 1 442 ? 10.371 1.590 -4.462 1.00 70.00 442 ILE A O 1
ATOM 3678 N N . GLU A 1 443 ? 12.309 2.631 -4.014 1.00 66.38 443 GLU A N 1
ATOM 3679 C CA . GLU A 1 443 ? 12.587 2.008 -2.729 1.00 66.38 443 GLU A CA 1
ATOM 3680 C C . GLU A 1 443 ? 12.840 3.064 -1.663 1.00 66.38 443 GLU A C 1
ATOM 3682 O O . GLU A 1 443 ? 13.407 4.122 -1.923 1.00 66.38 443 GLU A O 1
ATOM 3687 N N . TYR A 1 444 ? 12.445 2.742 -0.439 1.00 70.62 444 TYR A N 1
ATOM 3688 C CA . TYR A 1 444 ? 12.726 3.551 0.734 1.00 70.62 444 TYR A CA 1
ATOM 3689 C C . TYR A 1 444 ? 13.881 2.898 1.484 1.00 70.62 444 TYR A C 1
ATOM 3691 O O . TYR A 1 444 ? 13.736 1.799 2.016 1.00 70.62 444 TYR A O 1
ATOM 3699 N N . VAL A 1 445 ? 15.031 3.558 1.504 1.00 68.50 445 VAL A N 1
ATOM 3700 C CA . VAL A 1 445 ? 16.259 3.073 2.137 1.00 68.50 445 VAL A CA 1
ATOM 3701 C C . VAL A 1 445 ? 16.660 3.997 3.285 1.00 68.50 445 VAL A C 1
ATOM 3703 O O . VAL A 1 445 ? 16.252 5.153 3.339 1.00 68.50 445 VAL A O 1
ATOM 3706 N N . ASN A 1 446 ? 17.449 3.466 4.223 1.00 71.19 446 ASN A N 1
ATOM 3707 C CA . ASN A 1 446 ? 18.092 4.222 5.304 1.00 71.19 446 ASN A CA 1
ATOM 3708 C C . ASN A 1 446 ? 17.132 5.116 6.119 1.00 71.19 446 ASN A C 1
ATOM 3710 O O . ASN A 1 446 ? 17.174 6.341 5.994 1.00 71.19 446 ASN A O 1
ATOM 3714 N N . PRO A 1 447 ? 16.277 4.539 6.985 1.00 79.12 447 PRO A N 1
ATOM 3715 C CA . PRO A 1 447 ? 15.520 5.345 7.933 1.00 79.12 447 PRO A CA 1
ATOM 3716 C C . PRO A 1 447 ? 16.478 6.139 8.823 1.00 79.12 447 PRO A C 1
ATOM 3718 O O . PRO A 1 447 ? 17.336 5.564 9.494 1.00 79.12 447 PRO A O 1
ATOM 3721 N N . ARG A 1 448 ? 16.298 7.456 8.864 1.00 79.50 448 ARG A N 1
ATOM 3722 C CA . ARG A 1 448 ? 17.010 8.354 9.775 1.00 79.50 448 ARG A CA 1
ATOM 3723 C C . ARG A 1 448 ? 16.005 9.161 10.581 1.00 79.50 448 ARG A C 1
ATOM 3725 O O . ARG A 1 448 ? 15.055 9.715 10.027 1.00 79.50 448 ARG A O 1
ATOM 3732 N N . GLU A 1 449 ? 16.195 9.207 11.892 1.00 81.88 449 GLU A N 1
ATOM 3733 C CA . GLU A 1 449 ? 15.415 10.093 12.753 1.00 81.88 449 GLU A CA 1
ATOM 3734 C C . GLU A 1 449 ? 15.849 11.534 12.488 1.00 81.88 449 GLU A C 1
ATOM 3736 O O . GLU A 1 449 ? 17.039 11.845 12.537 1.00 81.88 449 GLU A O 1
ATOM 3741 N N . ILE A 1 450 ? 14.889 12.396 12.155 1.00 84.50 450 ILE A N 1
ATOM 3742 C CA . ILE A 1 450 ? 15.159 13.805 11.829 1.00 84.50 450 ILE A CA 1
ATOM 3743 C C . ILE A 1 450 ? 14.624 14.771 12.883 1.00 84.50 450 ILE A C 1
ATOM 3745 O O . ILE A 1 450 ? 15.132 15.881 12.986 1.00 84.50 450 ILE A O 1
ATOM 3749 N N . ASP A 1 451 ? 13.633 14.359 13.676 1.00 85.69 451 ASP A N 1
ATOM 3750 C CA . ASP A 1 451 ? 13.153 15.134 14.819 1.00 85.69 451 ASP A CA 1
ATOM 3751 C C . ASP A 1 451 ? 12.424 14.238 15.829 1.00 85.69 451 ASP A C 1
ATOM 3753 O O . ASP A 1 451 ? 11.767 13.261 15.454 1.00 85.69 451 ASP A O 1
ATOM 3757 N N . ILE A 1 452 ? 12.511 14.600 17.109 1.00 88.50 452 ILE A N 1
ATOM 3758 C CA . ILE A 1 452 ? 11.741 13.991 18.194 1.00 88.50 452 ILE A CA 1
ATOM 3759 C C . ILE A 1 452 ? 11.142 15.114 19.032 1.00 88.50 452 ILE A C 1
ATOM 3761 O O . ILE A 1 452 ? 11.854 15.853 19.707 1.00 88.50 452 ILE A O 1
ATOM 3765 N N . SER A 1 453 ? 9.817 15.186 19.047 1.00 89.75 453 SER A N 1
ATOM 3766 C CA . SER A 1 453 ? 9.060 16.186 19.798 1.00 89.75 453 SER A CA 1
ATOM 3767 C C . SER A 1 453 ? 8.110 15.514 20.789 1.00 89.75 453 SER A C 1
ATOM 3769 O O . SER A 1 453 ? 7.551 14.454 20.510 1.00 89.75 453 SER A O 1
ATOM 3771 N N . ILE A 1 454 ? 7.899 16.122 21.959 1.00 90.62 454 ILE A N 1
ATOM 3772 C CA . ILE A 1 454 ? 6.929 15.651 22.958 1.00 90.62 454 ILE A CA 1
ATOM 3773 C C . ILE A 1 454 ? 5.875 16.734 23.160 1.00 90.62 454 ILE A C 1
ATOM 3775 O O . ILE A 1 454 ? 6.207 17.879 23.455 1.00 90.62 454 ILE A O 1
ATOM 3779 N N . TYR A 1 455 ? 4.606 16.351 23.056 1.00 89.06 455 TYR A N 1
ATOM 3780 C CA . TYR A 1 455 ? 3.466 17.245 23.219 1.00 89.06 455 TYR A CA 1
ATOM 3781 C C . TYR A 1 455 ? 2.578 16.829 24.400 1.00 89.06 455 TYR A C 1
ATOM 3783 O O . TYR A 1 455 ? 2.428 15.640 24.710 1.00 89.06 455 TYR A O 1
ATOM 3791 N N . GLY A 1 456 ? 1.960 17.824 25.044 1.00 89.38 456 GLY A N 1
ATOM 3792 C CA . GLY A 1 456 ? 1.023 17.645 26.155 1.00 89.38 456 GLY A CA 1
ATOM 3793 C C . GLY A 1 456 ? 1.661 17.466 27.548 1.00 89.38 456 GLY A C 1
ATOM 3794 O O . GLY A 1 456 ? 2.874 17.609 27.730 1.00 89.38 456 GLY A O 1
ATOM 3795 N N . PRO A 1 457 ? 0.849 17.132 28.571 1.00 85.81 457 PRO A N 1
ATOM 3796 C CA . PRO A 1 457 ? -0.578 16.835 28.479 1.00 85.81 457 PRO A CA 1
ATOM 3797 C C . PRO A 1 457 ? -1.438 18.096 28.354 1.00 85.81 457 PRO A C 1
ATOM 3799 O O . PRO A 1 457 ? -1.130 19.125 28.950 1.00 85.81 457 PRO A O 1
ATOM 3802 N N . TYR A 1 458 ? -2.545 17.982 27.622 1.00 89.00 458 TYR A N 1
ATOM 3803 C CA . TYR A 1 458 ? -3.571 19.023 27.500 1.00 89.00 458 TYR A CA 1
ATOM 3804 C C . TYR A 1 458 ? -4.859 18.610 28.232 1.00 89.00 458 TYR A C 1
ATOM 3806 O O . TYR A 1 458 ? -5.106 17.411 28.394 1.00 89.00 458 TYR A O 1
ATOM 3814 N N . PRO A 1 459 ? -5.684 19.565 28.706 1.00 77.75 459 PRO A N 1
ATOM 3815 C CA . PRO A 1 459 ? -6.902 19.260 29.463 1.00 77.75 459 PRO A CA 1
ATOM 3816 C C . PRO A 1 459 ? -8.039 18.675 28.607 1.00 77.75 459 PRO A C 1
ATOM 3818 O O . PRO A 1 459 ? -8.932 18.029 29.149 1.00 77.75 459 PRO A O 1
ATOM 3821 N N . THR A 1 460 ? -8.005 18.875 27.290 1.00 82.56 460 THR A N 1
ATOM 3822 C CA . THR A 1 460 ? -8.985 18.374 26.315 1.00 82.56 460 THR A CA 1
ATOM 3823 C C . THR A 1 460 ? -8.263 17.771 25.114 1.00 82.56 460 THR A C 1
ATOM 3825 O O . THR A 1 460 ? -7.093 18.082 24.876 1.00 82.56 460 THR A O 1
ATOM 3828 N N . ASP A 1 461 ? -8.959 16.936 24.343 1.00 84.69 461 ASP A N 1
ATOM 3829 C CA . ASP A 1 461 ? -8.451 16.414 23.072 1.00 84.69 461 ASP A CA 1
ATOM 3830 C C . ASP A 1 461 ? -8.012 17.569 22.159 1.00 84.69 461 ASP A C 1
ATOM 3832 O O . ASP A 1 461 ? -8.740 18.548 21.988 1.00 84.69 461 ASP A O 1
ATOM 3836 N N . THR A 1 462 ? -6.791 17.494 21.629 1.00 88.00 462 THR A N 1
ATOM 3837 C CA . THR A 1 462 ? -6.156 18.597 20.891 1.00 88.00 462 THR A CA 1
ATOM 3838 C C . THR A 1 462 ? -5.465 18.060 19.644 1.00 88.00 462 THR A C 1
ATOM 3840 O O . THR A 1 462 ? -4.843 17.004 19.690 1.00 88.00 462 THR A O 1
ATOM 3843 N N . THR A 1 463 ? -5.557 18.789 18.532 1.00 89.44 463 THR A N 1
ATOM 3844 C CA . THR A 1 463 ? -4.789 18.508 17.310 1.00 89.44 463 THR A CA 1
ATOM 3845 C C . THR A 1 463 ? -3.771 19.621 17.111 1.00 89.44 463 THR A C 1
ATOM 3847 O O . THR A 1 463 ? -4.128 20.794 17.205 1.00 89.44 463 THR A O 1
ATOM 3850 N N . ILE A 1 464 ? -2.509 19.265 16.879 1.00 87.12 464 ILE A N 1
ATOM 3851 C CA . ILE A 1 464 ? -1.420 20.214 16.629 1.00 87.12 464 ILE A CA 1
ATOM 3852 C C . ILE A 1 464 ? -0.913 20.002 15.210 1.00 87.12 464 ILE A C 1
ATOM 3854 O O . ILE A 1 464 ? -0.506 18.893 14.870 1.00 87.12 464 ILE A O 1
ATOM 3858 N N . THR A 1 465 ? -0.881 21.071 14.418 1.00 87.06 465 THR A N 1
ATOM 3859 C CA . THR A 1 465 ? -0.178 21.081 13.135 1.00 87.06 465 THR A CA 1
ATOM 3860 C C . THR A 1 465 ? 1.304 21.315 13.381 1.00 87.06 465 THR A C 1
ATOM 3862 O O . THR A 1 465 ? 1.710 22.304 13.995 1.00 87.06 465 THR A O 1
ATOM 3865 N N . ARG A 1 466 ? 2.123 20.393 12.896 1.00 82.00 466 ARG A N 1
ATOM 3866 C CA . ARG A 1 466 ? 3.571 20.381 13.039 1.00 82.00 466 ARG A CA 1
ATOM 3867 C C . ARG A 1 466 ? 4.213 20.525 11.671 1.00 82.00 466 ARG A C 1
ATOM 3869 O O . ARG A 1 466 ? 3.753 19.931 10.704 1.00 82.00 466 ARG A O 1
ATOM 3876 N N . LYS A 1 467 ? 5.297 21.296 11.605 1.00 84.69 467 LYS A N 1
ATOM 3877 C CA . LYS A 1 467 ? 6.130 21.442 10.413 1.00 84.69 467 LYS A CA 1
ATOM 3878 C C . LYS A 1 467 ? 7.561 21.039 10.753 1.00 84.69 467 LYS A C 1
ATOM 3880 O O . LYS A 1 467 ? 8.105 21.534 11.736 1.00 84.69 467 LYS A O 1
ATOM 3885 N N . VAL A 1 468 ? 8.154 20.165 9.948 1.00 81.69 468 VAL A N 1
ATOM 3886 C CA . VAL A 1 468 ? 9.556 19.743 10.068 1.00 81.69 468 VAL A CA 1
ATOM 3887 C C . VAL A 1 468 ? 10.278 20.109 8.788 1.00 81.69 468 VAL A C 1
ATOM 3889 O O . VAL A 1 468 ? 9.903 19.625 7.721 1.00 81.69 468 VAL A O 1
ATOM 3892 N N . ASP A 1 469 ? 11.307 20.940 8.901 1.00 80.88 469 ASP A N 1
ATOM 3893 C CA . ASP A 1 469 ? 12.192 21.275 7.789 1.00 80.88 469 ASP A CA 1
ATOM 3894 C C . ASP A 1 469 ? 13.345 20.261 7.725 1.00 80.88 469 ASP A C 1
ATOM 3896 O O . ASP A 1 469 ? 13.925 19.902 8.749 1.00 80.88 469 ASP A O 1
ATOM 3900 N N . TYR A 1 470 ? 13.683 19.782 6.528 1.00 73.69 470 TYR A N 1
ATOM 3901 C CA . TYR A 1 470 ? 14.761 18.817 6.313 1.00 73.69 470 TYR A CA 1
ATOM 3902 C C . TYR A 1 470 ? 15.499 19.075 4.996 1.00 73.69 470 TYR A C 1
ATOM 3904 O O . TYR A 1 470 ? 14.941 19.591 4.029 1.00 73.69 470 TYR A O 1
ATOM 3912 N N . SER A 1 471 ? 16.781 18.706 4.956 1.00 69.69 471 SER A N 1
ATOM 3913 C CA . SER A 1 471 ? 17.600 18.781 3.743 1.00 69.69 471 SER A CA 1
ATOM 3914 C C . SER A 1 471 ? 17.569 17.453 2.986 1.00 69.69 471 SER A C 1
ATOM 3916 O O . SER A 1 471 ? 17.787 16.377 3.560 1.00 69.69 471 SER A O 1
ATOM 3918 N N . VAL A 1 472 ? 17.301 17.539 1.688 1.00 67.69 472 VAL A N 1
ATOM 3919 C CA . VAL A 1 472 ? 17.314 16.437 0.730 1.00 67.69 472 VAL A CA 1
ATOM 3920 C C . VAL A 1 472 ? 18.502 16.637 -0.199 1.00 67.69 472 VAL A C 1
ATOM 3922 O O . VAL A 1 472 ? 18.582 17.634 -0.920 1.00 67.69 472 VAL A O 1
ATOM 3925 N N . THR A 1 473 ? 19.417 15.673 -0.205 1.00 67.38 473 THR A N 1
ATOM 3926 C CA . THR A 1 473 ? 20.460 15.576 -1.227 1.00 67.38 473 THR A CA 1
ATOM 3927 C C . THR A 1 473 ? 19.995 14.571 -2.270 1.00 67.38 473 THR A C 1
ATOM 3929 O O . THR A 1 473 ? 19.973 13.370 -2.017 1.00 67.38 473 THR A O 1
ATOM 3932 N N . GLU A 1 474 ? 19.589 15.074 -3.432 1.00 66.94 474 GLU A N 1
ATOM 3933 C CA . GLU A 1 474 ? 19.256 14.257 -4.593 1.00 66.94 474 GLU A CA 1
ATOM 3934 C C . GLU A 1 474 ? 20.546 13.919 -5.340 1.00 66.94 474 GLU A C 1
ATOM 3936 O O . GLU A 1 474 ? 21.323 14.808 -5.698 1.00 66.94 474 GLU A O 1
ATOM 3941 N N . GLN A 1 475 ? 20.784 12.637 -5.587 1.00 67.69 475 GLN A N 1
ATOM 3942 C CA . GLN A 1 475 ? 21.926 12.154 -6.351 1.00 67.69 475 GLN A CA 1
ATOM 3943 C C . GLN A 1 475 ? 21.407 11.341 -7.527 1.00 67.69 475 GLN A C 1
ATOM 3945 O O . GLN A 1 475 ? 20.751 10.327 -7.322 1.00 67.69 475 GLN A O 1
ATOM 3950 N N . LEU A 1 476 ? 21.723 11.762 -8.749 1.00 65.81 476 LEU A N 1
ATOM 3951 C CA . LEU A 1 476 ? 21.491 10.983 -9.957 1.00 65.81 476 LEU A CA 1
ATOM 3952 C C . LEU A 1 476 ? 22.808 10.349 -10.391 1.00 65.81 476 LEU A C 1
ATOM 3954 O O . LEU A 1 476 ? 23.766 11.052 -10.705 1.00 65.81 476 LEU A O 1
ATOM 3958 N N . ILE A 1 477 ? 22.822 9.028 -10.434 1.00 68.88 477 ILE A N 1
ATOM 3959 C CA . ILE A 1 477 ? 23.867 8.186 -10.997 1.00 68.88 477 ILE A CA 1
ATOM 3960 C C . ILE A 1 477 ? 23.303 7.594 -12.284 1.00 68.88 477 ILE A C 1
ATOM 3962 O O . ILE A 1 477 ? 22.271 6.932 -12.275 1.00 68.88 477 ILE A O 1
ATOM 3966 N N . TRP A 1 478 ? 23.945 7.819 -13.417 1.00 67.44 478 TRP A N 1
ATOM 3967 C CA . TRP A 1 478 ? 23.562 7.108 -14.635 1.00 67.44 478 TRP A CA 1
ATOM 3968 C C . TRP A 1 478 ? 24.612 6.068 -14.973 1.00 67.44 478 TRP A C 1
ATOM 3970 O O . TRP A 1 478 ? 25.801 6.278 -14.744 1.00 67.44 478 TRP A O 1
ATOM 3980 N N . GLU A 1 479 ? 24.153 4.957 -15.529 1.00 66.94 479 GLU A N 1
ATOM 3981 C CA . GLU A 1 479 ? 24.977 3.857 -15.999 1.00 66.94 479 GLU A CA 1
ATOM 3982 C C . GLU A 1 479 ? 24.551 3.520 -17.429 1.00 66.94 479 GLU A C 1
ATOM 3984 O O . GLU A 1 479 ? 23.360 3.397 -17.747 1.00 66.94 479 GLU A O 1
ATOM 3989 N N . CYS A 1 480 ? 25.536 3.373 -18.308 1.00 63.59 480 CYS A N 1
ATOM 3990 C CA . CYS A 1 480 ? 25.325 2.868 -19.657 1.00 63.59 480 CYS A CA 1
ATOM 3991 C C . CYS A 1 480 ? 25.791 1.413 -19.716 1.00 63.59 480 CYS A C 1
ATOM 3993 O O . CYS A 1 480 ? 26.819 1.067 -19.137 1.00 63.59 480 CYS A O 1
ATOM 3995 N N . SER A 1 481 ? 25.066 0.549 -20.432 1.00 58.97 481 SER A N 1
ATOM 3996 C CA . SER A 1 481 ? 25.445 -0.868 -20.539 1.00 58.97 481 SER A CA 1
ATOM 3997 C C . SER A 1 481 ? 26.828 -1.094 -21.178 1.00 58.97 481 SER A C 1
ATOM 3999 O O . SER A 1 481 ? 27.433 -2.134 -20.921 1.00 58.97 481 SER A O 1
ATOM 4001 N N . LYS A 1 482 ? 27.352 -0.143 -21.975 1.00 56.19 482 LYS A N 1
ATOM 4002 C CA . LYS A 1 482 ? 28.739 -0.093 -22.490 1.00 56.19 482 LYS A CA 1
ATOM 4003 C C . LYS A 1 482 ? 29.136 1.320 -22.963 1.00 56.19 482 LYS A C 1
ATOM 4005 O O . LYS A 1 482 ? 28.273 2.132 -23.285 1.00 56.19 482 LYS A O 1
ATOM 4010 N N . LYS A 1 483 ? 30.450 1.576 -23.079 1.00 50.97 483 LYS A N 1
ATOM 4011 C CA . LYS A 1 483 ? 31.030 2.791 -23.690 1.00 50.97 483 LYS A CA 1
ATOM 4012 C C . LYS A 1 483 ? 30.588 2.962 -25.142 1.00 50.97 483 LYS A C 1
ATOM 4014 O O . LYS A 1 483 ? 30.906 2.114 -25.976 1.00 50.97 483 LYS A O 1
ATOM 4019 N N . PHE A 1 484 ? 29.988 4.106 -25.450 1.00 54.25 484 PHE A N 1
ATOM 4020 C CA . PHE A 1 484 ? 29.871 4.617 -26.811 1.00 54.25 484 PHE A CA 1
ATOM 4021 C C . PHE A 1 484 ? 30.630 5.940 -26.873 1.00 54.25 484 PHE A C 1
ATOM 4023 O O . PHE A 1 484 ? 30.203 6.934 -26.305 1.00 54.25 484 PHE A O 1
ATOM 4030 N N . SER A 1 485 ? 31.800 5.947 -27.508 1.00 48.03 485 SER A N 1
ATOM 4031 C CA . SER A 1 485 ? 32.507 7.191 -27.804 1.00 48.03 485 SER A CA 1
ATOM 4032 C C . SER A 1 485 ? 31.936 7.763 -29.096 1.00 48.03 485 SER A C 1
ATOM 4034 O O . SER A 1 485 ? 32.243 7.262 -30.179 1.00 48.03 485 SER A O 1
ATOM 4036 N N . PHE A 1 486 ? 31.090 8.781 -28.988 1.00 52.47 486 PHE A N 1
ATOM 4037 C CA . PHE A 1 486 ? 30.677 9.562 -30.145 1.00 52.47 486 PHE A CA 1
ATOM 4038 C C . PHE A 1 486 ? 31.833 10.487 -30.540 1.00 52.47 486 PHE A C 1
ATOM 4040 O O . PHE A 1 486 ? 32.324 11.261 -29.715 1.00 52.47 486 PHE A O 1
ATOM 4047 N N . ASN A 1 487 ? 32.291 10.398 -31.791 1.00 42.97 487 ASN A N 1
ATOM 4048 C CA . ASN A 1 487 ? 33.150 11.441 -32.346 1.00 42.97 487 ASN A CA 1
ATOM 4049 C C . ASN A 1 487 ? 32.300 12.719 -32.463 1.00 42.97 487 ASN A C 1
ATOM 4051 O O . ASN A 1 487 ? 31.129 12.649 -32.817 1.00 42.97 487 ASN A O 1
ATOM 4055 N N . GLN A 1 488 ? 32.884 13.839 -32.048 1.00 39.44 488 GLN A N 1
ATOM 4056 C CA . GLN A 1 488 ? 32.288 15.159 -31.810 1.00 39.44 488 GLN A CA 1
ATOM 4057 C C . GLN A 1 488 ? 31.135 15.620 -32.737 1.00 39.44 488 GLN A C 1
ATOM 4059 O O . GLN A 1 488 ? 31.114 15.331 -33.926 1.00 39.44 488 GLN A O 1
ATOM 4064 N N . GLU A 1 489 ? 30.264 16.459 -32.150 1.00 33.91 489 GLU A N 1
ATOM 4065 C CA . GLU A 1 489 ? 29.314 17.397 -32.792 1.00 33.91 489 GLU A CA 1
ATOM 4066 C C . GLU A 1 489 ? 28.002 16.856 -33.396 1.00 33.91 489 GLU A C 1
ATOM 4068 O O . GLU A 1 489 ? 27.628 17.181 -34.518 1.00 33.91 489 GLU A O 1
ATOM 4073 N N . ALA A 1 490 ? 27.184 16.165 -32.597 1.00 32.59 490 ALA A N 1
ATOM 4074 C CA . ALA A 1 490 ? 25.746 16.059 -32.873 1.00 32.59 490 ALA A CA 1
ATOM 4075 C C . ALA A 1 490 ? 24.926 16.697 -31.737 1.00 32.59 490 ALA A C 1
ATOM 4077 O O . ALA A 1 490 ? 24.476 16.051 -30.801 1.00 32.59 490 ALA A O 1
ATOM 4078 N N . SER A 1 491 ? 24.696 18.008 -31.782 1.00 30.27 491 SER A N 1
ATOM 4079 C CA . SER A 1 491 ? 23.793 18.651 -30.818 1.00 30.27 491 SER A CA 1
ATOM 4080 C C . SER A 1 491 ? 22.327 18.338 -31.156 1.00 30.27 491 SER A C 1
ATOM 4082 O O . SER A 1 491 ? 21.651 19.078 -31.860 1.00 30.27 491 SER A O 1
ATOM 4084 N N . ALA A 1 492 ? 21.801 17.227 -30.640 1.00 30.42 492 ALA A N 1
ATOM 4085 C CA . ALA A 1 492 ? 20.361 16.985 -30.642 1.00 30.42 492 ALA A CA 1
ATOM 4086 C C . ALA A 1 492 ? 19.737 17.680 -29.422 1.00 30.42 492 ALA A C 1
ATOM 4088 O O . ALA A 1 492 ? 19.822 17.190 -28.296 1.00 30.42 492 ALA A O 1
ATOM 4089 N N . SER A 1 493 ? 19.119 18.846 -29.627 1.00 30.84 493 SER A N 1
ATOM 4090 C CA . SER A 1 493 ? 18.270 19.453 -28.603 1.00 30.84 493 SER A CA 1
ATOM 4091 C C . SER A 1 493 ? 16.952 18.679 -28.527 1.00 30.84 493 SER A C 1
ATOM 4093 O O . SER A 1 493 ? 16.097 18.826 -29.399 1.00 30.84 493 SER A O 1
ATOM 4095 N N . TYR A 1 494 ? 16.784 17.848 -27.498 1.00 33.12 494 TYR A N 1
ATOM 4096 C CA . TYR A 1 494 ? 15.504 17.197 -27.227 1.00 33.12 494 TYR A CA 1
ATOM 4097 C C . TYR A 1 494 ? 14.544 18.228 -26.626 1.00 33.12 494 TYR A C 1
ATOM 4099 O O . TYR A 1 494 ? 14.663 18.618 -25.463 1.00 33.12 494 TYR A O 1
ATOM 4107 N N . LYS A 1 495 ? 13.599 18.699 -27.439 1.00 35.31 495 LYS A N 1
ATOM 4108 C CA . LYS A 1 495 ? 12.415 19.417 -26.975 1.00 35.31 495 LYS A CA 1
ATOM 4109 C C . LYS A 1 495 ? 11.203 18.546 -27.281 1.00 35.31 495 LYS A C 1
ATOM 4111 O O . LYS A 1 495 ? 10.914 18.309 -28.445 1.00 35.31 495 LYS A O 1
ATOM 4116 N N . GLN A 1 496 ? 10.472 18.217 -26.214 1.00 30.81 496 GLN A N 1
ATOM 4117 C CA . GLN A 1 496 ? 9.055 17.834 -26.208 1.00 30.81 496 GLN A CA 1
ATOM 4118 C C . GLN A 1 496 ? 8.747 16.329 -26.299 1.00 30.81 496 GLN A C 1
ATOM 4120 O O . GLN A 1 496 ? 9.129 15.651 -27.241 1.00 30.81 496 GLN A O 1
ATOM 4125 N N . GLY A 1 497 ? 7.973 15.844 -25.317 1.00 29.89 497 GLY A N 1
ATOM 4126 C CA . GLY A 1 497 ? 7.342 14.520 -25.338 1.00 29.89 497 GLY A CA 1
ATOM 4127 C C . GLY A 1 497 ? 7.773 13.593 -24.204 1.00 29.89 497 GLY A C 1
ATOM 4128 O O . GLY A 1 497 ? 8.331 12.539 -24.464 1.00 29.89 497 GLY A O 1
ATOM 4129 N N . VAL A 1 498 ? 7.536 13.969 -22.946 1.00 32.19 498 VAL A N 1
ATOM 4130 C CA . VAL A 1 498 ? 7.630 13.034 -21.810 1.00 32.19 498 VAL A CA 1
ATOM 4131 C C . VAL A 1 498 ? 6.513 13.391 -20.821 1.00 32.19 498 VAL A C 1
ATOM 4133 O O . VAL A 1 498 ? 6.304 14.563 -20.495 1.00 32.19 498 VAL A O 1
ATOM 4136 N N . LYS A 1 499 ? 5.691 12.403 -20.480 1.00 33.44 499 LYS A N 1
ATOM 4137 C CA . LYS A 1 499 ? 4.390 12.508 -19.829 1.00 33.44 499 LYS A CA 1
ATOM 4138 C C . LYS A 1 499 ? 4.527 12.371 -18.299 1.00 33.44 499 LYS A C 1
ATOM 4140 O O . LYS A 1 499 ? 4.952 11.355 -17.776 1.00 33.44 499 LYS A O 1
ATOM 4145 N N . GLU A 1 500 ? 4.042 13.402 -17.603 1.00 36.94 500 GLU A N 1
ATOM 4146 C CA . GLU A 1 500 ? 3.615 13.443 -16.190 1.00 36.94 500 GLU A CA 1
ATOM 4147 C C . GLU A 1 500 ? 4.694 13.299 -15.077 1.00 36.94 500 GLU A C 1
ATOM 4149 O O . GLU A 1 500 ? 5.053 12.237 -14.579 1.00 36.94 500 GLU A O 1
ATOM 4154 N N . ILE A 1 501 ? 5.109 14.477 -14.583 1.00 38.38 501 ILE A N 1
ATOM 4155 C CA . ILE A 1 501 ? 5.646 14.797 -13.240 1.00 38.38 501 ILE A CA 1
ATOM 4156 C C . ILE A 1 501 ? 7.090 14.348 -12.937 1.00 38.38 501 ILE A C 1
ATOM 4158 O O . ILE A 1 501 ? 7.909 15.192 -12.556 1.00 38.38 501 ILE A O 1
ATOM 4162 N N . TRP A 1 502 ? 7.452 13.076 -13.120 1.00 43.62 502 TRP A N 1
ATOM 4163 C CA . TRP A 1 502 ? 8.821 12.607 -12.828 1.00 43.62 502 TRP A CA 1
ATOM 4164 C C . TRP A 1 502 ? 9.791 12.890 -13.978 1.00 43.62 502 TRP A C 1
ATOM 4166 O O . TRP A 1 502 ? 10.915 13.344 -13.764 1.00 43.62 502 TRP A O 1
ATOM 4176 N N . GLU A 1 503 ? 9.321 12.714 -15.209 1.00 45.31 503 GLU A N 1
ATOM 4177 C CA . GLU A 1 503 ? 10.115 12.908 -16.421 1.00 45.31 503 GLU A CA 1
ATOM 4178 C C . GLU A 1 503 ? 10.439 14.387 -16.646 1.00 45.31 503 GLU A C 1
ATOM 4180 O O . GLU A 1 503 ? 11.578 14.738 -16.934 1.00 45.31 503 GLU A O 1
ATOM 4185 N N . ALA A 1 504 ? 9.480 15.276 -16.365 1.00 36.41 504 ALA A N 1
ATOM 4186 C CA . ALA A 1 504 ? 9.719 16.714 -16.333 1.00 36.41 504 ALA A CA 1
ATOM 4187 C C . ALA A 1 504 ? 10.763 17.087 -15.270 1.00 36.41 504 ALA A C 1
ATOM 4189 O O . ALA A 1 504 ? 11.612 17.925 -15.538 1.00 36.41 504 ALA A O 1
ATOM 4190 N N . SER A 1 505 ? 10.761 16.437 -14.100 1.00 40.78 505 SER A N 1
ATOM 4191 C CA . SER A 1 505 ? 11.731 16.715 -13.034 1.00 40.78 505 SER A CA 1
ATOM 4192 C C . SER A 1 505 ? 13.145 16.269 -13.407 1.00 40.78 505 SER A C 1
ATOM 4194 O O . SER A 1 505 ? 14.079 17.027 -13.182 1.00 40.78 505 SER A O 1
ATOM 4196 N N . ILE A 1 506 ? 13.335 15.097 -14.022 1.00 45.88 506 ILE A N 1
ATOM 4197 C CA . ILE A 1 506 ? 14.672 14.679 -14.478 1.00 45.88 506 ILE A CA 1
ATOM 4198 C C . ILE A 1 506 ? 15.123 15.524 -15.680 1.00 45.88 506 ILE A C 1
ATOM 4200 O O . ILE A 1 506 ? 16.248 16.028 -15.684 1.00 45.88 506 ILE A O 1
ATOM 4204 N N . SER A 1 507 ? 14.248 15.740 -16.669 1.00 43.16 507 SER A N 1
ATOM 4205 C CA . SER A 1 507 ? 14.565 16.517 -17.873 1.00 43.16 507 SER A CA 1
ATOM 4206 C C . SER A 1 507 ? 14.841 17.996 -17.580 1.00 43.16 507 SER A C 1
ATOM 4208 O O . SER A 1 507 ? 15.791 18.535 -18.145 1.00 43.16 507 SER A O 1
ATOM 4210 N N . LEU A 1 508 ? 14.082 18.645 -16.681 1.00 38.50 508 LEU A N 1
ATOM 4211 C CA . LEU A 1 508 ? 14.327 20.034 -16.252 1.00 38.50 508 LEU A CA 1
ATOM 4212 C C . LEU A 1 508 ? 15.506 20.163 -15.275 1.00 38.50 508 LEU A C 1
ATOM 4214 O O . LEU A 1 508 ? 16.218 21.159 -15.355 1.00 38.50 508 LEU A O 1
ATOM 4218 N N . LYS A 1 509 ? 15.728 19.208 -14.354 1.00 48.38 509 LYS A N 1
ATOM 4219 C CA . LYS A 1 509 ? 16.766 19.347 -13.308 1.00 48.38 509 LYS A CA 1
ATOM 4220 C C . LYS A 1 509 ? 18.162 18.908 -13.755 1.00 48.38 509 LYS A C 1
ATOM 4222 O O . LYS A 1 509 ? 19.141 19.456 -13.257 1.00 48.38 509 LYS A O 1
ATOM 4227 N N . PHE A 1 510 ? 18.281 17.931 -14.661 1.00 46.28 510 PHE A N 1
ATOM 4228 C CA . PHE A 1 510 ? 19.583 17.330 -14.984 1.00 46.28 510 PHE A CA 1
ATOM 4229 C C . PHE A 1 510 ? 20.090 17.583 -16.404 1.00 46.28 510 PHE A C 1
ATOM 4231 O O . PHE A 1 510 ? 21.294 17.417 -16.605 1.00 46.28 510 PHE A O 1
ATOM 4238 N N . GLY A 1 511 ? 19.248 18.044 -17.338 1.00 44.34 511 GLY A N 1
ATOM 4239 C CA . GLY A 1 511 ? 19.633 18.374 -18.716 1.00 44.34 511 GLY A CA 1
ATOM 4240 C C . GLY A 1 511 ? 20.208 17.171 -19.473 1.00 44.34 511 GLY A C 1
ATOM 4241 O O . GLY A 1 511 ? 21.376 16.822 -19.310 1.00 44.34 511 GLY A O 1
ATOM 4242 N N . PHE A 1 512 ? 19.399 16.526 -20.313 1.00 51.59 512 PHE A N 1
ATOM 4243 C CA . PHE A 1 512 ? 19.859 15.392 -21.117 1.00 51.59 512 PHE A CA 1
ATOM 4244 C C . PHE A 1 512 ? 20.719 15.883 -22.289 1.00 51.59 512 PHE A C 1
ATOM 4246 O O . PHE A 1 512 ? 20.193 16.415 -23.264 1.00 51.59 512 PHE A O 1
ATOM 4253 N N . SER A 1 513 ? 22.040 15.719 -22.193 1.00 52.25 513 SER A N 1
ATOM 4254 C CA . SER A 1 513 ? 22.985 15.956 -23.291 1.00 52.25 513 SER A CA 1
ATOM 4255 C C . SER A 1 513 ? 23.629 14.641 -23.745 1.00 52.25 513 SER A C 1
ATOM 4257 O O . SER A 1 513 ? 23.711 13.679 -22.978 1.00 52.25 513 SER A O 1
ATOM 4259 N N . GLN A 1 514 ? 24.129 14.597 -24.986 1.00 53.03 514 GLN A N 1
ATOM 4260 C CA . GLN A 1 514 ? 24.887 13.451 -25.517 1.00 53.03 514 GLN A CA 1
ATOM 4261 C C . GLN A 1 514 ? 26.119 13.084 -24.667 1.00 53.03 514 GLN A C 1
ATOM 4263 O O . GLN A 1 514 ? 26.573 11.941 -24.707 1.00 53.03 514 GLN A O 1
ATOM 4268 N N . GLU A 1 515 ? 26.624 14.007 -23.838 1.00 53.09 515 GLU A N 1
ATOM 4269 C CA . GLU A 1 515 ? 27.720 13.745 -22.896 1.00 53.09 515 GLU A CA 1
ATOM 4270 C C . GLU A 1 515 ? 27.421 12.598 -21.920 1.00 53.09 515 GLU A C 1
ATOM 4272 O O . GLU A 1 515 ? 28.354 11.936 -21.465 1.00 53.09 515 GLU A O 1
ATOM 4277 N N . LEU A 1 516 ? 26.140 12.331 -21.623 1.00 56.41 516 LEU A N 1
ATOM 4278 C CA . LEU A 1 516 ? 25.717 11.222 -20.760 1.00 56.41 516 LEU A CA 1
ATOM 4279 C C . LEU A 1 516 ? 26.120 9.856 -21.332 1.00 56.41 516 LEU A C 1
ATOM 4281 O O . LEU A 1 516 ? 26.462 8.955 -20.571 1.00 56.41 516 LEU A O 1
ATOM 4285 N N . PHE A 1 517 ? 26.130 9.707 -22.657 1.00 58.69 517 PHE A N 1
ATOM 4286 C CA . PHE A 1 517 ? 26.432 8.436 -23.321 1.00 58.69 517 PHE A CA 1
ATOM 4287 C C . PHE A 1 517 ? 27.921 8.268 -23.667 1.00 58.69 517 PHE A C 1
ATOM 4289 O O . PHE A 1 517 ? 28.362 7.152 -23.928 1.00 58.69 517 PHE A O 1
ATOM 4296 N N . ASN A 1 518 ? 28.701 9.355 -23.593 1.00 56.62 518 ASN A N 1
ATOM 4297 C CA . ASN A 1 518 ? 30.151 9.368 -23.824 1.00 56.62 518 ASN A CA 1
ATOM 4298 C C . ASN A 1 518 ? 30.982 8.862 -22.627 1.00 56.62 518 ASN A C 1
ATOM 4300 O O . ASN A 1 518 ? 32.204 8.743 -22.733 1.00 56.62 518 ASN A O 1
ATOM 4304 N N . LYS A 1 519 ? 30.354 8.585 -21.475 1.00 58.06 519 LYS A N 1
ATOM 4305 C CA . LYS A 1 519 ? 31.011 8.112 -20.243 1.00 58.06 519 LYS A CA 1
ATOM 4306 C C . LYS A 1 519 ? 30.378 6.801 -19.762 1.00 58.06 519 LYS A C 1
ATOM 4308 O O . LYS A 1 519 ? 29.201 6.563 -20.005 1.00 58.06 519 LYS A O 1
ATOM 4313 N N . ASP A 1 520 ? 31.148 5.989 -19.026 1.00 53.50 520 ASP A N 1
ATOM 4314 C CA . ASP A 1 520 ? 30.685 4.741 -18.364 1.00 53.50 520 ASP A CA 1
ATOM 4315 C C . ASP A 1 520 ? 29.513 4.960 -17.399 1.00 53.50 520 ASP A C 1
ATOM 4317 O O . ASP A 1 520 ? 28.801 4.038 -17.007 1.00 53.50 520 ASP A O 1
ATOM 4321 N N . GLY A 1 521 ? 29.341 6.212 -17.015 1.00 60.19 521 GLY A N 1
ATOM 4322 C CA . GLY A 1 521 ? 28.370 6.692 -16.075 1.00 60.19 521 GLY A CA 1
ATOM 4323 C C . GLY A 1 521 ? 28.858 8.009 -15.507 1.00 60.19 521 GLY A C 1
ATOM 4324 O O . GLY A 1 521 ? 29.913 8.541 -15.880 1.00 60.19 521 GLY A O 1
ATOM 4325 N N . GLY A 1 522 ? 28.097 8.533 -14.571 1.00 64.88 522 GLY A N 1
ATOM 4326 C CA . GLY A 1 522 ? 28.518 9.682 -13.803 1.00 64.88 522 GLY A CA 1
ATOM 4327 C C . GLY A 1 522 ? 27.483 10.052 -12.771 1.00 64.88 522 GLY A C 1
ATOM 4328 O O . GLY A 1 522 ? 26.452 9.396 -12.634 1.00 64.88 522 GLY A O 1
ATOM 4329 N N . THR A 1 523 ? 27.792 11.115 -12.043 1.00 66.31 523 THR A N 1
ATOM 4330 C CA . THR A 1 523 ? 27.000 11.551 -10.905 1.00 66.31 523 THR A CA 1
ATOM 4331 C C . THR A 1 523 ? 26.686 13.028 -11.046 1.00 66.31 523 THR A C 1
ATOM 4333 O O . THR A 1 523 ? 27.580 13.834 -11.307 1.00 66.31 523 THR A O 1
ATOM 4336 N N . LYS A 1 524 ? 25.427 13.397 -10.824 1.00 65.12 524 LYS A N 1
ATOM 4337 C CA . LYS A 1 524 ? 25.027 14.776 -10.540 1.00 65.12 524 LYS A CA 1
ATOM 4338 C C . LYS A 1 524 ? 24.336 14.819 -9.184 1.00 65.12 524 LYS A C 1
ATOM 4340 O O . LYS A 1 524 ? 23.493 13.975 -8.896 1.00 65.12 524 LYS A O 1
ATOM 4345 N N . THR A 1 525 ? 24.681 15.818 -8.381 1.00 64.88 525 THR A N 1
ATOM 4346 C CA . THR A 1 525 ? 24.136 15.996 -7.033 1.00 64.88 525 THR A CA 1
ATOM 4347 C C . THR A 1 525 ? 23.483 17.365 -6.926 1.00 64.88 525 THR A C 1
ATOM 4349 O O . THR A 1 525 ? 24.066 18.361 -7.352 1.00 64.88 525 THR A O 1
ATOM 4352 N N . ILE A 1 526 ? 22.285 17.415 -6.353 1.00 64.31 526 ILE A N 1
ATOM 4353 C CA . ILE A 1 526 ? 21.544 18.643 -6.064 1.00 64.31 526 ILE A CA 1
ATOM 4354 C C . ILE A 1 526 ? 21.090 18.569 -4.609 1.00 64.31 526 ILE A C 1
ATOM 4356 O O . ILE A 1 526 ? 20.511 17.573 -4.190 1.00 64.31 526 ILE A O 1
ATOM 4360 N N . THR A 1 527 ? 21.322 19.624 -3.835 1.00 65.06 527 THR A N 1
ATOM 4361 C CA . THR A 1 527 ? 20.847 19.709 -2.447 1.00 65.06 527 THR A CA 1
ATOM 4362 C C . THR A 1 527 ? 19.747 20.754 -2.350 1.00 65.06 527 THR A C 1
ATOM 4364 O O . THR A 1 527 ? 19.895 21.854 -2.885 1.00 65.06 527 THR A O 1
ATOM 4367 N N . ARG A 1 528 ? 18.650 20.427 -1.662 1.00 66.00 528 ARG A N 1
ATOM 4368 C CA . ARG A 1 528 ? 17.530 21.344 -1.415 1.00 66.00 528 ARG A CA 1
ATOM 4369 C C . ARG A 1 528 ? 16.922 21.143 -0.035 1.00 66.00 528 ARG A C 1
ATOM 4371 O O . ARG A 1 528 ? 17.015 20.064 0.537 1.00 66.00 528 ARG A O 1
ATOM 4378 N N . THR A 1 529 ? 16.263 22.178 0.466 1.00 69.75 529 THR A N 1
ATOM 4379 C CA . THR A 1 529 ? 15.529 22.134 1.734 1.00 69.75 529 THR A CA 1
ATOM 4380 C C . THR A 1 529 ? 14.040 21.980 1.448 1.00 69.75 529 THR A C 1
ATOM 4382 O O . THR A 1 529 ? 13.484 22.740 0.656 1.00 69.75 529 THR A O 1
ATOM 4385 N N . GLU A 1 530 ? 13.399 21.006 2.086 1.00 75.62 530 GLU A N 1
ATOM 4386 C CA . GLU A 1 530 ? 11.957 20.758 2.021 1.00 75.62 530 GLU A CA 1
ATOM 4387 C C . GLU A 1 530 ? 11.340 20.773 3.424 1.00 75.62 530 GLU A C 1
ATOM 4389 O O . GLU A 1 530 ? 12.045 20.785 4.433 1.00 75.62 530 GLU A O 1
ATOM 4394 N N . SER A 1 531 ? 10.007 20.772 3.482 1.00 76.88 531 SER A N 1
ATOM 4395 C CA . SER A 1 531 ? 9.255 20.755 4.733 1.00 76.88 531 SER A CA 1
ATOM 4396 C C . SER A 1 531 ? 8.127 19.729 4.682 1.00 76.88 531 SER A C 1
ATOM 4398 O O . SER A 1 531 ? 7.362 19.705 3.720 1.00 76.88 531 SER A O 1
ATOM 4400 N N . ALA A 1 532 ? 7.970 18.929 5.735 1.00 77.19 532 ALA A N 1
ATOM 4401 C CA . ALA A 1 532 ? 6.807 18.066 5.936 1.00 77.19 532 ALA A CA 1
ATOM 4402 C C . ALA A 1 532 ? 5.860 18.722 6.942 1.00 77.19 532 ALA A C 1
ATOM 4404 O O . ALA A 1 532 ? 6.312 19.242 7.961 1.00 77.19 532 ALA A O 1
ATOM 4405 N N . VAL A 1 533 ? 4.558 18.698 6.650 1.00 81.19 533 VAL A N 1
ATOM 4406 C CA . VAL A 1 533 ? 3.509 19.195 7.549 1.00 81.19 533 VAL A CA 1
ATOM 4407 C C . VAL A 1 533 ? 2.615 18.027 7.950 1.00 81.19 533 VAL A C 1
ATOM 4409 O O . VAL A 1 533 ? 2.156 17.283 7.083 1.00 81.19 533 VAL A O 1
ATOM 4412 N N . SER A 1 534 ? 2.379 17.861 9.247 1.00 80.44 534 SER A N 1
ATOM 4413 C CA . SER A 1 534 ? 1.579 16.773 9.808 1.00 80.44 534 SER A CA 1
ATOM 4414 C C . SER A 1 534 ? 0.681 17.262 10.941 1.00 80.44 534 SER A C 1
ATOM 4416 O O . SER A 1 534 ? 1.082 18.088 11.757 1.00 80.44 534 SER A O 1
ATOM 4418 N N . ASP A 1 535 ? -0.536 16.727 11.007 1.00 86.19 535 ASP A N 1
ATOM 4419 C CA . ASP A 1 535 ? -1.471 16.988 12.100 1.00 86.19 535 ASP A CA 1
ATOM 4420 C C . ASP A 1 535 ? -1.418 15.839 13.115 1.00 86.19 535 ASP A C 1
ATOM 4422 O O . ASP A 1 535 ? -1.677 14.680 12.787 1.00 86.19 535 ASP A O 1
ATOM 4426 N N . ILE A 1 536 ? -1.071 16.156 14.363 1.00 87.56 536 ILE A N 1
ATOM 4427 C CA . ILE A 1 536 ? -0.912 15.190 15.454 1.00 87.56 536 ILE A CA 1
ATOM 4428 C C . ILE A 1 536 ? -2.082 15.323 16.427 1.00 87.56 536 ILE A C 1
ATOM 4430 O O . ILE A 1 536 ? -2.259 16.368 17.054 1.00 87.56 536 ILE A O 1
ATOM 4434 N N . PHE A 1 537 ? -2.839 14.241 16.611 1.00 87.06 537 PHE A N 1
ATOM 4435 C CA . PHE A 1 537 ? -3.890 14.154 17.624 1.00 87.06 537 PHE A CA 1
ATOM 4436 C C . PHE A 1 537 ? -3.330 13.765 19.000 1.00 87.06 537 PHE A C 1
ATOM 4438 O O . PHE A 1 537 ? -2.570 12.803 19.134 1.00 87.06 537 PHE A O 1
ATOM 4445 N N . ILE A 1 538 ? -3.745 14.489 20.039 1.00 86.62 538 ILE A N 1
ATOM 4446 C CA . ILE A 1 538 ? -3.307 14.316 21.425 1.00 86.62 538 ILE A CA 1
ATOM 4447 C C . ILE A 1 538 ? -4.543 14.154 22.317 1.00 86.62 538 ILE A C 1
ATOM 4449 O O . ILE A 1 538 ? -5.273 15.127 22.526 1.00 86.62 538 ILE A O 1
ATOM 4453 N N . PRO A 1 539 ? -4.773 12.955 22.880 1.00 79.94 539 PRO A N 1
ATOM 4454 C CA . PRO A 1 539 ? -5.875 12.721 23.807 1.00 79.94 539 PRO A CA 1
ATOM 4455 C C . PRO A 1 539 ? -5.728 13.512 25.116 1.00 79.94 539 PRO A C 1
ATOM 4457 O O . PRO A 1 539 ? -4.616 13.692 25.628 1.00 79.94 539 PRO A O 1
ATOM 4460 N N . ALA A 1 540 ? -6.853 13.904 25.713 1.00 84.12 540 ALA A N 1
ATOM 4461 C CA . ALA A 1 540 ? -6.895 14.610 26.990 1.00 84.12 540 ALA A CA 1
ATOM 4462 C C . ALA A 1 540 ? -6.109 13.872 28.094 1.00 84.12 540 ALA A C 1
ATOM 4464 O O . ALA A 1 540 ? -6.250 12.665 28.313 1.00 84.12 540 ALA A O 1
ATOM 4465 N N . GLY A 1 541 ? -5.265 14.612 28.816 1.00 83.88 541 GLY A N 1
ATOM 4466 C CA . GLY A 1 541 ? -4.462 14.095 29.924 1.00 83.88 541 GLY A CA 1
ATOM 4467 C C . GLY A 1 541 ? -3.316 13.156 29.523 1.00 83.88 541 GLY A C 1
ATOM 4468 O O . GLY A 1 541 ? -2.715 12.544 30.408 1.00 83.88 541 GLY A O 1
ATOM 4469 N N . LYS A 1 542 ? -2.998 13.013 28.228 1.00 82.31 542 LYS A N 1
ATOM 4470 C CA . LYS A 1 542 ? -1.891 12.175 27.737 1.00 82.31 542 LYS A CA 1
ATOM 4471 C C . LYS A 1 542 ? -0.735 13.004 27.190 1.00 82.31 542 LYS A C 1
ATOM 4473 O O . LYS A 1 542 ? -0.933 14.080 26.638 1.00 82.31 542 LYS A O 1
ATOM 4478 N N . ARG A 1 543 ? 0.481 12.471 27.336 1.00 88.19 543 ARG A N 1
ATOM 4479 C CA . ARG A 1 543 ? 1.673 12.945 26.625 1.00 88.19 543 ARG A CA 1
ATOM 4480 C C . ARG A 1 543 ? 1.901 12.080 25.400 1.00 88.19 543 ARG A C 1
ATOM 4482 O O . ARG A 1 543 ? 1.735 10.862 25.464 1.00 88.19 543 ARG A O 1
ATOM 4489 N N . VAL A 1 544 ? 2.310 12.704 24.309 1.00 86.50 544 VAL A N 1
ATOM 4490 C CA . VAL A 1 544 ? 2.580 12.025 23.046 1.00 86.50 544 VAL A CA 1
ATOM 4491 C C . VAL A 1 544 ? 3.978 12.405 22.583 1.00 86.50 544 VAL A C 1
ATOM 4493 O O . VAL A 1 544 ? 4.278 13.585 22.444 1.00 86.50 544 VAL A O 1
ATOM 4496 N N . GLN A 1 545 ? 4.829 11.409 22.362 1.00 89.62 545 GLN A N 1
ATOM 4497 C CA . GLN A 1 545 ? 6.099 11.568 21.667 1.00 89.62 545 GLN A CA 1
ATOM 4498 C C . GLN A 1 545 ? 5.873 11.307 20.181 1.00 89.62 545 GLN A C 1
ATOM 4500 O O . GLN A 1 545 ? 5.341 10.262 19.808 1.00 89.62 545 GLN A O 1
ATOM 4505 N N . VAL A 1 546 ? 6.293 12.246 19.346 1.00 86.50 546 VAL A N 1
ATOM 4506 C CA . VAL A 1 546 ? 6.295 12.125 17.893 1.00 86.50 546 VAL A CA 1
ATOM 4507 C C . VAL A 1 546 ? 7.744 12.041 17.444 1.00 86.50 546 VAL A C 1
ATOM 4509 O O . VAL A 1 546 ? 8.518 12.963 17.686 1.00 86.50 546 VAL A O 1
ATOM 4512 N N . THR A 1 547 ? 8.105 10.935 16.806 1.00 87.75 547 THR A N 1
ATOM 4513 C CA . THR A 1 547 ? 9.414 10.740 16.182 1.00 87.75 547 THR A CA 1
ATOM 4514 C C . THR A 1 547 ? 9.231 10.785 14.672 1.00 87.75 547 THR A C 1
ATOM 4516 O O . THR A 1 547 ? 8.571 9.909 14.109 1.00 87.75 547 THR A O 1
ATOM 4519 N N . SER A 1 548 ? 9.815 11.787 14.017 1.00 84.06 548 SER A N 1
ATOM 4520 C CA . SER A 1 548 ? 9.873 11.850 12.557 1.00 84.06 548 SER A CA 1
ATOM 4521 C C . SER A 1 548 ? 11.020 11.017 12.040 1.00 84.06 548 SER A C 1
ATOM 4523 O O . SER A 1 548 ? 12.183 11.259 12.371 1.00 84.06 548 SER A O 1
ATOM 4525 N N . ILE A 1 549 ? 10.685 10.077 11.173 1.00 81.25 549 ILE A N 1
ATOM 4526 C CA . ILE A 1 549 ? 11.640 9.239 10.473 1.00 81.25 549 ILE A CA 1
ATOM 4527 C C . ILE A 1 549 ? 11.574 9.610 9.007 1.00 81.25 549 ILE A C 1
ATOM 4529 O O . ILE A 1 549 ? 10.517 9.594 8.382 1.00 81.25 549 ILE A O 1
ATOM 4533 N N . SER A 1 550 ? 12.724 9.962 8.463 1.00 79.75 550 SER A N 1
ATOM 4534 C CA . SER A 1 550 ? 12.884 10.251 7.055 1.00 79.75 550 SER A CA 1
ATOM 4535 C C . SER A 1 550 ? 13.517 9.040 6.377 1.00 79.75 550 SER A C 1
ATOM 4537 O O . SER A 1 550 ? 14.477 8.483 6.907 1.00 79.75 550 SER A O 1
ATOM 4539 N N . TYR A 1 551 ? 13.006 8.657 5.218 1.00 74.44 551 TYR A N 1
ATOM 4540 C CA . TYR A 1 551 ? 13.505 7.559 4.403 1.00 74.44 551 TYR A CA 1
ATOM 4541 C C . TYR A 1 551 ? 14.025 8.121 3.091 1.00 74.44 551 TYR A C 1
ATOM 4543 O O . TYR A 1 551 ? 13.263 8.777 2.372 1.00 74.44 551 TYR A O 1
ATOM 4551 N N . ASP A 1 552 ? 15.280 7.840 2.765 1.00 73.19 552 ASP A N 1
ATOM 4552 C CA . ASP A 1 552 ? 15.843 8.189 1.468 1.00 73.19 552 ASP A CA 1
ATOM 4553 C C . ASP A 1 552 ? 15.122 7.377 0.384 1.00 73.19 552 ASP A C 1
ATOM 4555 O O . ASP A 1 552 ? 14.964 6.161 0.489 1.00 73.19 552 ASP A O 1
ATOM 4559 N N . GLN A 1 553 ? 14.644 8.045 -0.661 1.00 69.25 553 GLN A N 1
ATOM 4560 C CA . GLN A 1 553 ? 13.975 7.391 -1.781 1.00 69.25 553 GLN A CA 1
ATOM 4561 C C . GLN A 1 553 ? 15.002 7.054 -2.852 1.00 69.25 553 GLN A C 1
ATOM 4563 O O . GLN A 1 553 ? 15.419 7.934 -3.606 1.00 69.25 553 GLN A O 1
ATOM 4568 N N . SER A 1 554 ? 15.402 5.788 -2.935 1.00 73.06 554 SER A N 1
ATOM 4569 C CA . SER A 1 554 ? 16.186 5.292 -4.060 1.00 73.06 554 SER A CA 1
ATOM 4570 C C . SER A 1 554 ? 15.259 4.992 -5.232 1.00 73.06 554 SER A C 1
ATOM 4572 O O . SER A 1 554 ? 14.246 4.318 -5.073 1.00 73.06 554 SER A O 1
ATOM 4574 N N . VAL A 1 555 ? 15.591 5.495 -6.414 1.00 71.06 555 VAL A N 1
ATOM 4575 C CA . VAL A 1 555 ? 14.823 5.286 -7.634 1.00 71.06 555 VAL A CA 1
ATOM 4576 C C . VAL A 1 555 ? 15.719 4.745 -8.731 1.00 71.06 555 VAL A C 1
ATOM 4578 O O . VAL A 1 555 ? 16.776 5.307 -9.017 1.00 71.06 555 VAL A O 1
ATOM 4581 N N . THR A 1 556 ? 15.260 3.672 -9.369 1.00 72.31 556 THR A N 1
ATOM 4582 C CA . THR A 1 556 ? 15.885 3.092 -10.557 1.00 72.31 556 THR A CA 1
ATOM 4583 C C . THR A 1 556 ? 14.941 3.200 -11.752 1.00 72.31 556 THR A C 1
ATOM 4585 O O . THR A 1 556 ? 13.788 2.778 -11.676 1.00 72.31 556 THR A O 1
ATOM 4588 N N . ILE A 1 557 ? 15.431 3.741 -12.868 1.00 71.62 557 ILE A N 1
ATOM 4589 C CA . ILE A 1 557 ? 14.720 3.837 -14.148 1.00 71.62 557 ILE A CA 1
ATOM 4590 C C . ILE A 1 557 ? 15.594 3.200 -15.222 1.00 71.62 557 ILE A C 1
ATOM 4592 O O . ILE A 1 557 ? 16.687 3.681 -15.509 1.00 71.62 557 ILE A O 1
ATOM 4596 N N . ASN A 1 558 ? 15.106 2.140 -15.848 1.00 72.31 558 ASN A N 1
ATOM 4597 C CA . ASN A 1 558 ? 15.750 1.557 -17.017 1.00 72.31 558 ASN A CA 1
ATOM 4598 C C . ASN A 1 558 ? 15.371 2.371 -18.257 1.00 72.31 558 ASN A C 1
ATOM 4600 O O . ASN A 1 558 ? 14.239 2.842 -18.371 1.00 72.31 558 ASN A O 1
ATOM 4604 N N . TYR A 1 559 ? 16.296 2.525 -19.199 1.00 71.38 559 TYR A N 1
ATOM 4605 C CA . TYR A 1 559 ? 16.034 3.252 -20.437 1.00 71.38 559 TYR A CA 1
ATOM 4606 C C . TYR A 1 559 ? 16.544 2.506 -21.670 1.00 71.38 559 TYR A C 1
ATOM 4608 O O . TYR A 1 559 ? 17.474 1.696 -21.608 1.00 71.38 559 TYR A O 1
ATOM 4616 N N . ILE A 1 560 ? 15.925 2.831 -22.800 1.00 73.75 560 ILE A N 1
ATOM 4617 C CA . ILE A 1 560 ? 16.277 2.412 -24.152 1.00 73.75 560 ILE A CA 1
ATOM 4618 C C . ILE A 1 560 ? 16.385 3.686 -24.989 1.00 73.75 560 ILE A C 1
ATOM 4620 O O . ILE A 1 560 ? 15.384 4.342 -25.263 1.00 73.75 560 ILE A O 1
ATOM 4624 N N . ALA A 1 561 ? 17.601 4.044 -25.376 1.00 74.88 561 ALA A N 1
ATOM 4625 C CA . ALA A 1 561 ? 17.880 5.150 -26.278 1.00 74.88 561 ALA A CA 1
ATOM 4626 C C . ALA A 1 561 ? 17.997 4.611 -27.707 1.00 74.88 561 ALA A C 1
ATOM 4628 O O . ALA A 1 561 ? 18.821 3.736 -27.976 1.00 74.88 561 ALA A O 1
ATOM 4629 N N . ILE A 1 562 ? 17.170 5.116 -28.615 1.00 76.62 562 ILE A N 1
ATOM 4630 C CA . ILE A 1 562 ? 17.213 4.793 -30.040 1.00 76.62 562 ILE A CA 1
ATOM 4631 C C . ILE A 1 562 ? 17.998 5.898 -30.728 1.00 76.62 562 ILE A C 1
ATOM 4633 O O . ILE A 1 562 ? 17.621 7.067 -30.664 1.00 76.62 562 ILE A O 1
ATOM 4637 N N . PHE A 1 563 ? 19.081 5.533 -31.395 1.00 78.69 563 PHE A N 1
ATOM 4638 C CA . PHE A 1 563 ? 19.901 6.434 -32.186 1.00 78.69 563 PHE A CA 1
ATOM 4639 C C . PHE A 1 563 ? 19.669 6.176 -33.666 1.00 78.69 563 PHE A C 1
ATOM 4641 O O . PHE A 1 563 ? 19.499 5.031 -34.071 1.00 78.69 563 PHE A O 1
ATOM 4648 N N . ASN A 1 564 ? 19.695 7.239 -34.460 1.00 84.00 564 ASN A N 1
ATOM 4649 C CA . ASN A 1 564 ? 19.735 7.169 -35.913 1.00 84.00 564 ASN A CA 1
ATOM 4650 C C . ASN A 1 564 ? 21.129 7.581 -36.397 1.00 84.00 564 ASN A C 1
ATOM 4652 O O . ASN A 1 564 ? 21.697 8.539 -35.867 1.00 84.00 564 ASN A O 1
ATOM 4656 N N . VAL A 1 565 ? 21.663 6.867 -37.383 1.00 84.88 565 VAL A N 1
ATOM 4657 C CA . VAL A 1 565 ? 22.937 7.152 -38.042 1.00 84.88 565 VAL A CA 1
ATOM 4658 C C . VAL A 1 565 ? 22.679 7.697 -39.440 1.00 84.88 565 VAL A C 1
ATOM 4660 O O . VAL A 1 565 ? 22.207 6.972 -40.305 1.00 84.88 565 VAL A O 1
ATOM 4663 N N . SER A 1 566 ? 23.064 8.936 -39.709 1.00 86.69 566 SER A N 1
ATOM 4664 C CA . SER A 1 566 ? 23.177 9.417 -41.084 1.00 86.69 566 SER A CA 1
ATOM 4665 C C . SER A 1 566 ? 24.603 9.251 -41.595 1.00 86.69 566 SER A C 1
ATOM 4667 O O . SER A 1 566 ? 25.570 9.278 -40.829 1.00 86.69 566 SER A O 1
ATOM 4669 N N . ALA A 1 567 ? 24.727 9.035 -42.900 1.00 89.81 567 ALA A N 1
ATOM 4670 C CA . ALA A 1 567 ? 26.002 8.959 -43.593 1.00 89.81 567 ALA A CA 1
ATOM 4671 C C . ALA A 1 567 ? 25.834 9.509 -45.005 1.00 89.81 567 ALA A C 1
ATOM 4673 O O . ALA A 1 567 ? 24.835 9.228 -45.672 1.00 89.81 567 ALA A O 1
ATOM 4674 N N . SER A 1 568 ? 26.836 10.245 -45.463 1.00 91.31 568 SER A N 1
ATOM 4675 C CA . SER A 1 568 ? 26.881 10.763 -46.820 1.00 91.31 568 SER A CA 1
ATOM 4676 C C . SER A 1 568 ? 27.498 9.744 -47.771 1.00 91.31 568 SER A C 1
ATOM 4678 O O . SER A 1 568 ? 28.435 9.036 -47.397 1.00 91.31 568 SER A O 1
ATOM 4680 N N . LEU A 1 569 ? 26.990 9.663 -49.002 1.00 93.75 569 LEU A N 1
ATOM 4681 C CA . LEU A 1 569 ? 27.491 8.770 -50.044 1.00 93.75 569 LEU A CA 1
ATOM 4682 C C . LEU A 1 569 ? 28.163 9.560 -51.165 1.00 93.75 569 LEU A C 1
ATOM 4684 O O . LEU A 1 569 ? 27.541 10.393 -51.818 1.00 93.75 569 LEU A O 1
ATOM 4688 N N . ARG A 1 570 ? 29.405 9.191 -51.471 1.00 92.44 570 ARG A N 1
ATOM 4689 C CA . ARG A 1 570 ? 30.080 9.562 -52.713 1.00 92.44 570 ARG A CA 1
ATOM 4690 C C . ARG A 1 570 ? 30.337 8.327 -53.560 1.00 92.44 570 ARG A C 1
ATOM 4692 O O . ARG A 1 570 ? 30.809 7.308 -53.054 1.00 92.44 570 ARG A O 1
ATOM 4699 N N . MET A 1 571 ? 30.039 8.428 -54.848 1.00 90.94 571 MET A N 1
ATOM 4700 C CA . MET A 1 571 ? 30.344 7.388 -55.825 1.00 90.94 571 MET A CA 1
ATOM 4701 C C . MET A 1 571 ? 31.399 7.879 -56.798 1.00 90.94 571 MET A C 1
ATOM 4703 O O . MET A 1 571 ? 31.291 8.988 -57.315 1.00 90.94 571 MET A O 1
ATOM 4707 N N . GLU A 1 572 ? 32.385 7.032 -57.067 1.00 89.19 572 GLU A N 1
ATOM 4708 C CA . GLU A 1 572 ? 33.467 7.303 -58.007 1.00 89.19 572 GLU A CA 1
ATOM 4709 C C . GLU A 1 572 ? 33.606 6.136 -58.980 1.00 89.19 572 GLU A C 1
ATOM 4711 O O . GLU A 1 572 ? 33.462 4.979 -58.591 1.00 89.19 572 GLU A O 1
ATOM 4716 N N . GLY A 1 573 ? 33.893 6.396 -60.249 1.00 86.00 573 GLY A N 1
ATOM 4717 C CA . GLY A 1 573 ? 34.058 5.332 -61.236 1.00 86.00 573 GLY A CA 1
ATOM 4718 C C . GLY A 1 573 ? 34.041 5.851 -62.662 1.00 86.00 573 GLY A C 1
ATOM 4719 O O . GLY A 1 573 ? 34.132 7.047 -62.896 1.00 86.00 573 GLY A O 1
ATOM 4720 N N . VAL A 1 574 ? 33.977 4.947 -63.630 1.00 85.38 574 VAL A N 1
ATOM 4721 C CA . VAL A 1 574 ? 33.872 5.309 -65.048 1.00 85.38 574 VAL A CA 1
ATOM 4722 C C . VAL A 1 574 ? 32.423 5.153 -65.477 1.00 85.38 574 VAL A C 1
ATOM 4724 O O . VAL A 1 574 ? 31.816 4.134 -65.169 1.00 85.38 574 VAL A O 1
ATOM 4727 N N . LEU A 1 575 ? 31.871 6.132 -66.188 1.00 84.38 575 LEU A N 1
ATOM 4728 C CA . LEU A 1 575 ? 30.529 6.015 -66.758 1.00 84.38 575 LEU A CA 1
ATOM 4729 C C . LEU A 1 575 ? 30.546 5.181 -68.050 1.00 84.38 575 LEU A C 1
ATOM 4731 O O . LEU A 1 575 ? 31.513 5.220 -68.819 1.00 84.38 575 LEU A O 1
ATOM 4735 N N . LEU A 1 576 ? 29.480 4.413 -68.280 1.00 78.75 576 LEU A N 1
ATOM 4736 C CA . LEU A 1 576 ? 29.279 3.631 -69.498 1.00 78.75 576 LEU A CA 1
ATOM 4737 C C . LEU A 1 576 ? 29.057 4.535 -70.718 1.00 78.75 576 LEU A C 1
ATOM 4739 O O . LEU A 1 576 ? 28.597 5.674 -70.619 1.00 78.75 576 LEU A O 1
ATOM 4743 N N . TRP A 1 577 ? 29.396 4.006 -71.892 1.00 74.12 577 TRP A N 1
ATOM 4744 C CA . TRP A 1 577 ? 29.237 4.703 -73.167 1.00 74.12 577 TRP A CA 1
ATOM 4745 C C . TRP A 1 577 ? 27.779 4.623 -73.625 1.00 74.12 577 TRP A C 1
ATOM 4747 O O . TRP A 1 577 ? 27.308 3.545 -73.981 1.00 74.12 577 TRP A O 1
ATOM 4757 N N . GLY A 1 578 ? 27.074 5.757 -73.640 1.00 59.94 578 GLY A N 1
ATOM 4758 C CA . GLY A 1 578 ? 25.632 5.797 -73.912 1.00 59.94 578 GLY A CA 1
ATOM 4759 C C . GLY A 1 578 ? 25.198 5.485 -75.354 1.00 59.94 578 GLY A C 1
ATOM 4760 O O . GLY A 1 578 ? 24.040 5.138 -75.557 1.00 59.94 578 GLY A O 1
ATOM 4761 N N . ALA A 1 579 ? 26.097 5.546 -76.347 1.00 54.34 579 ALA A N 1
ATOM 4762 C CA . ALA A 1 579 ? 25.728 5.423 -77.766 1.00 54.34 579 ALA A CA 1
ATOM 4763 C C . ALA A 1 579 ? 25.779 3.990 -78.350 1.00 54.34 579 ALA A C 1
ATOM 4765 O O . ALA A 1 579 ? 25.100 3.720 -79.337 1.00 54.34 579 ALA A O 1
ATOM 4766 N N . GLU A 1 580 ? 26.557 3.066 -77.766 1.00 50.91 580 GLU A N 1
ATOM 4767 C CA . GLU A 1 580 ? 26.787 1.716 -78.337 1.00 50.91 580 GLU A CA 1
ATOM 4768 C C . GLU A 1 580 ? 26.695 0.563 -77.319 1.00 50.91 580 GLU A C 1
ATOM 4770 O O . GLU A 1 580 ? 26.864 -0.604 -77.675 1.00 50.91 580 GLU A O 1
ATOM 4775 N N . SER A 1 581 ? 26.422 0.859 -76.047 1.00 54.81 581 SER A N 1
ATOM 4776 C CA . SER A 1 581 ? 26.259 -0.163 -75.014 1.00 54.81 581 SER A CA 1
ATOM 4777 C C . SER A 1 581 ? 24.791 -0.607 -74.911 1.00 54.81 581 SER A C 1
ATOM 4779 O O . SER A 1 581 ? 23.903 0.247 -74.915 1.00 54.81 581 SER A O 1
ATOM 4781 N N . PRO A 1 582 ? 24.491 -1.916 -74.764 1.00 57.19 582 PRO A N 1
ATOM 4782 C CA . PRO A 1 582 ? 23.149 -2.369 -74.379 1.00 57.19 582 PRO A CA 1
ATOM 4783 C C . PRO A 1 582 ? 22.727 -1.843 -72.992 1.00 57.19 582 PRO A C 1
ATOM 4785 O O . PRO A 1 582 ? 21.538 -1.813 -72.683 1.00 57.19 582 PRO A O 1
ATOM 4788 N N . GLU A 1 583 ? 23.689 -1.405 -72.176 1.00 64.94 583 GLU A N 1
ATOM 4789 C CA . GLU A 1 583 ? 23.492 -0.748 -70.882 1.00 64.94 583 GLU A CA 1
ATOM 4790 C C . GLU A 1 583 ? 23.585 0.780 -71.057 1.00 64.94 583 GLU A C 1
ATOM 4792 O O . GLU A 1 583 ? 24.625 1.295 -71.477 1.00 64.94 583 GLU A O 1
ATOM 4797 N N . LYS A 1 584 ? 22.499 1.504 -70.752 1.00 73.75 584 LYS A N 1
ATOM 4798 C CA . LYS A 1 584 ? 22.409 2.966 -70.909 1.00 73.75 584 LYS A CA 1
ATOM 4799 C C . LYS A 1 584 ? 23.128 3.719 -69.785 1.00 73.75 584 LYS A C 1
ATOM 4801 O O . LYS A 1 584 ? 23.172 3.269 -68.645 1.00 73.75 584 LYS A O 1
ATOM 4806 N N . ASN A 1 585 ? 23.621 4.914 -70.107 1.00 82.88 585 ASN A N 1
ATOM 4807 C CA . ASN A 1 585 ? 24.089 5.905 -69.138 1.00 82.88 585 ASN A CA 1
ATOM 4808 C C . ASN A 1 585 ? 23.010 6.984 -68.957 1.00 82.88 585 ASN A C 1
ATOM 4810 O O . ASN A 1 585 ? 22.562 7.573 -69.942 1.00 82.88 585 ASN A O 1
ATOM 4814 N N . TYR A 1 586 ? 22.597 7.242 -67.713 1.00 87.75 586 TYR A N 1
ATOM 4815 C CA . TYR A 1 586 ? 21.525 8.196 -67.396 1.00 87.75 586 TYR A CA 1
ATOM 4816 C C . TYR A 1 586 ? 22.035 9.559 -66.917 1.00 87.75 586 TYR A C 1
ATOM 4818 O O . TYR A 1 586 ? 21.253 10.361 -66.411 1.00 87.75 586 TYR A O 1
ATOM 4826 N N . HIS A 1 587 ? 23.332 9.837 -67.039 1.00 88.06 587 HIS A N 1
ATOM 4827 C CA . HIS A 1 587 ? 23.879 11.152 -66.726 1.00 88.06 587 HIS A CA 1
ATOM 4828 C C . HIS A 1 587 ? 23.576 12.142 -67.860 1.00 88.06 587 HIS A C 1
ATOM 4830 O O . HIS A 1 587 ? 23.905 11.864 -69.013 1.00 88.06 587 HIS A O 1
ATOM 4836 N N . GLN A 1 588 ? 23.023 13.313 -67.530 1.00 85.94 588 GLN A N 1
ATOM 4837 C CA . GLN A 1 588 ? 22.599 14.343 -68.493 1.00 85.94 588 GLN A CA 1
ATOM 4838 C C . GLN A 1 588 ? 23.699 14.724 -69.498 1.00 85.94 588 GLN A C 1
ATOM 4840 O O . GLN A 1 588 ? 23.463 14.720 -70.700 1.00 85.94 588 GLN A O 1
ATOM 4845 N N . ASP A 1 589 ? 24.921 14.962 -69.016 1.00 82.88 589 ASP A N 1
ATOM 4846 C CA . ASP A 1 589 ? 26.035 15.405 -69.871 1.00 82.88 589 ASP A CA 1
ATOM 4847 C C . ASP A 1 589 ? 26.757 14.294 -70.662 1.00 82.88 589 ASP A C 1
ATOM 4849 O O . ASP A 1 589 ? 27.628 14.591 -71.479 1.00 82.88 589 ASP A O 1
ATOM 4853 N N . PHE A 1 590 ? 26.459 13.009 -70.421 1.00 78.00 590 PHE A N 1
ATOM 4854 C CA . PHE A 1 590 ? 27.255 11.888 -70.958 1.00 78.00 590 PHE A CA 1
ATOM 4855 C C . PHE A 1 590 ? 26.427 10.851 -71.737 1.00 78.00 590 PHE A C 1
ATOM 4857 O O . PHE A 1 590 ? 26.859 9.707 -71.904 1.00 78.00 590 PHE A O 1
ATOM 4864 N N . GLN A 1 591 ? 25.255 11.246 -72.245 1.00 71.38 591 GLN A N 1
ATOM 4865 C CA . GLN A 1 591 ? 24.365 10.356 -73.000 1.00 71.38 591 GLN A CA 1
ATOM 4866 C C . GLN A 1 591 ? 24.879 10.015 -74.410 1.00 71.38 591 GLN A C 1
ATOM 4868 O O . GLN A 1 591 ? 24.749 8.876 -74.851 1.00 71.38 591 GLN A O 1
ATOM 4873 N N . GLU A 1 592 ? 25.481 10.974 -75.120 1.00 61.06 592 GLU A N 1
ATOM 4874 C CA . GLU A 1 592 ? 25.687 10.894 -76.582 1.00 61.06 592 GLU A CA 1
ATOM 4875 C C . GLU A 1 592 ? 27.085 10.420 -77.026 1.00 61.06 592 GLU A C 1
ATOM 4877 O O . GLU A 1 592 ? 27.422 10.458 -78.207 1.00 61.06 592 GLU A O 1
ATOM 4882 N N . GLY A 1 593 ? 27.897 9.902 -76.103 1.00 53.00 593 GLY A N 1
ATOM 4883 C CA . GLY A 1 593 ? 29.231 9.387 -76.412 1.00 53.00 593 GLY A CA 1
ATOM 4884 C C . GLY A 1 593 ? 30.341 10.398 -76.119 1.00 53.00 593 GLY A C 1
ATOM 4885 O O . GLY A 1 593 ? 30.431 11.482 -76.683 1.00 53.00 593 GLY A O 1
ATOM 4886 N N . GLY A 1 594 ? 31.222 9.998 -75.209 1.00 53.25 594 GLY A N 1
ATOM 4887 C CA . GLY A 1 594 ? 32.386 10.738 -74.742 1.00 53.25 594 GLY A CA 1
ATOM 4888 C C . GLY A 1 594 ? 33.207 9.805 -73.858 1.00 53.25 594 GLY A C 1
ATOM 4889 O O . GLY A 1 594 ? 32.664 8.858 -73.292 1.00 53.25 594 GLY A O 1
ATOM 4890 N N . THR A 1 595 ? 34.525 9.997 -73.818 1.00 50.94 595 THR A N 1
ATOM 4891 C CA . THR A 1 595 ? 35.502 9.059 -73.240 1.00 50.94 595 THR A CA 1
ATOM 4892 C C . THR A 1 595 ? 35.110 8.545 -71.857 1.00 50.94 595 THR A C 1
ATOM 4894 O O . THR A 1 595 ? 34.492 9.272 -71.089 1.00 50.94 595 THR A O 1
ATOM 4897 N N . GLY A 1 596 ? 35.525 7.305 -71.541 1.00 59.91 596 GLY A N 1
ATOM 4898 C CA . GLY A 1 596 ? 35.393 6.644 -70.233 1.00 59.91 596 GLY A CA 1
ATOM 4899 C C . GLY A 1 596 ? 36.105 7.406 -69.111 1.00 59.91 596 GLY A C 1
ATOM 4900 O O . GLY A 1 596 ? 37.119 6.956 -68.571 1.00 59.91 596 GLY A O 1
ATOM 4901 N N . ASN A 1 597 ? 35.575 8.587 -68.822 1.00 68.81 597 ASN A N 1
ATOM 4902 C CA . ASN A 1 597 ? 36.078 9.569 -67.898 1.00 68.81 597 ASN A CA 1
ATOM 4903 C C . ASN A 1 597 ? 35.751 9.084 -66.502 1.00 68.81 597 ASN A C 1
ATOM 4905 O O . ASN A 1 597 ? 34.649 8.610 -66.217 1.00 68.81 597 ASN A O 1
ATOM 4909 N N . HIS A 1 598 ? 36.753 9.187 -65.643 1.00 77.88 598 HIS A N 1
ATOM 4910 C CA . HIS A 1 598 ? 36.538 8.992 -64.231 1.00 77.88 598 HIS A CA 1
ATOM 4911 C C . HIS A 1 598 ? 35.655 10.133 -63.722 1.00 77.88 598 HIS A C 1
ATOM 4913 O O . HIS A 1 598 ? 35.947 11.304 -63.962 1.00 77.88 598 HIS A O 1
ATOM 4919 N N . TRP A 1 599 ? 34.573 9.773 -63.056 1.00 83.00 599 TRP A N 1
ATOM 4920 C CA . TRP A 1 599 ? 33.558 10.667 -62.541 1.00 83.00 599 TRP A CA 1
ATOM 4921 C C . TRP A 1 599 ? 33.388 10.410 -61.048 1.00 83.00 599 TRP A C 1
ATOM 4923 O O . TRP A 1 599 ? 33.499 9.269 -60.598 1.00 83.00 599 TRP A O 1
ATOM 4933 N N . SER A 1 600 ? 33.145 11.476 -60.292 1.00 88.19 600 SER A N 1
ATOM 4934 C CA . SER A 1 600 ? 32.910 11.446 -58.851 1.00 88.19 600 SER A CA 1
ATOM 4935 C C . SER A 1 600 ? 31.715 12.337 -58.546 1.00 88.19 600 SER A C 1
ATOM 4937 O O . SER A 1 600 ? 31.646 13.465 -59.040 1.00 88.19 600 SER A O 1
ATOM 4939 N N . HIS A 1 601 ? 30.771 11.836 -57.755 1.00 90.69 601 HIS A N 1
ATOM 4940 C CA . HIS A 1 601 ? 29.591 12.591 -57.356 1.00 90.69 601 HIS A CA 1
ATOM 4941 C C . HIS A 1 601 ? 29.183 12.306 -55.936 1.00 90.69 601 HIS A C 1
ATOM 4943 O O . HIS A 1 601 ? 29.229 11.172 -55.453 1.00 90.69 601 HIS A O 1
ATOM 4949 N N . ASP A 1 602 ? 28.750 13.382 -55.305 1.00 92.19 602 ASP A N 1
ATOM 4950 C CA . ASP A 1 602 ? 28.362 13.423 -53.922 1.00 92.19 602 ASP A CA 1
ATOM 4951 C C . ASP A 1 602 ? 26.846 13.515 -53.822 1.00 92.19 602 ASP A C 1
ATOM 4953 O O . ASP A 1 602 ? 26.251 14.528 -54.183 1.00 92.19 602 ASP A O 1
ATOM 4957 N N . PHE A 1 603 ? 26.232 12.442 -53.339 1.00 90.62 603 PHE A N 1
ATOM 4958 C CA . PHE A 1 603 ? 24.793 12.392 -53.134 1.00 90.62 603 PHE A CA 1
ATOM 4959 C C . PHE A 1 603 ? 24.367 13.089 -51.838 1.00 90.62 603 PHE A C 1
ATOM 4961 O O . PHE A 1 603 ? 23.172 13.301 -51.640 1.00 90.62 603 PHE A O 1
ATOM 4968 N N . GLY A 1 604 ? 25.306 13.435 -50.947 1.00 90.31 604 GLY A N 1
ATOM 4969 C CA . GLY A 1 604 ? 24.966 13.813 -49.577 1.00 90.31 604 GLY A CA 1
ATOM 4970 C C . GLY A 1 604 ? 24.379 12.624 -48.813 1.00 90.31 604 GLY A C 1
ATOM 4971 O O . GLY A 1 604 ? 24.798 11.487 -49.040 1.00 90.31 604 GLY A O 1
ATOM 4972 N N . ASP A 1 605 ? 23.431 12.876 -47.905 1.00 89.81 605 ASP A N 1
ATOM 4973 C CA . ASP A 1 605 ? 22.835 11.841 -47.051 1.00 89.81 605 ASP A CA 1
ATOM 4974 C C . ASP A 1 605 ? 22.203 10.718 -47.889 1.00 89.81 605 ASP A C 1
ATOM 4976 O O . ASP A 1 605 ? 21.321 10.937 -48.724 1.00 89.81 605 ASP A O 1
ATOM 4980 N N . ILE A 1 606 ? 22.644 9.484 -47.639 1.00 89.75 606 ILE A N 1
ATOM 4981 C CA . ILE A 1 606 ? 22.197 8.294 -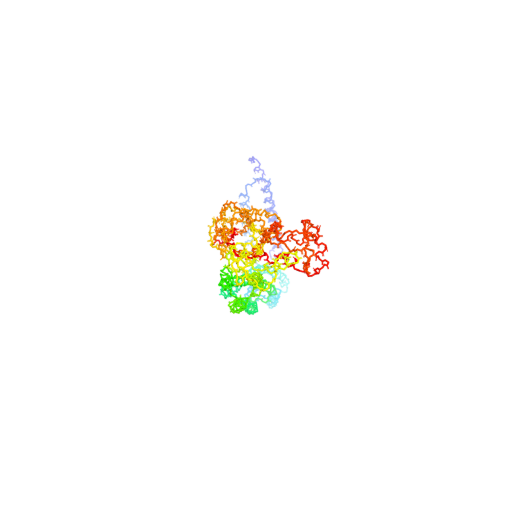48.364 1.00 89.75 606 ILE A CA 1
ATOM 4982 C C . ILE A 1 606 ? 20.676 8.090 -48.323 1.00 89.75 606 ILE A C 1
ATOM 4984 O O . ILE A 1 606 ? 20.099 7.529 -49.257 1.00 89.75 606 ILE A O 1
ATOM 4988 N N . THR A 1 607 ? 20.015 8.548 -47.260 1.00 88.00 607 THR A N 1
ATOM 4989 C CA . THR A 1 607 ? 18.566 8.399 -47.087 1.00 88.00 607 THR A CA 1
ATOM 4990 C C . THR A 1 607 ? 17.761 9.373 -47.955 1.00 88.00 607 THR A C 1
ATOM 4992 O O . THR A 1 607 ? 16.599 9.097 -48.264 1.00 88.00 607 THR A O 1
ATOM 4995 N N . GLU A 1 608 ? 18.381 10.460 -48.427 1.00 90.56 608 GLU A N 1
ATOM 4996 C CA . GLU A 1 608 ? 17.749 11.476 -49.277 1.00 90.56 608 GLU A CA 1
ATOM 4997 C C . GLU A 1 608 ? 17.759 11.105 -50.767 1.00 90.56 608 GLU A C 1
ATOM 4999 O O . GLU A 1 608 ? 16.990 11.669 -51.544 1.00 90.56 608 GLU A O 1
ATOM 5004 N N . ILE A 1 609 ? 18.572 10.129 -51.189 1.00 91.12 609 ILE A N 1
ATOM 5005 C CA . ILE A 1 609 ? 18.735 9.749 -52.607 1.00 91.12 609 ILE A CA 1
ATOM 5006 C C . ILE A 1 609 ? 17.402 9.337 -53.244 1.00 91.12 609 ILE A C 1
ATOM 5008 O O . ILE A 1 609 ? 17.111 9.683 -54.389 1.00 91.12 609 ILE A O 1
ATOM 5012 N N . TYR A 1 610 ? 16.545 8.643 -52.492 1.00 92.12 610 TYR A N 1
ATOM 5013 C CA . TYR A 1 610 ? 15.200 8.308 -52.957 1.00 92.12 610 TYR A CA 1
ATOM 5014 C C . TYR A 1 610 ? 14.385 9.566 -53.290 1.00 92.12 610 TYR A C 1
ATOM 5016 O O . TYR A 1 610 ? 13.686 9.607 -54.300 1.00 92.12 610 TYR A O 1
ATOM 5024 N N . ASP A 1 611 ? 14.479 10.607 -52.463 1.00 91.94 611 ASP A N 1
ATOM 5025 C CA . ASP A 1 611 ? 13.753 11.857 -52.684 1.00 91.94 611 ASP A CA 1
ATOM 5026 C C . ASP A 1 611 ? 14.361 12.651 -53.850 1.00 91.94 611 ASP A C 1
ATOM 5028 O O . ASP A 1 611 ? 13.613 13.248 -54.626 1.00 91.94 611 ASP A O 1
ATOM 5032 N N . GLN A 1 612 ? 15.683 12.579 -54.053 1.00 91.44 612 GLN A N 1
ATOM 5033 C CA . GLN A 1 612 ? 16.350 13.121 -55.245 1.00 91.44 612 GLN A CA 1
ATOM 5034 C C . GLN A 1 612 ? 15.835 12.453 -56.532 1.00 91.44 612 GLN A C 1
ATOM 5036 O O . GLN A 1 612 ? 15.504 13.154 -57.491 1.00 91.44 612 GLN A O 1
ATOM 5041 N N . MET A 1 613 ? 15.665 11.124 -56.525 1.00 92.69 613 MET A N 1
ATOM 5042 C CA . MET A 1 613 ? 15.067 10.370 -57.635 1.00 92.69 613 MET A CA 1
ATOM 5043 C C . MET A 1 613 ? 13.602 10.758 -57.884 1.00 92.69 613 MET A C 1
ATOM 5045 O O . MET A 1 613 ? 13.159 10.866 -59.032 1.00 92.69 613 MET A O 1
ATOM 5049 N N . MET A 1 614 ? 12.816 10.951 -56.823 1.00 90.50 614 MET A N 1
ATOM 5050 C CA . MET A 1 614 ? 11.410 11.358 -56.946 1.00 90.50 614 MET A CA 1
ATOM 5051 C C . MET A 1 614 ? 11.256 12.787 -57.472 1.00 90.50 614 MET A C 1
ATOM 5053 O O . MET A 1 614 ? 10.276 13.078 -58.149 1.00 90.50 614 MET A O 1
ATOM 5057 N N . GLN A 1 615 ? 12.221 13.659 -57.181 1.00 92.12 615 GLN A N 1
ATOM 5058 C CA . GLN A 1 615 ? 12.268 15.044 -57.653 1.00 92.12 615 GLN A CA 1
ATOM 5059 C C . GLN A 1 615 ? 12.971 15.196 -59.010 1.00 92.12 615 GLN A C 1
ATOM 5061 O O . GLN A 1 615 ? 13.098 16.319 -59.487 1.00 92.12 615 GLN A O 1
ATOM 5066 N N . ASN A 1 616 ? 13.434 14.093 -59.611 1.00 89.75 616 ASN A N 1
ATOM 5067 C CA . ASN A 1 616 ? 14.211 14.078 -60.850 1.00 89.75 616 ASN A CA 1
ATOM 5068 C C . ASN A 1 616 ? 15.394 15.070 -60.820 1.00 89.75 616 ASN A C 1
ATOM 5070 O O . ASN A 1 616 ? 15.589 15.850 -61.750 1.00 89.75 616 ASN A O 1
ATOM 5074 N N . ARG A 1 617 ? 16.153 15.083 -59.712 1.00 89.94 617 ARG A N 1
ATOM 5075 C CA . ARG A 1 617 ? 17.279 16.013 -59.539 1.00 89.94 617 ARG A CA 1
ATOM 5076 C C . ARG A 1 617 ? 18.453 15.679 -60.457 1.00 89.94 617 ARG A C 1
ATOM 5078 O O . ARG A 1 617 ? 18.886 14.530 -60.522 1.00 89.94 617 ARG A O 1
ATOM 5085 N N . GLU A 1 618 ? 19.019 16.720 -61.058 1.00 87.75 618 GLU A N 1
ATOM 5086 C CA . GLU A 1 618 ? 20.295 16.675 -61.779 1.00 87.75 618 GLU A CA 1
ATOM 5087 C C . GLU A 1 618 ? 21.422 16.107 -60.887 1.00 87.75 618 GLU A C 1
ATOM 5089 O O . GLU A 1 618 ? 21.374 16.274 -59.662 1.00 87.75 618 GLU A O 1
ATOM 5094 N N . PRO A 1 619 ? 22.446 15.439 -61.454 1.00 89.75 619 PRO A N 1
ATOM 5095 C CA . PRO A 1 619 ? 22.742 15.309 -62.887 1.00 89.75 619 PRO A CA 1
ATOM 5096 C C . PRO A 1 619 ? 22.139 14.061 -63.554 1.00 89.75 619 PRO A C 1
ATOM 5098 O O . PRO A 1 619 ? 22.408 13.791 -64.725 1.00 89.75 619 PRO A O 1
ATOM 5101 N N . TRP A 1 620 ? 21.354 13.267 -62.823 1.00 89.12 620 TRP A N 1
ATOM 5102 C CA . TRP A 1 620 ? 20.793 12.018 -63.334 1.00 89.12 620 TRP A CA 1
ATOM 5103 C C . TRP A 1 620 ? 19.386 12.215 -63.892 1.00 89.12 620 TRP A C 1
ATOM 5105 O O . TRP A 1 620 ? 18.526 12.843 -63.278 1.00 89.12 620 TRP A O 1
ATOM 5115 N N . LEU A 1 621 ? 19.121 11.591 -65.033 1.00 91.06 621 LEU A N 1
ATOM 5116 C CA . LEU A 1 621 ? 17.792 11.489 -65.624 1.00 91.06 621 LEU A CA 1
ATOM 5117 C C . LEU A 1 621 ? 16.998 10.372 -64.947 1.00 91.06 621 LEU A C 1
ATOM 5119 O O . LEU A 1 621 ? 16.746 9.310 -65.522 1.00 91.06 621 LEU A O 1
ATOM 5123 N N . TRP A 1 622 ? 16.618 10.602 -63.692 1.00 92.38 622 TRP A N 1
ATOM 5124 C CA . TRP A 1 622 ? 15.936 9.616 -62.860 1.00 92.38 622 TRP A CA 1
ATOM 5125 C C . TRP A 1 622 ? 14.626 9.118 -63.461 1.00 92.38 622 TRP A C 1
ATOM 5127 O O . TRP A 1 622 ? 14.312 7.941 -63.317 1.00 92.38 622 TRP A O 1
ATOM 5137 N N . ASP A 1 623 ? 13.853 9.973 -64.130 1.00 92.62 623 ASP A N 1
ATOM 5138 C CA . ASP A 1 623 ? 12.595 9.563 -64.764 1.00 92.62 623 ASP A CA 1
ATOM 5139 C C . ASP A 1 623 ? 12.811 8.571 -65.912 1.00 92.62 623 ASP A C 1
ATOM 5141 O O . ASP A 1 623 ? 12.068 7.594 -66.037 1.00 92.62 623 ASP A O 1
ATOM 5145 N N . GLU A 1 624 ? 13.862 8.766 -66.708 1.00 89.81 624 GLU A N 1
ATOM 5146 C CA . GLU A 1 624 ? 14.245 7.819 -67.756 1.00 89.81 624 GLU A CA 1
ATOM 5147 C C . GLU A 1 624 ? 14.828 6.538 -67.162 1.00 89.81 624 GLU A C 1
ATOM 5149 O O . GLU A 1 624 ? 14.452 5.441 -67.574 1.00 89.81 624 GLU A O 1
ATOM 5154 N N . CYS A 1 625 ? 15.674 6.673 -66.139 1.00 89.75 625 CYS A N 1
ATOM 5155 C CA . CYS A 1 625 ? 16.284 5.548 -65.442 1.00 89.75 625 CYS A CA 1
ATOM 5156 C C . CYS A 1 625 ? 15.230 4.651 -64.777 1.00 89.75 625 CYS A C 1
ATOM 5158 O O . CYS A 1 625 ? 15.275 3.437 -64.949 1.00 89.75 625 CYS A O 1
ATOM 5160 N N . LYS A 1 626 ? 14.231 5.230 -64.093 1.00 92.06 626 LYS A N 1
ATOM 5161 C CA . LYS A 1 626 ? 13.100 4.504 -63.480 1.00 92.06 626 LYS A CA 1
ATOM 5162 C C . LYS A 1 626 ? 12.236 3.788 -64.513 1.00 92.06 626 LYS A C 1
ATOM 5164 O O . LYS A 1 626 ? 11.763 2.686 -64.251 1.00 92.06 626 LYS A O 1
ATOM 5169 N N . ARG A 1 627 ? 11.978 4.435 -65.654 1.00 90.25 627 ARG A N 1
ATOM 5170 C CA . ARG A 1 627 ? 11.161 3.860 -66.731 1.00 90.25 627 ARG A CA 1
ATOM 5171 C C . ARG A 1 627 ? 11.826 2.616 -67.313 1.00 90.25 627 ARG A C 1
ATOM 5173 O O . ARG A 1 627 ? 11.144 1.628 -67.565 1.00 90.25 627 ARG A O 1
ATOM 5180 N N . ASP A 1 628 ? 13.136 2.682 -67.503 1.00 89.25 628 ASP A N 1
ATOM 5181 C CA . ASP A 1 628 ? 13.917 1.602 -68.092 1.00 89.25 628 ASP A CA 1
ATOM 5182 C C . ASP A 1 628 ? 14.320 0.531 -67.054 1.00 89.25 628 ASP A C 1
ATOM 5184 O O . ASP A 1 628 ? 14.484 -0.631 -67.415 1.00 89.25 628 ASP A O 1
ATOM 5188 N N . ASN A 1 629 ? 14.417 0.896 -65.766 1.00 89.44 629 ASN A N 1
ATOM 5189 C CA . ASN A 1 629 ? 14.780 0.018 -64.645 1.00 89.44 629 ASN A CA 1
ATOM 5190 C C . ASN A 1 629 ? 13.726 0.097 -63.517 1.00 89.44 629 ASN A C 1
ATOM 5192 O O . ASN A 1 629 ? 13.936 0.786 -62.508 1.00 89.44 629 ASN A O 1
ATOM 5196 N N . PRO A 1 630 ? 12.581 -0.600 -63.640 1.00 90.19 630 PRO A N 1
ATOM 5197 C CA . PRO A 1 630 ? 11.491 -0.506 -62.667 1.00 90.19 630 PRO A CA 1
ATOM 5198 C C . PRO A 1 630 ? 11.881 -0.897 -61.230 1.00 90.19 630 PRO A C 1
ATOM 5200 O O . PRO A 1 630 ? 11.310 -0.366 -60.272 1.00 90.19 630 PRO A O 1
ATOM 5203 N N . GLU A 1 631 ? 12.868 -1.785 -61.038 1.00 90.12 631 GLU A N 1
ATOM 5204 C CA . GLU A 1 631 ? 13.359 -2.163 -59.705 1.00 90.12 631 GLU A CA 1
ATOM 5205 C C . GLU A 1 631 ? 14.071 -1.037 -58.939 1.00 90.12 631 GLU A C 1
ATOM 5207 O O . GLU A 1 631 ? 14.190 -1.133 -57.712 1.00 90.12 631 GLU A O 1
ATOM 5212 N N . LEU A 1 632 ? 14.497 0.041 -59.610 1.00 90.75 632 LEU A N 1
ATOM 5213 C CA . LEU A 1 632 ? 15.255 1.134 -58.993 1.00 90.75 632 LEU A CA 1
ATOM 5214 C C . LEU A 1 632 ? 14.505 1.758 -57.809 1.00 90.75 632 LEU A C 1
ATOM 5216 O O . LEU A 1 632 ? 15.098 2.031 -56.766 1.00 90.75 632 LEU A O 1
ATOM 5220 N N . THR A 1 633 ? 13.179 1.884 -57.917 1.00 92.19 633 THR A N 1
ATOM 5221 C CA . THR A 1 633 ? 12.332 2.395 -56.825 1.00 92.19 633 THR A CA 1
ATOM 5222 C C . THR A 1 633 ? 12.415 1.501 -55.583 1.00 92.19 633 THR A C 1
ATOM 5224 O O . THR A 1 633 ? 12.500 1.997 -54.461 1.00 92.19 633 THR A O 1
ATOM 5227 N N . SER A 1 634 ? 12.433 0.176 -55.764 1.00 93.19 634 SER A N 1
ATOM 5228 C CA . SER A 1 634 ? 12.572 -0.778 -54.657 1.00 93.19 634 SER A CA 1
ATOM 5229 C C . SER A 1 634 ? 13.981 -0.748 -54.059 1.00 93.19 634 SER A C 1
ATOM 5231 O O . SER A 1 634 ? 14.130 -0.779 -52.837 1.00 93.19 634 SER A O 1
ATOM 5233 N N . ILE A 1 635 ? 15.012 -0.642 -54.903 1.00 92.62 635 ILE A N 1
ATOM 5234 C CA . ILE A 1 635 ? 16.419 -0.563 -54.485 1.00 92.62 635 ILE A CA 1
ATOM 5235 C C . ILE A 1 635 ? 16.667 0.694 -53.644 1.00 92.62 635 ILE A C 1
ATOM 5237 O O . ILE A 1 635 ? 17.208 0.594 -52.544 1.00 92.62 635 ILE A O 1
ATOM 5241 N N . LEU A 1 636 ? 16.219 1.865 -54.100 1.00 92.12 636 LEU A N 1
ATOM 5242 C CA . LEU A 1 636 ? 16.353 3.100 -53.324 1.00 92.12 636 LEU A CA 1
ATOM 5243 C C . LEU A 1 636 ? 15.433 3.118 -52.102 1.00 92.12 636 LEU A C 1
ATOM 5245 O O . LEU A 1 636 ? 15.808 3.648 -51.060 1.00 92.12 636 LEU A O 1
ATOM 5249 N N . GLY A 1 637 ? 14.259 2.483 -52.177 1.00 91.44 637 GLY A N 1
ATOM 5250 C CA . GLY A 1 637 ? 13.386 2.302 -51.016 1.00 91.44 637 GLY A CA 1
ATOM 5251 C C . GLY A 1 637 ? 14.081 1.545 -49.879 1.00 91.44 637 GLY A C 1
ATOM 5252 O O . GLY A 1 637 ? 13.884 1.862 -48.709 1.00 91.44 637 GLY A O 1
ATOM 5253 N N . GLN A 1 638 ? 14.971 0.604 -50.211 1.00 90.88 638 GLN A N 1
ATOM 5254 C CA . GLN A 1 638 ? 15.813 -0.081 -49.232 1.00 90.88 638 GLN A CA 1
ATOM 5255 C C . GLN A 1 638 ? 16.905 0.806 -48.622 1.00 90.88 638 GLN A C 1
ATOM 5257 O O . GLN A 1 638 ? 17.372 0.469 -47.537 1.00 90.88 638 GLN A O 1
ATOM 5262 N N . LEU A 1 639 ? 17.355 1.863 -49.303 1.00 90.62 639 LEU A N 1
ATOM 5263 C CA . LEU A 1 639 ? 18.287 2.861 -48.756 1.00 90.62 639 LEU A CA 1
ATOM 5264 C C . LEU A 1 639 ? 17.565 3.931 -47.930 1.00 90.62 639 LEU A C 1
ATOM 5266 O O . LEU A 1 639 ? 18.153 4.509 -47.028 1.00 90.62 639 LEU A O 1
ATOM 5270 N N . LYS A 1 640 ? 16.277 4.162 -48.194 1.00 91.31 640 LYS A N 1
ATOM 5271 C CA . LYS A 1 640 ? 15.435 5.079 -47.416 1.00 91.31 640 LYS A CA 1
ATOM 5272 C C . LYS A 1 640 ? 14.956 4.492 -46.082 1.00 91.31 640 LYS A C 1
ATOM 5274 O O . LYS A 1 640 ? 14.518 5.246 -45.219 1.00 91.31 640 LYS A O 1
ATOM 5279 N N . ASP A 1 641 ? 14.988 3.168 -45.905 1.00 87.31 641 ASP A N 1
ATOM 5280 C CA . ASP A 1 641 ? 14.457 2.513 -44.701 1.00 87.31 641 ASP A CA 1
ATOM 5281 C C . ASP A 1 641 ? 15.218 2.950 -43.431 1.00 87.31 641 ASP A C 1
ATOM 5283 O O . ASP A 1 641 ? 16.358 2.518 -43.226 1.00 87.31 641 ASP A O 1
ATOM 5287 N N . PRO A 1 642 ? 14.595 3.741 -42.531 1.00 79.12 642 PRO A N 1
ATOM 5288 C CA . PRO A 1 642 ? 15.271 4.279 -41.354 1.00 79.12 642 PRO A CA 1
ATOM 5289 C C . PRO A 1 642 ? 15.741 3.177 -40.398 1.00 79.12 642 PRO A C 1
ATOM 5291 O O . PRO A 1 642 ? 16.731 3.356 -39.693 1.00 79.12 642 PRO A O 1
ATOM 5294 N N . LYS A 1 643 ? 15.111 1.993 -40.411 1.00 81.19 643 LYS A N 1
ATOM 5295 C CA . LYS A 1 643 ? 15.489 0.884 -39.522 1.00 81.19 643 LYS A CA 1
ATOM 5296 C C . LYS A 1 643 ? 16.882 0.327 -39.801 1.00 81.19 643 LYS A C 1
ATOM 5298 O O . LYS A 1 643 ? 17.463 -0.287 -38.912 1.00 81.19 643 LYS A O 1
ATOM 5303 N N . LYS A 1 644 ? 17.427 0.531 -41.004 1.00 83.06 644 LYS A N 1
ATOM 5304 C CA . LYS A 1 644 ? 18.802 0.121 -41.341 1.00 83.06 644 LYS A CA 1
ATOM 5305 C C . LYS A 1 644 ? 19.869 0.996 -40.697 1.00 83.06 644 LYS A C 1
ATOM 5307 O O . LYS A 1 644 ? 21.021 0.583 -40.612 1.00 83.06 644 LYS A O 1
ATOM 5312 N N . TYR A 1 645 ? 19.471 2.180 -40.255 1.00 85.06 645 TYR A N 1
ATOM 5313 C CA . TYR A 1 645 ? 20.333 3.206 -39.690 1.00 85.06 645 TYR A CA 1
ATOM 5314 C C . TYR A 1 645 ? 20.097 3.392 -38.189 1.00 85.06 645 TYR A C 1
ATOM 5316 O O . TYR A 1 645 ? 20.772 4.186 -37.537 1.00 85.06 645 TYR A O 1
ATOM 5324 N N . GLU A 1 646 ? 19.151 2.644 -37.621 1.00 83.69 646 GLU A N 1
ATOM 5325 C CA . GLU A 1 646 ? 18.810 2.707 -36.211 1.00 83.69 646 GLU A CA 1
ATOM 5326 C C . GLU A 1 646 ? 19.607 1.699 -35.387 1.00 83.69 646 GLU A C 1
ATOM 5328 O O . GLU A 1 646 ? 19.694 0.513 -35.709 1.00 83.69 646 GLU A O 1
ATOM 5333 N N . PHE A 1 647 ? 20.135 2.159 -34.256 1.00 76.75 647 PHE A N 1
ATOM 5334 C CA . PHE A 1 647 ? 20.683 1.282 -33.231 1.00 76.75 647 PHE A CA 1
ATOM 5335 C C . PHE A 1 647 ? 20.189 1.694 -31.851 1.00 76.75 647 PHE A C 1
ATOM 5337 O O . PHE A 1 647 ? 19.735 2.814 -31.625 1.00 76.75 647 PHE A O 1
ATOM 5344 N N . ILE A 1 648 ? 20.257 0.754 -30.918 1.00 75.25 648 ILE A N 1
ATOM 5345 C CA . ILE A 1 648 ? 19.689 0.912 -29.587 1.00 75.25 648 ILE A CA 1
ATOM 5346 C C . ILE A 1 648 ? 20.797 0.815 -28.546 1.00 75.25 648 ILE A C 1
ATOM 5348 O O . ILE A 1 648 ? 21.619 -0.099 -28.588 1.00 75.25 648 ILE A O 1
ATOM 5352 N N . VAL A 1 649 ? 20.768 1.731 -27.581 1.00 72.81 649 VAL A N 1
ATOM 5353 C CA . VAL A 1 649 ? 21.602 1.716 -26.381 1.00 72.81 649 VAL A CA 1
ATOM 5354 C C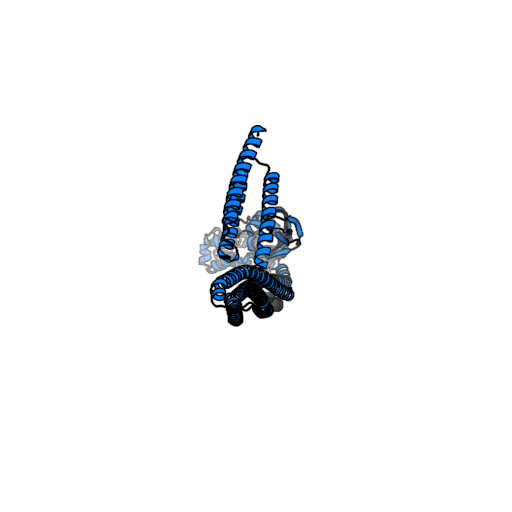 . VAL A 1 649 ? 20.697 1.584 -25.165 1.00 72.81 649 VAL A C 1
ATOM 5356 O O . VAL A 1 649 ? 19.843 2.432 -24.917 1.00 72.81 649 VAL A O 1
ATOM 5359 N N . SER A 1 650 ? 20.885 0.525 -24.386 1.00 72.25 650 SER A N 1
ATOM 5360 C CA . SER A 1 650 ? 20.200 0.357 -23.105 1.00 72.25 650 SER A CA 1
ATOM 5361 C C . SER A 1 650 ? 21.071 0.808 -21.939 1.00 72.25 650 SER A C 1
ATOM 5363 O O . SER A 1 650 ? 22.298 0.661 -21.961 1.00 72.25 650 SER A O 1
ATOM 5365 N N . GLY A 1 651 ? 20.438 1.273 -20.873 1.00 71.94 651 GLY A N 1
ATOM 5366 C CA . GLY A 1 651 ? 21.111 1.552 -19.613 1.00 71.94 651 GLY A CA 1
ATOM 5367 C C . GLY A 1 651 ? 20.117 1.770 -18.486 1.00 71.94 651 GLY A C 1
ATOM 5368 O O . GLY A 1 651 ? 18.933 1.442 -18.608 1.00 71.94 651 GLY A O 1
ATOM 5369 N N . LYS A 1 652 ? 20.606 2.322 -17.379 1.00 73.25 652 LYS A N 1
ATOM 5370 C CA . LYS A 1 652 ? 19.772 2.650 -16.226 1.00 73.25 652 LYS A CA 1
ATOM 5371 C C . LYS A 1 652 ? 20.204 3.950 -15.567 1.00 73.25 652 LYS A C 1
ATOM 5373 O O . LYS A 1 652 ? 21.379 4.306 -15.537 1.00 73.25 652 LYS A O 1
ATOM 5378 N N . PHE A 1 653 ? 19.227 4.641 -15.012 1.00 71.69 653 PHE A N 1
ATOM 5379 C CA . PHE A 1 653 ? 19.401 5.729 -14.071 1.00 71.69 653 PHE A CA 1
ATOM 5380 C C . PHE A 1 653 ? 19.135 5.176 -12.676 1.00 71.69 653 PHE A C 1
ATOM 5382 O O . PHE A 1 653 ? 18.074 4.612 -12.433 1.00 71.69 653 PHE A O 1
ATOM 5389 N N . ASN A 1 654 ? 20.089 5.334 -11.773 1.00 69.75 654 ASN A N 1
ATOM 5390 C CA . ASN A 1 654 ? 19.969 5.041 -10.354 1.00 69.75 654 ASN A CA 1
ATOM 5391 C C . ASN A 1 654 ? 20.101 6.349 -9.586 1.00 69.75 654 ASN A C 1
ATOM 5393 O O . ASN A 1 654 ? 20.956 7.164 -9.895 1.00 69.75 654 ASN A O 1
ATOM 5397 N N . GLY A 1 655 ? 19.315 6.580 -8.552 1.00 66.81 655 GLY A N 1
ATOM 5398 C CA . GLY A 1 655 ? 19.528 7.783 -7.765 1.00 66.81 655 GLY A CA 1
ATOM 5399 C C . GLY A 1 655 ? 18.783 7.803 -6.459 1.00 66.81 655 GLY A C 1
ATOM 5400 O O . GLY A 1 655 ? 17.830 7.059 -6.282 1.00 66.81 655 GLY A O 1
ATOM 5401 N N . VAL A 1 656 ? 19.211 8.663 -5.545 1.00 61.41 656 VAL A N 1
ATOM 5402 C CA . VAL A 1 656 ? 18.395 9.064 -4.398 1.00 61.41 656 VAL A CA 1
ATOM 5403 C C . VAL A 1 656 ? 17.654 10.322 -4.837 1.00 61.41 656 VAL A C 1
ATOM 5405 O O . VAL A 1 656 ? 18.309 11.309 -5.151 1.00 61.41 656 VAL A O 1
ATOM 5408 N N . ASN A 1 657 ? 16.324 10.295 -4.950 1.00 60.31 657 ASN A N 1
ATOM 5409 C CA . ASN A 1 657 ? 15.549 11.416 -5.513 1.00 60.31 657 ASN A CA 1
ATOM 5410 C C . ASN A 1 657 ? 14.391 11.873 -4.620 1.00 60.31 657 ASN A C 1
ATOM 5412 O O . ASN A 1 657 ? 13.298 12.194 -5.087 1.00 60.31 657 ASN A O 1
ATOM 5416 N N . GLY A 1 658 ? 14.609 11.870 -3.315 1.00 58.66 658 GLY A N 1
ATOM 5417 C CA . GLY A 1 658 ? 13.616 12.379 -2.389 1.00 58.66 658 GLY A CA 1
ATOM 5418 C C . GLY A 1 658 ? 13.772 11.788 -1.012 1.00 58.66 658 GLY A C 1
ATOM 5419 O O . GLY A 1 658 ? 14.544 10.858 -0.789 1.00 58.66 658 GLY A O 1
ATOM 5420 N N . VAL A 1 659 ? 12.995 12.331 -0.091 1.00 64.00 659 VAL A N 1
ATOM 5421 C CA . VAL A 1 659 ? 12.881 11.823 1.265 1.00 64.00 659 VAL A CA 1
ATOM 5422 C C . VAL A 1 659 ? 11.397 11.673 1.556 1.00 64.00 659 VAL A C 1
ATOM 5424 O O . VAL A 1 659 ? 10.610 12.585 1.322 1.00 64.00 659 VAL A O 1
ATOM 5427 N N . ARG A 1 660 ? 10.975 10.499 2.024 1.00 71.06 660 ARG A N 1
ATOM 5428 C CA . ARG A 1 660 ? 9.644 10.339 2.621 1.00 71.06 660 ARG A CA 1
ATOM 5429 C C . ARG A 1 660 ? 9.775 10.567 4.110 1.00 71.06 660 ARG A C 1
ATOM 5431 O O . ARG A 1 660 ? 10.567 9.886 4.744 1.00 71.06 660 ARG A O 1
ATOM 5438 N N . VAL A 1 661 ? 8.988 11.477 4.661 1.00 74.12 661 VAL A N 1
ATOM 5439 C CA . VAL A 1 661 ? 8.904 11.662 6.110 1.00 74.12 661 VAL A CA 1
ATOM 5440 C C . VAL A 1 661 ? 7.659 10.959 6.625 1.00 74.12 661 VAL A C 1
ATOM 5442 O O . VAL A 1 661 ? 6.570 11.130 6.080 1.00 74.12 661 VAL A O 1
ATOM 5445 N N . GLU A 1 662 ? 7.833 10.161 7.667 1.00 81.25 662 GLU A N 1
ATOM 5446 C CA . GLU A 1 662 ? 6.754 9.541 8.422 1.00 81.25 662 GLU A CA 1
ATOM 5447 C C . GLU A 1 662 ? 6.865 9.923 9.891 1.00 81.25 662 GLU A C 1
ATOM 5449 O O . GLU A 1 662 ? 7.957 9.938 10.458 1.00 81.25 662 GLU A O 1
ATOM 5454 N N . ASP A 1 663 ? 5.723 10.170 10.523 1.00 82.75 663 ASP A N 1
ATOM 5455 C CA . ASP A 1 663 ? 5.657 10.456 11.948 1.00 82.75 663 ASP A CA 1
ATOM 5456 C C . ASP A 1 663 ? 5.188 9.220 12.714 1.00 82.75 663 ASP A C 1
ATOM 5458 O O . ASP A 1 663 ? 4.074 8.727 12.528 1.00 82.75 663 ASP A O 1
ATOM 5462 N N . LYS A 1 664 ? 6.040 8.725 13.615 1.00 85.06 664 LYS A N 1
ATOM 5463 C CA . LYS A 1 664 ? 5.683 7.685 14.580 1.00 85.06 664 LYS A CA 1
ATOM 5464 C C . LYS A 1 664 ? 5.207 8.327 15.867 1.00 85.06 664 LYS A C 1
ATOM 5466 O O . LYS A 1 664 ? 5.944 9.063 16.520 1.00 85.06 664 LYS A O 1
ATOM 5471 N N . VAL A 1 665 ? 3.979 8.002 16.248 1.00 83.31 665 VAL A N 1
ATOM 5472 C CA . VAL A 1 665 ? 3.313 8.571 17.418 1.00 83.31 665 VAL A CA 1
ATOM 5473 C C . VAL A 1 665 ? 3.292 7.542 18.546 1.00 83.31 665 VAL A C 1
ATOM 5475 O O . VAL A 1 665 ? 2.728 6.459 18.407 1.00 83.31 665 VAL A O 1
ATOM 5478 N N . LYS A 1 666 ? 3.897 7.879 19.687 1.00 85.94 666 LYS A N 1
ATOM 5479 C CA . LYS A 1 666 ? 3.950 7.041 20.889 1.00 85.94 666 LYS A CA 1
ATOM 5480 C C . LYS A 1 666 ? 3.315 7.767 22.066 1.00 85.94 666 LYS A C 1
ATOM 5482 O O . LYS A 1 666 ? 3.802 8.803 22.509 1.00 85.94 666 LYS A O 1
ATOM 5487 N N . ILE A 1 667 ? 2.259 7.188 22.631 1.00 79.38 667 ILE A N 1
ATOM 5488 C CA . ILE A 1 667 ? 1.665 7.693 23.873 1.00 79.38 667 ILE A CA 1
ATOM 5489 C C . ILE A 1 667 ? 2.593 7.334 25.038 1.00 79.38 667 ILE A C 1
ATOM 5491 O O . ILE A 1 667 ? 2.895 6.161 25.272 1.00 79.38 667 ILE A O 1
ATOM 5495 N N . LEU A 1 668 ? 3.045 8.349 25.770 1.00 78.50 668 LEU A N 1
ATOM 5496 C CA . LEU A 1 668 ? 3.841 8.184 26.980 1.00 78.50 668 LEU A CA 1
ATOM 5497 C C . LEU A 1 668 ? 2.898 7.926 28.165 1.00 78.50 668 LEU A C 1
ATOM 5499 O O . LEU A 1 668 ? 1.846 8.564 28.280 1.00 78.50 668 LEU A O 1
ATOM 5503 N N . ARG A 1 669 ? 3.247 6.936 28.995 1.00 65.69 669 ARG A N 1
ATOM 5504 C CA . ARG A 1 669 ? 2.452 6.528 30.162 1.00 65.69 669 ARG A CA 1
ATOM 5505 C C . ARG A 1 669 ? 2.629 7.463 31.342 1.00 65.69 669 ARG A C 1
ATOM 5507 O O . ARG A 1 669 ? 3.777 7.907 31.562 1.00 65.69 669 ARG A O 1
#

Organism: NCBI:txid1117310

Foldseek 3Di:
DPPVVVVVVVVVVVVVVVVLVVVVVVLVVPDDDCVPDVVVVVVSLVVNVVVVVVVLVVLVVVCVVVPDPPVVSVVVSVVVVVVSVVVVVVVVVVVCVPPDPQLNVLVVVLVVLVVVLLVQLVVCVVDQDDDLCVSLVVSVVVSVVVNCVVCPPDDPVSCVVCVVVSVVVSVVSSVVSVVVVVVVVVVLVVVLLVQLVVLLVVLLVVLVVVLCVPLPAAQAAPVVLCVVLVVSLVVSLVSSVVSCVVVDRPDPVSVVSSVVSSVVSSVSSVVVSVVSLVVSLVNLLVQLVVLLCVLCVVLVVCLLVVVDPDLVVSVVSVVVSLVSSVVRRHYDCNVVNCVVVCVVVVLSSVVNVVVVVADDCPPPEPQVLLVLLLVLLQQLVQVLCLLQFFPPGPDPQWDFDDDRQKTFTDGPPDPPRPFGKMKGKAPKDKDFPDKDKGDKDKDWADKDWQDKDKDDQDQAKDKDKDKDKDKDKKKKKWAWPDAHADDDDDWDDDDDDDDDDPVCCCCVPPPDTPVCRNDRIDMDIDMDMDMDIDMDIHHHPWMKMKTKIKTFMKIKMKMKTKMFIWIKMKMKHWGHQQPPDPRHNFFQVRNHGDDRDIDMDIPTTQLCVLVCLVVCHPRGNSVVSCVVPVCSNVSSVSSNPRVSRMHMIIIMMIMRGDMDMDIDMDIDD

InterPro domains:
  IPR055267 Aerolysin-like, C-terminal [PF01117] (366-661)

Secondary structure (DSSP, 8-state):
--HHHHHHHHHHHHHHHHHHHHHHHHHHHT---TTT-HHHHHHHHHHHHHHHHHHHHHHHHHHTTTT--HHHHHHHHHHHHHHHHHHHHHHHHHHHHHS-HHHHHHHHHHHHHHHHHHHHHHHHTTSS---HHHHHHHHHHHHHHHHHHHHTTS-HHHHHHHHHHHHHHHHHHHHHHHHHHHHHHHHHHHHHHHHHHHHHHHHHHHHHHHHHHHSSSS---HHHHHHHHHHHHHHHHHHHHHHHHTT--S-HHHHHHHHHHHHHHHHHHHHHHHHHHHHHHHHHHHHHHHHHHHHHHHHHHHHHHT--S-HHHHHHHHHHHHHHHHHH--STTHHHHHHHHHHHHHHHHHHHHHHHH--SSTT--HHHHHHHHHHHHHHHHHHHHHHHTBTT-S-TTEEEEEETTEEEEEETTB---TTS-EEEEEEEEEEEEEEEEPPPEEEEEEEEEEEEEEE---SS-EEEEEEEEEEEEEEEEEEESS-----S-------S---SSHHHHHHHHH---GGGTSSSEEEEEEEEEEEEEEEEEE-TT-EEEEEEEEEEEEEEEEEEEEEEEEEEEEEEEEBP-TTT-SSPP-BGGGSS-----EEEEEEEEGGGHHHHHHTT-TTB-HHHHHHH-TTHHHHHHHHH-GGGSEEEEEEEEEEEEEEEEEEEEEEE-

Radius of gyration: 59.99 Å; chains: 1; bounding box: 114×73×170 Å

pLDDT: mean 75.21, std 15.15, range [29.89, 95.5]